Protein AF-0000000078944958 (afdb_homodimer)

Foldseek 3Di:
DADAFPPPGHHFDDAQVQVRGTHHLVVLLVVLLVLLVCLCVVVVVDDAAFEEEQEFQQALLSLLVLVSVLVVCVVGPYAYAYEYEALADPPARPVSVVLSVVSCVVSVHHYDYHYCCQPLVDHLVLLCVLVDDPPDPPPCASVNLVVQVVQVVQLVVCVVVPGQAYEYRQALLNVLLVLVVCVVVVNLLVLLCVDQWRPCQAPSGRIYHYSRNHPDPVSSVVSCVSVVRRGDPDDDPRCPVVVSVVSSVVVVVCCVVPPCVSVVSVVVSVVCNVVSNVPNRPRSVQWAAAPPPGGTHNDNHHPNVVSSVVSVVSCVVVVNPRPSD/DADAFPPPRHHFDDAQVQVRGTHHLVVLLVVQLVLLVCLCVVVVVDDAAFAEEQEFQQALLSLLVLVSVLVVCVVGPYAYAYEYEALADPPARPVSVVLVVVSCVVSVHHYDYHYCCQPLVDHLVLLCVLVDDPPDDPPCASVNLVVQVVQVVQLVVCVVVPGQAYEYRQALLNVLLVLVVCVVVVNLLVLLCVDQWRPCLAPSGRIYHYSRNHPDPVSSVVSCVSVVRRGDPDDDPRCPVVVSVVSSVVVVVCCVVPPCVSVVSVVVSVVCNVVSNVPNSPRSVQWDAAPPPGGTHNDNHHPNVVSSVVSVVSCVVVVNPRPSD

Sequence (650 aa):
MPAKCSKCGRPAVYHARYTGRYYCHKHFNEMVEKKFKETVKKYRLIEKGERIAVGVSGGKDSVVLMHLLAKLREKFPFELVAITIDEGIAGYRPKSVEIAKRNARKLGIEHRIYSFKEYIGFTLDETVGIMGSFERGERVGACSYCGVWRRWLLNYAAKDVGADKLAVGHNLDDEVQMFIMNILRGDIARLGRTGPYYEEIHPELVPRIKPLREIPEKEIVLYAVLNNIEVDLSECPYAVEAFRAEIRDWLNEMEERHPGTKYQILRSYDKLFPLIAKTYTKKTSELNRCKICGQPTTGEICKACQFRLQVERKAREKGLTFRVEMPAKCSKCGRPAVYHARYTGRYYCHKHFNEMVEKKFKETVKKYRLIEKGERIAVGVSGGKDSVVLMHLLAKLREKFPFELVAITIDEGIAGYRPKSVEIAKRNARKLGIEHRIYSFKEYIGFTLDETVGIMGSFERGERVGACSYCGVWRRWLLNYAAKDVGADKLAVGHNLDDEVQMFIMNILRGDIARLGRTGPYYEEIHPELVPRIKPLREIPEKEIVLYAVLNNIEVDLSECPYAVEAFRAEIRDWLNEMEERHPGTKYQILRSYDKLFPLIAKTYTKKTSELNRCKICGQPTTGEICKACQFRLQVERKAREKGLTFRVE

Radius of gyration: 29.39 Å; Cα contacts (8 Å, |Δi|>4): 1064; chains: 2; bounding box: 75×76×58 Å

Secondary structure (DSSP, 8-state):
-PPBPTTT-SBPSEEETTTTEEE-HHHHHHHHHHHHHHHHHHTT---TT-EEEEE--SBHHHHHHHHHHHHHTTTS--EEEEEEEE---TTTHHHHHHHHHHHHHHHT-EEEEEEHHHHTSS-HHHHHHHH----SS----HHHHHHHHHHHHHHHHHHHTT-SEEE----HHHHHHHHHHHHHHT-HHHHTTS-SB---S-TTSPPEE-TTTTS-HHHHHHHHHHTT---B----TT---HHHHHHHHHHHHHHHHSTTHHHHHHHHHHHHHHHHHHHHS--GGGPEEPTTT--EESSSS-HHHHHHHHHHHHHHHTT------/-PPBPTTT-SBPSEEETTTTEEE-HHHHHHHHHHHHHHHHHHTT---TT-EEEEE--SBHHHHHHHHHHHHHTTTS--EEEEEEEE---TTTHHHHHHHHHHHHHHHT-EEEEEEHHHHTSS-HHHHHHHH--S-SS----HHHHHHHHHHHHHHHHHHHTT-SEEE----HHHHHHHHHHHHHHT-HHHHTTS-SB---S-TTSPPEE-TTTTS-HHHHHHHHHHTT---B----TT---HHHHHHHHHHHHHHHHSTTHHHHHHHHHHHHHHHHHHHHS--GGGPEEPTTT--EESSSS-HHHHHHHHHHHHHHHTT------

pLDDT: mean 87.47, std 13.26, range [35.16, 98.38]

Organism: Thermococcus gammatolerans (strain DSM 15229 / JCM 11827 / EJ3) (NCBI:txid593117)

Nearest PDB structures (foldseek):
  5mko-assembly1_A  TM=9.307E-01  e=6.964E-28  Pyrococcus horikoshii OT3
  5mko-assembly1_B  TM=9.263E-01  e=1.098E-27  Pyrococcus horikoshii OT3
  5mkq-assembly1_A  TM=9.355E-01  e=1.731E-27  Pyrococcus horikoshii OT3
  6scy-assembly1_B  TM=9.196E-01  e=6.411E-27  Methanococcus maripaludis S2
  6scy-assembly1_A  TM=8.965E-01  e=4.440E-26  Methanococcus maripaludis S2

Structure (mmCIF, N/CA/C/O backbone):
data_AF-0000000078944958-model_v1
#
loop_
_entity.id
_entity.type
_entity.pdbx_description
1 polymer 'PP-loop ATPase, YdaO-type'
#
loop_
_atom_site.group_PDB
_atom_site.id
_atom_site.type_symbol
_atom_site.label_atom_id
_atom_site.label_alt_id
_atom_site.label_comp_id
_atom_site.label_asym_id
_atom_site.label_entity_id
_atom_site.label_seq_id
_atom_site.pdbx_PDB_ins_code
_atom_site.Cartn_x
_atom_site.Cartn_y
_atom_site.Cartn_z
_atom_site.occupancy
_atom_site.B_iso_or_equiv
_atom_site.auth_seq_id
_atom_site.auth_comp_id
_atom_site.auth_asym_id
_atom_site.auth_atom_id
_atom_site.pdbx_PDB_model_num
ATOM 1 N N . MET A 1 1 ? -26.797 -23.656 16.406 1 56.31 1 MET A N 1
ATOM 2 C CA . MET A 1 1 ? -27.109 -24.391 15.18 1 56.31 1 MET A CA 1
ATOM 3 C C . MET A 1 1 ? -26.062 -24.141 14.109 1 56.31 1 MET A C 1
ATOM 5 O O . MET A 1 1 ? -25.484 -23.047 14.039 1 56.31 1 MET A O 1
ATOM 9 N N . PRO A 1 2 ? -25.609 -25.203 13.414 1 73.06 2 PRO A N 1
ATOM 10 C CA . PRO A 1 2 ? -24.594 -25.031 12.375 1 73.06 2 PRO A CA 1
ATOM 11 C C . PRO A 1 2 ? -25.031 -24.047 11.289 1 73.06 2 PRO A C 1
ATOM 13 O O . PRO A 1 2 ? -26.219 -23.906 11.023 1 73.06 2 PRO A O 1
ATOM 16 N N . ALA A 1 3 ? -24.188 -23.172 10.859 1 87.75 3 ALA A N 1
ATOM 17 C CA . ALA A 1 3 ? -24.531 -22.188 9.836 1 87.75 3 ALA A CA 1
ATOM 18 C C . ALA A 1 3 ? -25.047 -22.859 8.57 1 87.75 3 ALA A C 1
ATOM 20 O O . ALA A 1 3 ? -24.641 -23.984 8.25 1 87.75 3 ALA A O 1
ATOM 21 N N . LYS A 1 4 ? -26.109 -22.359 8 1 93.88 4 LYS A N 1
ATOM 22 C CA . LYS A 1 4 ? -26.734 -22.922 6.812 1 93.88 4 LYS A CA 1
ATOM 23 C C . LYS A 1 4 ? -26.312 -22.172 5.555 1 93.88 4 LYS A C 1
ATOM 25 O O . LYS A 1 4 ? -26.047 -20.969 5.602 1 93.88 4 LYS A O 1
ATOM 30 N N . CYS A 1 5 ? -26.219 -22.938 4.531 1 96.31 5 CYS A N 1
ATOM 31 C CA . CYS A 1 5 ? -25.891 -22.375 3.229 1 96.31 5 CYS A CA 1
ATOM 32 C C . CYS A 1 5 ? -26.875 -21.297 2.826 1 96.31 5 CYS A C 1
ATOM 34 O O . CYS A 1 5 ? -28.094 -21.5 2.922 1 96.31 5 CYS A O 1
ATOM 36 N N . SER A 1 6 ? -26.422 -20.219 2.338 1 94.69 6 SER A N 1
ATOM 37 C CA . SER A 1 6 ? -27.25 -19.078 1.965 1 94.69 6 SER A CA 1
ATOM 38 C C . SER A 1 6 ? -28.047 -19.359 0.69 1 94.69 6 SER A C 1
ATOM 40 O O . SER A 1 6 ? -29.031 -18.688 0.406 1 94.69 6 SER A O 1
ATOM 42 N N . LYS A 1 7 ? -27.672 -20.375 -0.046 1 94.25 7 LYS A N 1
ATOM 43 C CA . LYS A 1 7 ? -28.297 -20.672 -1.333 1 94.25 7 LYS A CA 1
ATOM 44 C C . LYS A 1 7 ? -29.328 -21.781 -1.207 1 94.25 7 LYS A C 1
ATOM 46 O O . LYS A 1 7 ? -30.391 -21.734 -1.826 1 94.25 7 LYS A O 1
ATOM 51 N N . CYS A 1 8 ? -29.078 -22.828 -0.382 1 95.69 8 CYS A N 1
ATOM 52 C CA . CYS A 1 8 ? -29.969 -23.984 -0.413 1 95.69 8 CYS A CA 1
ATOM 53 C C . CYS A 1 8 ? -30.391 -24.391 0.996 1 95.69 8 CYS A C 1
ATOM 55 O O . CYS A 1 8 ? -31.234 -25.266 1.169 1 95.69 8 CYS A O 1
ATOM 57 N N . GLY A 1 9 ? -29.656 -23.938 1.994 1 93.31 9 GLY A N 1
ATOM 58 C CA . GLY A 1 9 ? -30.078 -24.203 3.363 1 93.31 9 GLY A CA 1
ATOM 59 C C . GLY A 1 9 ? -29.375 -25.406 3.969 1 93.31 9 GLY A C 1
ATOM 60 O O . GLY A 1 9 ? -29.531 -25.688 5.16 1 93.31 9 GLY A O 1
ATOM 61 N N . ARG A 1 10 ? -28.625 -26.172 3.219 1 93.75 10 ARG A N 1
ATOM 62 C CA . ARG A 1 10 ? -27.844 -27.297 3.727 1 93.75 10 ARG A CA 1
ATOM 63 C C . ARG A 1 10 ? -26.734 -26.812 4.652 1 93.75 10 ARG A C 1
ATOM 65 O O . ARG A 1 10 ? -26.453 -25.625 4.73 1 93.75 10 ARG A O 1
ATOM 72 N N . PRO A 1 11 ? -26.203 -27.766 5.348 1 93.38 11 PRO A N 1
ATOM 73 C CA . PRO A 1 11 ? -25.125 -27.359 6.25 1 93.38 11 PRO A CA 1
ATOM 74 C C . PRO A 1 11 ? -23.969 -26.672 5.516 1 93.38 11 PRO A C 1
ATOM 76 O O . PRO A 1 11 ? -23.5 -27.172 4.492 1 93.38 11 PRO A O 1
ATOM 79 N N . ALA A 1 12 ? -23.578 -25.578 6.043 1 94.62 12 ALA A N 1
ATOM 80 C CA . ALA A 1 12 ? -22.531 -24.781 5.414 1 94.62 12 ALA A CA 1
ATOM 81 C C . ALA A 1 12 ? -21.141 -25.297 5.809 1 94.62 12 ALA A C 1
ATOM 83 O O . ALA A 1 12 ? -20.953 -25.781 6.93 1 94.62 12 ALA A O 1
ATOM 84 N N . VAL A 1 13 ? -20.203 -25.156 4.906 1 93.88 13 VAL A N 1
ATOM 85 C CA . VAL A 1 13 ? -18.828 -25.562 5.188 1 93.88 13 VAL A CA 1
ATOM 86 C C . VAL A 1 13 ? -17.906 -24.344 5.086 1 93.88 13 VAL A C 1
ATOM 88 O O . VAL A 1 13 ? -16.734 -24.422 5.461 1 93.88 13 VAL A O 1
ATOM 91 N N . TYR A 1 14 ? -18.359 -23.25 4.602 1 93.88 14 TYR A N 1
ATOM 92 C CA . TYR A 1 14 ? -17.531 -22.062 4.383 1 93.88 14 TYR A CA 1
ATOM 93 C C . TYR A 1 14 ? -18.328 -20.781 4.586 1 93.88 14 TYR A C 1
ATOM 95 O O . TYR A 1 14 ? -19.484 -20.703 4.188 1 93.88 14 TYR A O 1
ATOM 103 N N . HIS A 1 15 ? -17.75 -19.891 5.266 1 93.38 15 HIS A N 1
ATOM 104 C CA . HIS A 1 15 ? -18.297 -18.547 5.461 1 93.38 15 HIS A CA 1
ATOM 105 C C . HIS A 1 15 ? -17.469 -17.5 4.758 1 93.38 15 HIS A C 1
ATOM 107 O O . HIS A 1 15 ? -16.344 -17.188 5.191 1 93.38 15 HIS A O 1
ATOM 113 N N . ALA A 1 16 ? -17.984 -16.969 3.625 1 92.88 16 ALA A N 1
ATOM 114 C CA . ALA A 1 16 ? -17.328 -15.844 2.945 1 92.88 16 ALA A CA 1
ATOM 115 C C . ALA A 1 16 ? -17.609 -14.523 3.664 1 92.88 16 ALA A C 1
ATOM 117 O O . ALA A 1 16 ? -18.578 -13.828 3.332 1 92.88 16 ALA A O 1
ATOM 118 N N . ARG A 1 17 ? -16.797 -14.109 4.496 1 88.25 17 ARG A N 1
ATOM 119 C CA . ARG A 1 17 ? -17 -12.953 5.355 1 88.25 17 ARG A CA 1
ATOM 120 C C . ARG A 1 17 ? -17.078 -11.664 4.535 1 88.25 17 ARG A C 1
ATOM 122 O O . ARG A 1 17 ? -17.766 -10.719 4.922 1 88.25 17 ARG A O 1
ATOM 129 N N . TYR A 1 18 ? -16.406 -11.656 3.414 1 88.44 18 TYR A N 1
ATOM 130 C CA . TYR A 1 18 ? -16.375 -10.445 2.602 1 88.44 18 TYR A CA 1
ATOM 131 C C . TYR A 1 18 ? -17.75 -10.188 1.96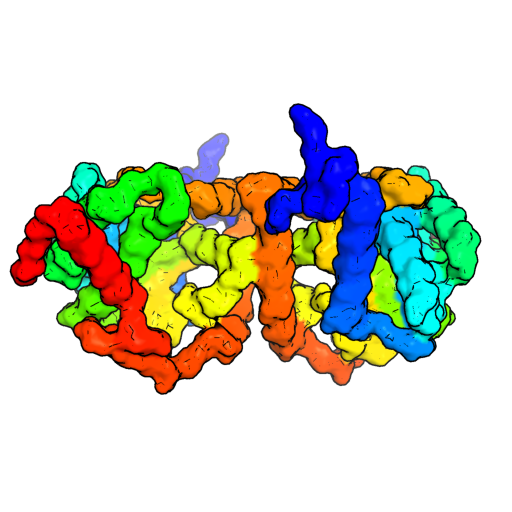8 1 88.44 18 TYR A C 1
ATOM 133 O O . TYR A 1 18 ? -18.062 -9.055 1.604 1 88.44 18 TYR A O 1
ATOM 141 N N . THR A 1 19 ? -18.562 -11.18 1.789 1 88.31 19 THR A N 1
ATOM 142 C CA . THR A 1 19 ? -19.922 -11.008 1.271 1 88.31 19 THR A CA 1
ATOM 143 C C . THR A 1 19 ? -20.953 -11.328 2.346 1 88.31 19 THR A C 1
ATOM 145 O O . THR A 1 19 ? -22.141 -11.016 2.188 1 88.31 19 THR A O 1
ATOM 148 N N . GLY A 1 20 ? -20.547 -12 3.41 1 89.06 20 GLY A N 1
ATOM 149 C CA . GLY A 1 20 ? -21.438 -12.406 4.488 1 89.06 20 GLY A CA 1
ATOM 150 C C . GLY A 1 20 ? -22.219 -13.664 4.172 1 89.06 20 GLY A C 1
ATOM 151 O O . GLY A 1 20 ? -23.125 -14.039 4.914 1 89.06 20 GLY A O 1
ATOM 152 N N . ARG A 1 21 ? -21.828 -14.406 3.162 1 92.88 21 ARG A N 1
ATOM 153 C CA . ARG A 1 21 ? -22.609 -15.562 2.711 1 92.88 21 ARG A CA 1
ATOM 154 C C . ARG A 1 21 ? -21.984 -16.859 3.203 1 92.88 21 ARG A C 1
ATOM 156 O O . ARG A 1 21 ? -20.766 -16.953 3.334 1 92.88 21 ARG A O 1
ATOM 163 N N . TYR A 1 22 ? -22.828 -17.812 3.459 1 94.94 22 TYR A N 1
ATOM 164 C CA . TYR A 1 22 ? -22.438 -19.172 3.82 1 94.94 22 TYR A CA 1
ATOM 165 C C . TYR A 1 22 ? -22.641 -20.125 2.656 1 94.94 22 TYR A C 1
ATOM 167 O O . TYR A 1 22 ? -23.625 -20 1.915 1 94.94 22 TYR A O 1
ATOM 175 N N . TYR A 1 23 ? -21.75 -21.094 2.486 1 96 23 TYR A N 1
ATOM 176 C CA . TYR A 1 23 ? -21.844 -22.031 1.361 1 96 23 TYR A CA 1
ATOM 177 C C . TYR A 1 23 ? -21.703 -23.469 1.83 1 96 23 TYR A C 1
ATOM 179 O O . TYR A 1 23 ? -20.875 -23.766 2.697 1 96 23 TYR A O 1
ATOM 187 N N . CYS A 1 24 ? -22.609 -24.297 1.303 1 96.44 24 CYS A N 1
ATOM 188 C CA . CYS A 1 24 ? -22.406 -25.734 1.462 1 96.44 24 CYS A CA 1
ATOM 189 C C . CYS A 1 24 ? -21.344 -26.25 0.503 1 96.44 24 CYS A C 1
ATOM 191 O O . CYS A 1 24 ? -20.781 -25.484 -0.268 1 96.44 24 CYS A O 1
ATOM 193 N N . HIS A 1 25 ? -21.078 -27.531 0.536 1 95.94 25 HIS A N 1
ATOM 194 C CA . HIS A 1 25 ? -20.062 -28.156 -0.29 1 95.94 25 HIS A CA 1
ATOM 195 C C . HIS A 1 25 ? -20.281 -27.859 -1.769 1 95.94 25 HIS A C 1
ATOM 197 O O . HIS A 1 25 ? -19.391 -27.359 -2.451 1 95.94 25 HIS A O 1
ATOM 203 N N . LYS A 1 26 ? -21.406 -28.078 -2.244 1 96.56 26 LYS A N 1
ATOM 204 C CA . LYS A 1 26 ? -21.75 -27.922 -3.656 1 96.56 26 LYS A CA 1
ATOM 205 C C . LYS A 1 26 ? -21.656 -26.469 -4.082 1 96.56 26 LYS A C 1
ATOM 207 O O . LYS A 1 26 ? -21.031 -26.141 -5.09 1 96.56 26 LYS A O 1
ATOM 212 N N . HIS A 1 27 ? -22.25 -25.656 -3.305 1 97.12 27 HIS A N 1
ATOM 213 C CA . HIS A 1 27 ? -22.344 -24.266 -3.709 1 97.12 27 HIS A CA 1
ATOM 214 C C . HIS A 1 27 ? -21.016 -23.531 -3.523 1 97.12 27 HIS A C 1
ATOM 216 O O . HIS A 1 27 ? -20.766 -22.531 -4.191 1 97.12 27 HIS A O 1
ATOM 222 N N . PHE A 1 28 ? -20.156 -24.031 -2.607 1 97.25 28 PHE A N 1
ATOM 223 C CA . PHE A 1 28 ? -18.797 -23.516 -2.5 1 97.25 28 PHE A CA 1
ATOM 224 C C . PHE A 1 28 ? -18 -23.781 -3.777 1 97.25 28 PHE A C 1
ATOM 226 O O . PHE A 1 28 ? -17.375 -22.875 -4.324 1 97.25 28 PHE A O 1
ATOM 233 N N . ASN A 1 29 ? -18.109 -25.016 -4.246 1 97.5 29 ASN A N 1
ATOM 234 C CA . ASN A 1 29 ? -17.438 -25.375 -5.488 1 97.5 29 ASN A CA 1
ATOM 235 C C . ASN A 1 29 ? -17.906 -24.516 -6.656 1 97.5 29 ASN A C 1
ATOM 237 O O . ASN A 1 29 ? -17.094 -24.016 -7.43 1 97.5 29 ASN A O 1
ATOM 241 N N . GLU A 1 30 ? -19.172 -24.328 -6.676 1 97.31 30 GLU A N 1
ATOM 242 C CA . GLU A 1 30 ? -19.734 -23.516 -7.746 1 97.31 30 GLU A CA 1
ATOM 243 C C . GLU A 1 30 ? -19.25 -22.062 -7.668 1 97.31 30 GLU A C 1
ATOM 245 O O . GLU A 1 30 ? -18.984 -21.438 -8.695 1 97.31 30 GLU A O 1
ATOM 250 N N . MET A 1 31 ? -19.141 -21.594 -6.469 1 96.81 31 MET A N 1
ATOM 251 C CA . MET A 1 31 ? -18.703 -20.219 -6.266 1 96.81 31 MET A CA 1
ATOM 252 C C . MET A 1 31 ? -17.266 -20.031 -6.75 1 96.81 31 MET A C 1
ATOM 254 O O . MET A 1 31 ? -16.984 -19.078 -7.48 1 96.81 31 MET A O 1
ATOM 258 N N . VAL A 1 32 ? -16.344 -20.953 -6.406 1 97.62 32 VAL A N 1
ATOM 259 C CA . VAL A 1 32 ? -14.938 -20.859 -6.785 1 97.62 32 VAL A CA 1
ATOM 260 C C . VAL A 1 32 ? -14.805 -20.969 -8.305 1 97.62 32 VAL A C 1
ATOM 262 O O . VAL A 1 32 ? -14.102 -20.188 -8.93 1 97.62 32 VAL A O 1
ATOM 265 N N . GLU A 1 33 ? -15.523 -21.906 -8.867 1 97.88 33 GLU A N 1
ATOM 266 C CA . GLU A 1 33 ? -15.469 -22.141 -10.305 1 97.88 33 GLU A CA 1
ATOM 267 C C . GLU A 1 33 ? -16.031 -20.938 -11.07 1 97.88 33 GLU A C 1
ATOM 269 O O . GLU A 1 33 ? -15.523 -20.578 -12.133 1 97.88 33 GLU A O 1
ATOM 274 N N . LYS A 1 34 ? -17.047 -20.375 -10.523 1 97 34 LYS A N 1
ATOM 275 C CA . LYS A 1 34 ? -17.641 -19.188 -11.141 1 97 34 LYS A CA 1
ATOM 276 C C . LYS A 1 34 ? -16.656 -18.016 -11.117 1 97 34 LYS A C 1
ATOM 278 O O . LYS A 1 34 ? -16.5 -17.312 -12.117 1 97 34 LYS A O 1
ATOM 283 N N . LYS A 1 35 ? -16.047 -17.812 -9.984 1 96.62 35 LYS A N 1
ATOM 284 C CA . LYS A 1 35 ? -15.055 -16.75 -9.867 1 96.62 35 LYS A CA 1
ATOM 285 C C . LYS A 1 35 ? -13.922 -16.938 -10.875 1 96.62 35 LYS A C 1
ATOM 287 O O . LYS A 1 35 ? -13.492 -15.977 -11.516 1 96.62 35 LYS A O 1
ATOM 292 N N . PHE A 1 36 ? -13.492 -18.188 -10.977 1 97.62 36 PHE A N 1
ATOM 293 C CA . PHE A 1 36 ? -12.438 -18.547 -11.922 1 97.62 36 PHE A CA 1
ATOM 294 C C . PHE A 1 36 ? -12.852 -18.219 -13.352 1 97.62 36 PHE A C 1
ATOM 296 O O . PHE A 1 36 ? -12.117 -17.531 -14.07 1 97.62 36 PHE A O 1
ATOM 303 N N . LYS A 1 37 ? -13.992 -18.594 -13.727 1 96.81 37 LYS A N 1
ATOM 304 C CA . LYS A 1 37 ? -14.492 -18.375 -15.078 1 96.81 37 LYS A CA 1
ATOM 305 C C . LYS A 1 37 ? -14.68 -16.875 -15.359 1 96.81 37 LYS A C 1
ATOM 307 O O . LYS A 1 37 ? -14.359 -16.406 -16.453 1 96.81 37 LYS A O 1
ATOM 312 N N . GLU A 1 38 ? -15.203 -16.203 -14.398 1 95.62 38 GLU A N 1
ATOM 313 C CA . GLU A 1 38 ? -15.414 -14.758 -14.547 1 95.62 38 GLU A CA 1
ATOM 314 C C . GLU A 1 38 ? -14.094 -14.023 -14.727 1 95.62 38 GLU A C 1
ATOM 316 O O . GLU A 1 38 ? -14.016 -13.055 -15.484 1 95.62 38 GLU A O 1
ATOM 321 N N . THR A 1 39 ? -13.117 -14.484 -14.023 1 94.25 39 THR A N 1
ATOM 322 C CA . THR A 1 39 ? -11.797 -13.875 -14.164 1 94.25 39 THR A CA 1
ATOM 323 C C . THR A 1 39 ? -11.242 -14.102 -15.57 1 94.25 39 THR A C 1
ATOM 325 O O . THR A 1 39 ? -10.75 -13.172 -16.203 1 94.25 39 THR A O 1
ATOM 328 N N . VAL A 1 40 ? -11.352 -15.312 -16.062 1 94.12 40 VAL A N 1
ATOM 329 C CA . VAL A 1 40 ? -10.867 -15.664 -17.391 1 94.12 40 VAL A CA 1
ATOM 330 C C . VAL A 1 40 ? -11.578 -14.828 -18.438 1 94.12 40 VAL A C 1
ATOM 332 O O . VAL A 1 40 ? -10.953 -14.312 -19.375 1 94.12 40 VAL A O 1
ATOM 335 N N . LYS A 1 41 ? -12.859 -14.664 -18.219 1 92.94 41 LYS A N 1
ATOM 336 C CA . LYS A 1 41 ? -13.664 -13.906 -19.172 1 92.94 41 LYS A CA 1
ATOM 337 C C . LYS A 1 41 ? -13.367 -12.414 -19.078 1 92.94 41 LYS A C 1
ATOM 339 O O . LYS A 1 41 ? -13.148 -11.758 -20.094 1 92.94 41 LYS A O 1
ATOM 344 N N . LYS A 1 42 ? -13.352 -11.93 -17.891 1 89.38 42 LYS A N 1
ATOM 345 C CA . LYS A 1 42 ? -13.172 -10.508 -17.625 1 89.38 42 LYS A CA 1
ATOM 346 C C . LYS A 1 42 ? -11.883 -9.984 -18.25 1 89.38 42 LYS A C 1
ATOM 348 O O . LYS A 1 42 ? -11.867 -8.906 -18.844 1 89.38 42 LYS A O 1
ATOM 353 N N . TYR A 1 43 ? -10.867 -10.773 -18.219 1 87.06 43 TYR A N 1
ATOM 354 C CA . TYR A 1 43 ? -9.562 -10.312 -18.672 1 87.06 43 TYR A CA 1
ATOM 355 C C . TYR A 1 43 ? -9.188 -10.977 -20 1 87.06 43 TYR A C 1
ATOM 357 O O . TYR A 1 43 ? -8.055 -10.859 -20.453 1 87.06 43 TYR A O 1
ATOM 365 N N . ARG A 1 44 ? -10.078 -11.734 -20.562 1 88.94 44 ARG A N 1
ATOM 366 C CA . ARG A 1 44 ? -9.844 -12.43 -21.828 1 88.94 44 ARG A CA 1
ATOM 367 C C . ARG A 1 44 ? -8.531 -13.195 -21.797 1 88.94 44 ARG A C 1
ATOM 369 O O . ARG A 1 44 ? -7.699 -13.055 -22.688 1 88.94 44 ARG A O 1
ATOM 376 N N . LEU A 1 45 ? -8.445 -13.992 -20.797 1 92.19 45 LEU A N 1
ATOM 377 C CA . LEU A 1 45 ? -7.176 -14.664 -20.516 1 92.19 45 LEU A CA 1
ATOM 378 C C . LEU A 1 45 ? -6.961 -15.82 -21.484 1 92.19 45 LEU A C 1
ATOM 380 O O . LEU A 1 45 ? -5.82 -16.141 -21.844 1 92.19 45 LEU A O 1
ATOM 384 N N . ILE A 1 46 ? -8.07 -16.484 -21.844 1 94.44 46 ILE A N 1
ATOM 385 C CA . ILE A 1 46 ? -7.969 -17.656 -22.703 1 94.44 46 ILE A CA 1
ATOM 386 C C . ILE A 1 46 ? -8.969 -17.547 -23.844 1 94.44 46 ILE A C 1
ATOM 388 O O . ILE A 1 46 ? -10.148 -17.25 -23.625 1 94.44 46 ILE A O 1
ATOM 392 N N . GLU A 1 47 ? -8.453 -17.781 -24.984 1 93.44 47 GLU A N 1
ATOM 393 C CA . GLU A 1 47 ? -9.305 -17.75 -26.172 1 93.44 47 GLU A CA 1
ATOM 394 C C . GLU A 1 47 ? -9.391 -19.125 -26.828 1 93.44 47 GLU A C 1
ATOM 396 O O . GLU A 1 47 ? -8.547 -20 -26.578 1 93.44 47 GLU A O 1
ATOM 401 N N . LYS A 1 48 ? -10.367 -19.219 -27.703 1 94.25 48 LYS A N 1
ATOM 402 C CA . LYS A 1 48 ? -10.594 -20.484 -28.391 1 94.25 48 LYS A CA 1
ATOM 403 C C . LYS A 1 48 ? -9.406 -20.828 -29.297 1 94.25 48 LYS A C 1
ATOM 405 O O . LYS A 1 48 ? -8.891 -19.969 -30 1 94.25 48 LYS A O 1
ATOM 410 N N . GLY A 1 49 ? -9.008 -22.062 -29.156 1 94.81 49 GLY A N 1
ATOM 411 C CA . GLY A 1 49 ? -7.98 -22.562 -30.062 1 94.81 49 GLY A CA 1
ATOM 412 C C . GLY A 1 49 ? -6.57 -22.312 -29.547 1 94.81 49 GLY A C 1
ATOM 413 O O . GLY A 1 49 ? -5.602 -22.797 -30.141 1 94.81 49 GLY A O 1
ATOM 414 N N . GLU A 1 50 ? -6.414 -21.656 -28.484 1 96.31 50 GLU A N 1
ATOM 415 C CA . GLU A 1 50 ? -5.094 -21.344 -27.938 1 96.31 50 GLU A CA 1
ATOM 416 C C . GLU A 1 50 ? -4.477 -22.547 -27.25 1 96.31 50 GLU A C 1
ATOM 418 O O . GLU A 1 50 ? -5.191 -23.469 -26.844 1 96.31 50 GLU A O 1
ATOM 423 N N . ARG A 1 51 ? -3.221 -22.531 -27.266 1 97.56 51 ARG A N 1
ATOM 424 C CA . ARG A 1 51 ? -2.477 -23.5 -26.469 1 97.56 51 ARG A CA 1
ATOM 425 C C . ARG A 1 51 ? -1.963 -22.875 -25.172 1 97.56 51 ARG A C 1
ATOM 427 O O . ARG A 1 51 ? -1.109 -21.984 -25.219 1 97.56 51 ARG A O 1
ATOM 434 N N . ILE A 1 52 ? -2.475 -23.391 -24.062 1 97.5 52 ILE A N 1
ATOM 435 C CA . ILE A 1 52 ? -2.172 -22.781 -22.766 1 97.5 52 ILE A CA 1
ATOM 436 C C . ILE A 1 52 ? -1.233 -23.703 -21.969 1 97.5 52 ILE A C 1
ATOM 438 O O . ILE A 1 52 ? -1.539 -24.875 -21.75 1 97.5 52 ILE A O 1
ATOM 442 N N . ALA A 1 53 ? -0.096 -23.156 -21.609 1 98.06 53 ALA A N 1
ATOM 443 C CA . ALA A 1 53 ? 0.78 -23.844 -20.656 1 98.06 53 ALA A CA 1
ATOM 444 C C . ALA A 1 53 ? 0.442 -23.469 -19.219 1 98.06 53 ALA A C 1
ATOM 446 O O . ALA A 1 53 ? 0.19 -22.297 -18.922 1 98.06 53 ALA A O 1
ATOM 447 N N . VAL A 1 54 ? 0.343 -24.438 -18.375 1 98.06 54 VAL A N 1
ATOM 448 C CA . VAL A 1 54 ? 0.107 -24.172 -16.953 1 98.06 54 VAL A CA 1
ATOM 449 C C . VAL A 1 54 ? 1.343 -24.547 -16.141 1 98.06 54 VAL A C 1
ATOM 451 O O . VAL A 1 54 ? 1.834 -25.672 -16.25 1 98.06 54 VAL A O 1
ATOM 454 N N . GLY A 1 55 ? 1.91 -23.547 -15.453 1 97.25 55 GLY A N 1
ATOM 455 C CA . GLY A 1 55 ? 2.99 -23.859 -14.531 1 97.25 55 GLY A CA 1
ATOM 456 C C . GLY A 1 55 ? 2.52 -24.562 -13.273 1 97.25 55 GLY A C 1
ATOM 457 O O . GLY A 1 55 ? 1.754 -24 -12.484 1 97.25 55 GLY A O 1
ATOM 458 N N . VAL A 1 56 ? 3.025 -25.797 -13.078 1 96.81 56 VAL A N 1
ATOM 459 C CA . VAL A 1 56 ? 2.588 -26.594 -11.93 1 96.81 56 VAL A CA 1
ATOM 460 C C . VAL A 1 56 ? 3.785 -26.922 -11.047 1 96.81 56 VAL A C 1
ATOM 462 O O . VAL A 1 56 ? 4.688 -27.656 -11.461 1 96.81 56 VAL A O 1
ATOM 465 N N . SER A 1 57 ? 3.762 -26.438 -9.883 1 93.75 57 SER A N 1
ATOM 466 C CA . SER A 1 57 ? 4.848 -26.672 -8.93 1 93.75 57 SER A CA 1
ATOM 467 C C . SER A 1 57 ? 4.574 -27.922 -8.086 1 93.75 57 SER A C 1
ATOM 469 O O . SER A 1 57 ? 5.484 -28.453 -7.449 1 93.75 57 SER A O 1
ATOM 471 N N . GLY A 1 58 ? 3.352 -28.375 -8.062 1 92.56 58 GLY A N 1
ATOM 472 C CA . GLY A 1 58 ? 2.922 -29.406 -7.141 1 92.56 58 GLY A CA 1
ATOM 473 C C . GLY A 1 58 ? 2.236 -28.859 -5.902 1 92.56 58 GLY A C 1
ATOM 474 O O . GLY A 1 58 ? 1.61 -29.609 -5.152 1 92.56 58 GLY A O 1
ATOM 475 N N . GLY A 1 59 ? 2.301 -27.641 -5.754 1 92.94 59 GLY A N 1
ATOM 476 C CA . GLY A 1 59 ? 1.636 -26.984 -4.641 1 92.94 59 GLY A CA 1
ATOM 477 C C . GLY A 1 59 ? 0.143 -26.812 -4.852 1 92.94 59 GLY A C 1
ATOM 478 O O . GLY A 1 59 ? -0.371 -27.094 -5.938 1 92.94 59 GLY A O 1
ATOM 479 N N . LYS A 1 60 ? -0.484 -26.344 -3.863 1 93.94 60 LYS A N 1
ATOM 480 C CA . LYS A 1 60 ? -1.943 -26.281 -3.846 1 93.94 60 LYS A CA 1
ATOM 481 C C . LYS A 1 60 ? -2.467 -25.344 -4.934 1 93.94 60 LYS A C 1
ATOM 483 O O . LYS A 1 60 ? -3.414 -25.688 -5.645 1 93.94 60 LYS A O 1
ATOM 488 N N . ASP A 1 61 ? -1.892 -24.203 -5.121 1 95.56 61 ASP A N 1
ATOM 489 C CA . ASP A 1 61 ? -2.414 -23.203 -6.047 1 95.56 61 ASP A CA 1
ATOM 490 C C . ASP A 1 61 ? -2.273 -23.672 -7.496 1 95.56 61 ASP A C 1
ATOM 492 O O . ASP A 1 61 ? -3.236 -23.625 -8.266 1 95.56 61 ASP A O 1
ATOM 496 N N . SER A 1 62 ? -1.109 -24.125 -7.816 1 96.94 62 SER A N 1
ATOM 497 C CA . SER A 1 62 ? -0.834 -24.531 -9.195 1 96.94 62 SER A CA 1
ATOM 498 C C . SER A 1 62 ? -1.637 -25.766 -9.586 1 96.94 62 SER A C 1
ATOM 500 O O . SER A 1 62 ? -2.143 -25.859 -10.703 1 96.94 62 SER A O 1
ATOM 502 N N . VAL A 1 63 ? -1.782 -26.688 -8.664 1 97.06 63 VAL A N 1
ATOM 503 C CA . VAL A 1 63 ? -2.512 -27.906 -8.953 1 97.06 63 VAL A CA 1
ATOM 504 C C . VAL A 1 63 ? -4 -27.609 -9.109 1 97.06 63 VAL A C 1
ATOM 506 O O . VAL A 1 63 ? -4.652 -28.109 -10.023 1 97.06 63 VAL A O 1
ATOM 509 N N . VAL A 1 64 ? -4.5 -26.781 -8.227 1 97.75 64 VAL A N 1
ATOM 510 C CA . VAL A 1 64 ? -5.906 -26.406 -8.328 1 97.75 64 VAL A CA 1
ATOM 511 C C . VAL A 1 64 ? -6.156 -25.656 -9.641 1 97.75 64 VAL A C 1
ATOM 513 O O . VAL A 1 64 ? -7.168 -25.891 -10.305 1 97.75 64 VAL A O 1
ATOM 516 N N . LEU A 1 65 ? -5.23 -24.828 -10 1 98.25 65 LEU A N 1
ATOM 517 C CA . LEU A 1 65 ? -5.332 -24.125 -11.273 1 98.25 65 LEU A CA 1
ATOM 518 C C . LEU A 1 65 ? -5.441 -25.109 -12.43 1 98.25 65 LEU A C 1
ATOM 520 O O . LEU A 1 65 ? -6.301 -24.969 -13.297 1 98.25 65 LEU A O 1
ATOM 524 N N . MET A 1 66 ? -4.602 -26.109 -12.422 1 98.06 66 MET A N 1
ATOM 525 C CA . MET A 1 66 ? -4.617 -27.125 -13.469 1 98.06 66 MET A CA 1
ATOM 526 C C . MET A 1 66 ? -5.98 -27.812 -13.539 1 98.06 66 MET A C 1
ATOM 528 O O . MET A 1 66 ? -6.527 -28.016 -14.625 1 98.06 66 MET A O 1
ATOM 532 N N . HIS A 1 67 ? -6.555 -28.141 -12.422 1 98 67 HIS A N 1
ATOM 533 C CA . HIS A 1 67 ? -7.863 -28.797 -12.367 1 98 67 HIS A CA 1
ATOM 534 C C . HIS A 1 67 ? -8.953 -27.875 -12.914 1 98 67 HIS A C 1
ATOM 536 O O . HIS A 1 67 ? -9.812 -28.312 -13.672 1 98 67 HIS A O 1
ATOM 542 N N . LEU A 1 68 ? -8.898 -26.625 -12.531 1 98.19 68 LEU A N 1
ATOM 543 C CA . LEU A 1 68 ? -9.906 -25.672 -12.977 1 98.19 68 LEU A CA 1
ATOM 544 C C . LEU A 1 68 ? -9.805 -25.422 -14.484 1 98.19 68 LEU A C 1
ATOM 546 O O . LEU A 1 68 ? -10.82 -25.312 -15.164 1 98.19 68 LEU A O 1
ATOM 550 N N . LEU A 1 69 ? -8.594 -25.359 -14.961 1 98.12 69 LEU A N 1
ATOM 551 C CA . LEU A 1 69 ? -8.391 -25.188 -16.391 1 98.12 69 LEU A CA 1
ATOM 552 C C . LEU A 1 69 ? -8.891 -26.406 -17.172 1 98.12 69 LEU A C 1
ATOM 554 O O . LEU A 1 69 ? -9.5 -26.266 -18.234 1 98.12 69 LEU A O 1
ATOM 558 N N . ALA A 1 70 ? -8.578 -27.562 -16.656 1 97.31 70 ALA A N 1
ATOM 559 C CA . ALA A 1 70 ? -9.07 -28.797 -17.281 1 97.31 70 ALA A CA 1
ATOM 560 C C . ALA A 1 70 ? -10.586 -28.797 -17.375 1 97.31 70 ALA A C 1
ATOM 562 O O . ALA A 1 70 ? -11.156 -29.188 -18.406 1 97.31 70 ALA A O 1
ATOM 563 N N . LYS A 1 71 ? -11.219 -28.359 -16.328 1 96.12 71 LYS A N 1
ATOM 564 C CA . LYS A 1 71 ? -12.68 -28.266 -16.328 1 96.12 71 LYS A CA 1
ATOM 565 C C . LYS A 1 71 ? -13.172 -27.234 -17.344 1 96.12 71 LYS A C 1
ATOM 567 O O . LYS A 1 71 ? -14.195 -27.438 -17.984 1 96.12 71 LYS A O 1
ATOM 572 N N . LEU A 1 72 ? -12.461 -26.156 -17.406 1 96.12 72 LEU A N 1
ATOM 573 C CA . LEU A 1 72 ? -12.836 -25.094 -18.328 1 96.12 72 LEU A CA 1
ATOM 574 C C . LEU A 1 72 ? -12.781 -25.578 -19.766 1 96.12 72 LEU A C 1
ATOM 576 O O . LEU A 1 72 ? -13.57 -25.125 -20.609 1 96.12 72 LEU A O 1
ATOM 580 N N . ARG A 1 73 ? -11.891 -26.484 -20.094 1 93.75 73 ARG A N 1
ATOM 581 C CA . ARG A 1 73 ? -11.727 -27.031 -21.438 1 93.75 73 ARG A CA 1
ATOM 582 C C . ARG A 1 73 ? -13 -27.734 -21.906 1 93.75 73 ARG A C 1
ATOM 584 O O . ARG A 1 73 ? -13.227 -27.891 -23.109 1 93.75 73 ARG A O 1
ATOM 591 N N . GLU A 1 74 ? -13.797 -28.109 -20.969 1 92.25 74 GLU A N 1
ATOM 592 C CA . GLU A 1 74 ? -15.062 -28.766 -21.281 1 92.25 74 GLU A CA 1
ATOM 593 C C . GLU A 1 74 ? -16.062 -27.766 -21.859 1 92.25 74 GLU A C 1
ATOM 595 O O . GLU A 1 74 ? -17.016 -28.156 -22.547 1 92.25 74 GLU A O 1
ATOM 600 N N . LYS A 1 75 ? -15.852 -26.516 -21.625 1 91.81 75 LYS A N 1
ATOM 601 C CA . LYS A 1 75 ? -16.797 -25.484 -22.047 1 91.81 75 LYS A CA 1
ATOM 602 C C . LYS A 1 75 ? -16.438 -24.953 -23.438 1 91.81 75 LYS A C 1
ATOM 604 O O . LYS A 1 75 ? -17.328 -24.656 -24.234 1 91.81 75 LYS A O 1
ATOM 609 N N . PHE A 1 76 ? -15.18 -24.797 -23.703 1 90.44 76 PHE A N 1
ATOM 610 C CA . PHE A 1 76 ? -14.711 -24.406 -25.031 1 90.44 76 PHE A CA 1
ATOM 611 C C . PHE A 1 76 ? -13.32 -24.969 -25.297 1 90.44 76 PHE A C 1
ATOM 613 O O . PHE A 1 76 ? -12.547 -25.188 -24.359 1 90.44 76 PHE A O 1
ATOM 620 N N . PRO A 1 77 ? -13.078 -25.172 -26.562 1 93.31 77 PRO A N 1
ATOM 621 C CA . PRO A 1 77 ? -11.859 -25.922 -26.891 1 93.31 77 PRO A CA 1
ATOM 622 C C . PRO A 1 77 ? -10.602 -25.062 -26.812 1 93.31 77 PRO A C 1
ATOM 624 O O . PRO A 1 77 ? -10.531 -24 -27.453 1 93.31 77 PRO A O 1
ATOM 627 N N . PHE A 1 78 ? -9.641 -25.5 -26.109 1 95.69 78 PHE A N 1
ATOM 628 C CA . PHE A 1 78 ? -8.258 -25.031 -26.109 1 95.69 78 PHE A CA 1
ATOM 629 C C . PHE A 1 78 ? -7.32 -26.141 -25.641 1 95.69 78 PHE A C 1
ATOM 631 O O . PHE A 1 78 ? -7.77 -27.156 -25.094 1 95.69 78 PHE A O 1
ATOM 638 N N . GLU A 1 79 ? -6.117 -26.016 -25.953 1 97.19 79 GLU A N 1
ATOM 639 C CA . GLU A 1 79 ? -5.133 -27.031 -25.562 1 97.19 79 GLU A CA 1
ATOM 640 C C . GLU A 1 79 ? -4.473 -26.672 -24.234 1 97.19 79 GLU A C 1
ATOM 642 O O . GLU A 1 79 ? -4.258 -25.484 -23.938 1 97.19 79 GLU A O 1
ATOM 647 N N . LEU A 1 80 ? -4.238 -27.734 -23.453 1 97.56 80 LEU A N 1
ATOM 648 C CA . LEU A 1 80 ? -3.625 -27.531 -22.156 1 97.56 80 LEU A CA 1
ATOM 649 C C . LEU A 1 80 ? -2.393 -28.422 -21.984 1 97.56 80 LEU A C 1
ATOM 651 O O . LEU A 1 80 ? -2.438 -29.609 -22.281 1 97.56 80 LEU A O 1
ATOM 655 N N . VAL A 1 81 ? -1.3 -27.797 -21.625 1 98.25 81 VAL A N 1
ATOM 656 C CA . VAL A 1 81 ? -0.065 -28.531 -21.359 1 98.25 81 VAL A CA 1
ATOM 657 C C . VAL A 1 81 ? 0.518 -28.078 -20.016 1 98.25 81 VAL A C 1
ATOM 659 O O . VAL A 1 81 ? 0.497 -26.891 -19.688 1 98.25 81 VAL A O 1
ATOM 662 N N . ALA A 1 82 ? 0.936 -29.031 -19.188 1 98.38 82 ALA A N 1
ATOM 663 C CA . ALA A 1 82 ? 1.509 -28.719 -17.875 1 98.38 82 ALA A CA 1
ATOM 664 C C . ALA A 1 82 ? 3.031 -28.656 -17.938 1 98.38 82 ALA A C 1
ATOM 666 O O . ALA A 1 82 ? 3.664 -29.469 -18.625 1 98.38 82 ALA A O 1
ATOM 667 N N . ILE A 1 83 ? 3.559 -27.641 -17.297 1 98.31 83 ILE A N 1
ATOM 668 C CA . ILE A 1 83 ? 5.004 -27.469 -17.203 1 98.31 83 ILE A CA 1
ATOM 669 C C . ILE A 1 83 ? 5.422 -27.438 -15.734 1 98.31 83 ILE A C 1
ATOM 671 O O . ILE A 1 83 ? 4.828 -26.719 -14.93 1 98.31 83 ILE A O 1
ATOM 675 N N . THR A 1 84 ? 6.406 -28.234 -15.391 1 98 84 THR A N 1
ATOM 676 C CA . THR A 1 84 ? 6.969 -28.234 -14.047 1 98 84 THR A CA 1
ATOM 677 C C . THR A 1 84 ? 8.469 -27.953 -14.078 1 98 84 THR A C 1
ATOM 679 O O . THR A 1 84 ? 9.188 -28.516 -14.914 1 98 84 THR A O 1
ATOM 682 N N . ILE A 1 85 ? 8.859 -26.984 -13.242 1 97 85 ILE A N 1
ATOM 683 C CA . ILE A 1 85 ? 10.281 -26.688 -13.109 1 97 85 ILE A CA 1
ATOM 684 C C . ILE A 1 85 ? 10.844 -27.375 -11.867 1 97 85 ILE A C 1
ATOM 686 O O . ILE A 1 85 ? 10.32 -27.203 -10.766 1 97 85 ILE A O 1
ATOM 690 N N . ASP A 1 86 ? 11.836 -28.172 -12.062 1 96.38 86 ASP A N 1
ATOM 691 C CA . ASP A 1 86 ? 12.555 -28.797 -10.961 1 96.38 86 ASP A CA 1
ATOM 692 C C . ASP A 1 86 ? 13.82 -28.031 -10.609 1 96.38 86 ASP A C 1
ATOM 694 O O . ASP A 1 86 ? 14.836 -28.156 -11.305 1 96.38 86 ASP A O 1
ATOM 698 N N . GLU A 1 87 ? 13.844 -27.344 -9.508 1 94.38 87 GLU A N 1
ATOM 699 C CA . GLU A 1 87 ? 14.961 -26.484 -9.102 1 94.38 87 GLU A CA 1
ATOM 700 C C . GLU A 1 87 ? 16.109 -27.312 -8.531 1 94.38 87 GLU A C 1
ATOM 702 O O . GLU A 1 87 ? 17.219 -26.812 -8.383 1 94.38 87 GLU A O 1
ATOM 707 N N . GLY A 1 88 ? 15.828 -28.516 -8.141 1 94.19 88 GLY A N 1
ATOM 708 C CA . GLY A 1 88 ? 16.875 -29.391 -7.633 1 94.19 88 GLY A CA 1
ATOM 709 C C . GLY A 1 88 ? 17.141 -29.203 -6.152 1 94.19 88 GLY A C 1
ATOM 710 O O . GLY A 1 88 ? 18.297 -29.141 -5.727 1 94.19 88 GLY A O 1
ATOM 711 N N . ILE A 1 89 ? 16.078 -29.094 -5.375 1 90.75 89 ILE A N 1
ATOM 712 C CA . ILE A 1 89 ? 16.188 -29.031 -3.922 1 90.75 89 ILE A CA 1
ATOM 713 C C . ILE A 1 89 ? 15.906 -30.406 -3.318 1 90.75 89 ILE A C 1
ATOM 715 O O . ILE A 1 89 ? 14.758 -30.859 -3.309 1 90.75 89 ILE A O 1
ATOM 719 N N . ALA A 1 90 ? 16.922 -30.906 -2.781 1 88.44 90 ALA A N 1
ATOM 720 C CA . ALA A 1 90 ? 16.797 -32.25 -2.242 1 88.44 90 ALA A CA 1
ATOM 721 C C . ALA A 1 90 ? 15.789 -32.312 -1.104 1 88.44 90 ALA A C 1
ATOM 723 O O . ALA A 1 90 ? 15.734 -31.391 -0.271 1 88.44 90 ALA A O 1
ATOM 724 N N . GLY A 1 91 ? 14.945 -33.438 -1.088 1 86.31 91 GLY A N 1
ATOM 725 C CA . GLY A 1 91 ? 14 -33.625 0.001 1 86.31 91 GLY A CA 1
ATOM 726 C C . GLY A 1 91 ? 12.734 -32.812 -0.148 1 86.31 91 GLY A C 1
ATOM 727 O O . GLY A 1 91 ? 11.75 -33.031 0.561 1 86.31 91 GLY A O 1
ATOM 728 N N . TYR A 1 92 ? 12.75 -31.922 -1.025 1 86.31 92 TYR A N 1
ATOM 729 C CA . TYR A 1 92 ? 11.625 -31.016 -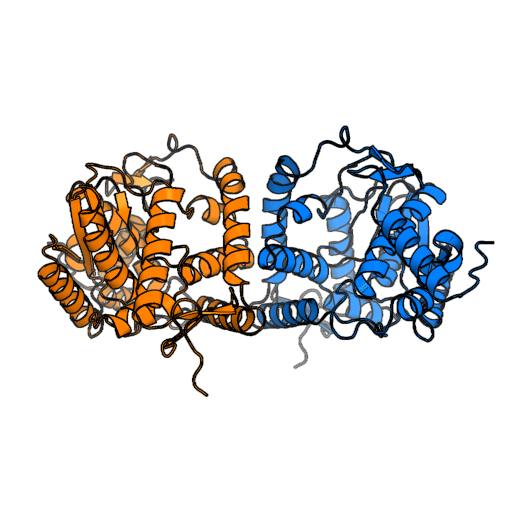1.185 1 86.31 92 TYR A CA 1
ATOM 730 C C . TYR A 1 92 ? 10.969 -31.188 -2.549 1 86.31 92 TYR A C 1
ATOM 732 O O . TYR A 1 92 ? 9.773 -31.5 -2.637 1 86.31 92 TYR A O 1
ATOM 740 N N . ARG A 1 93 ? 11.68 -31.188 -3.547 1 89.88 93 ARG A N 1
ATOM 741 C CA . ARG A 1 93 ? 11.133 -31.062 -4.895 1 89.88 93 ARG A CA 1
ATOM 742 C C . ARG A 1 93 ? 10.648 -32.406 -5.414 1 89.88 93 ARG A C 1
ATOM 744 O O . ARG A 1 93 ? 9.633 -32.5 -6.105 1 89.88 93 ARG A O 1
ATOM 751 N N . PRO A 1 94 ? 11.297 -33.562 -5.152 1 91.06 94 PRO A N 1
ATOM 752 C CA . PRO A 1 94 ? 10.852 -34.844 -5.715 1 91.06 94 PRO A CA 1
ATOM 753 C C . PRO A 1 94 ? 9.391 -35.125 -5.402 1 91.06 94 PRO A C 1
ATOM 755 O O . PRO A 1 94 ? 8.633 -35.531 -6.289 1 91.06 94 PRO A O 1
ATOM 758 N N . LYS A 1 95 ? 8.977 -34.969 -4.242 1 91.62 95 LYS A N 1
ATOM 759 C CA . LYS A 1 95 ? 7.598 -35.25 -3.861 1 91.62 95 LYS A CA 1
ATOM 760 C C . LYS A 1 95 ? 6.629 -34.344 -4.633 1 91.62 95 LYS A C 1
ATOM 762 O O . LYS A 1 95 ? 5.613 -34.812 -5.148 1 91.62 95 LYS A O 1
ATOM 767 N N . SER A 1 96 ? 6.941 -33.125 -4.719 1 93.56 96 SER A N 1
ATOM 768 C CA . SER A 1 96 ? 6.059 -32.156 -5.379 1 93.56 96 SER A CA 1
ATOM 769 C C . SER A 1 96 ? 5.965 -32.438 -6.879 1 93.56 96 SER A C 1
ATOM 771 O O . SER A 1 96 ? 4.898 -32.281 -7.477 1 93.56 96 SER A O 1
ATOM 773 N N . VAL A 1 97 ? 7.051 -32.812 -7.473 1 95.12 97 VAL A N 1
ATOM 774 C CA . VAL A 1 97 ? 7.074 -33.156 -8.891 1 95.12 97 VAL A CA 1
ATOM 775 C C . VAL A 1 97 ? 6.195 -34.375 -9.156 1 95.12 97 VAL A C 1
ATOM 777 O O . VAL A 1 97 ? 5.449 -34.406 -10.141 1 95.12 97 VAL A O 1
ATOM 780 N N . GLU A 1 98 ? 6.293 -35.312 -8.273 1 96 98 GLU A N 1
ATOM 781 C CA . GLU A 1 98 ? 5.484 -36.5 -8.422 1 96 98 GLU A CA 1
ATOM 782 C C . GLU A 1 98 ? 3.996 -36.188 -8.312 1 96 98 GLU A C 1
ATOM 784 O O . GLU A 1 98 ? 3.182 -36.75 -9.047 1 96 98 GLU A O 1
ATOM 789 N N . ILE A 1 99 ? 3.672 -35.375 -7.418 1 95.38 99 ILE A N 1
ATOM 790 C CA . ILE A 1 99 ? 2.281 -34.969 -7.234 1 95.38 99 ILE A CA 1
ATOM 791 C C . ILE A 1 99 ? 1.775 -34.281 -8.492 1 95.38 99 ILE A C 1
ATOM 793 O O . ILE A 1 99 ? 0.661 -34.531 -8.953 1 95.38 99 ILE A O 1
ATOM 797 N N . ALA A 1 100 ? 2.596 -33.438 -9.031 1 96.5 100 ALA A N 1
ATOM 798 C CA . ALA A 1 100 ? 2.242 -32.75 -10.273 1 96.5 100 ALA A CA 1
ATOM 799 C C . ALA A 1 100 ? 1.992 -33.781 -11.391 1 96.5 100 ALA A C 1
ATOM 801 O O . ALA A 1 100 ? 1.002 -33.656 -12.117 1 96.5 100 ALA A O 1
ATOM 802 N N . LYS A 1 101 ? 2.824 -34.75 -11.484 1 96.5 101 LYS A N 1
ATOM 803 C CA . LYS A 1 101 ? 2.711 -35.781 -12.5 1 96.5 101 LYS A CA 1
ATOM 804 C C . LYS A 1 101 ? 1.405 -36.562 -12.344 1 96.5 101 LYS A C 1
ATOM 806 O O . LYS A 1 101 ? 0.703 -36.812 -13.328 1 96.5 101 LYS A O 1
ATOM 811 N N . ARG A 1 102 ? 1.123 -36.938 -11.18 1 96.88 102 ARG A N 1
ATOM 812 C CA . ARG A 1 102 ? -0.07 -37.75 -10.914 1 96.88 102 ARG A CA 1
ATOM 813 C C . ARG A 1 102 ? -1.336 -36.969 -11.258 1 96.88 102 ARG A C 1
ATOM 815 O O . ARG A 1 102 ? -2.275 -37.531 -11.836 1 96.88 102 ARG A O 1
ATOM 822 N N . ASN A 1 103 ? -1.35 -35.75 -10.875 1 97.06 103 ASN A N 1
ATOM 823 C CA . ASN A 1 103 ? -2.514 -34.906 -11.18 1 97.06 103 ASN A CA 1
ATOM 824 C C . ASN A 1 103 ? -2.688 -34.719 -12.688 1 97.06 103 ASN A C 1
ATOM 826 O O . ASN A 1 103 ? -3.805 -34.781 -13.203 1 97.06 103 ASN A O 1
ATOM 830 N N . ALA A 1 104 ? -1.58 -34.438 -13.383 1 97.62 104 ALA A N 1
ATOM 831 C CA . ALA A 1 104 ? -1.636 -34.281 -14.836 1 97.62 104 ALA A CA 1
ATOM 832 C C . ALA A 1 104 ? -2.148 -35.562 -15.508 1 97.62 104 ALA A C 1
ATOM 834 O O . ALA A 1 104 ? -2.992 -35.5 -16.406 1 97.62 104 ALA A O 1
ATOM 835 N N . ARG A 1 105 ? -1.654 -36.656 -15.07 1 97 105 ARG A N 1
ATOM 836 C CA . ARG A 1 105 ? -2.078 -37.969 -15.609 1 97 105 ARG A CA 1
ATOM 837 C C . ARG A 1 105 ? -3.566 -38.188 -15.375 1 97 105 ARG A C 1
ATOM 839 O O . ARG A 1 105 ? -4.281 -38.625 -16.266 1 97 105 ARG A O 1
ATOM 846 N N . LYS A 1 106 ? -3.943 -37.906 -14.203 1 96.5 106 LYS A N 1
ATOM 847 C CA . LYS A 1 106 ? -5.348 -38.094 -13.828 1 96.5 106 LYS A CA 1
ATOM 848 C C . LYS A 1 106 ? -6.258 -37.25 -14.742 1 96.5 106 LYS A C 1
ATOM 850 O O . LYS A 1 106 ? -7.363 -37.688 -15.07 1 96.5 106 LYS A O 1
ATOM 855 N N . LEU A 1 107 ? -5.785 -36.125 -15.203 1 96.75 107 LEU A N 1
ATOM 856 C CA . LEU A 1 107 ? -6.602 -35.188 -15.984 1 96.75 107 LEU A CA 1
ATOM 857 C C . LEU A 1 107 ? -6.379 -35.375 -17.484 1 96.75 107 LEU A C 1
ATOM 859 O O . LEU A 1 107 ? -7.02 -34.719 -18.297 1 96.75 107 LEU A O 1
ATOM 863 N N . GLY A 1 108 ? -5.438 -36.25 -17.828 1 96 108 GLY A N 1
ATOM 864 C CA . GLY A 1 108 ? -5.129 -36.469 -19.234 1 96 108 GLY A CA 1
ATOM 865 C C . GLY A 1 108 ? -4.438 -35.312 -19.891 1 96 108 GLY A C 1
ATOM 866 O O . GLY A 1 108 ? -4.703 -35 -21.062 1 96 108 GLY A O 1
ATOM 867 N N . ILE A 1 109 ? -3.611 -34.625 -19.188 1 96.69 109 ILE A N 1
ATOM 868 C CA . ILE A 1 109 ? -2.918 -33.438 -19.688 1 96.69 109 ILE A CA 1
ATOM 869 C C . ILE A 1 109 ? -1.455 -33.781 -19.953 1 96.69 109 ILE A C 1
ATOM 871 O O . ILE A 1 109 ? -0.81 -34.469 -19.172 1 96.69 109 ILE A O 1
ATOM 875 N N . GLU A 1 110 ? -0.986 -33.344 -21.125 1 97.56 110 GLU A N 1
ATOM 876 C CA . GLU A 1 110 ? 0.44 -33.438 -21.406 1 97.56 110 GLU A CA 1
ATOM 877 C C . GLU A 1 110 ? 1.277 -32.75 -20.359 1 97.56 110 GLU A C 1
ATOM 879 O O . GLU A 1 110 ? 0.922 -31.641 -19.906 1 97.56 110 GLU A O 1
ATOM 884 N N . HIS A 1 111 ? 2.32 -33.406 -19.875 1 97.94 111 HIS A N 1
ATOM 885 C CA . HIS A 1 111 ? 3.148 -32.875 -18.812 1 97.94 111 HIS A CA 1
ATOM 886 C C . HIS A 1 111 ? 4.629 -32.938 -19.172 1 97.94 111 HIS A C 1
ATOM 888 O O . HIS A 1 111 ? 5.133 -34 -19.547 1 97.94 111 HIS A O 1
ATOM 894 N N . ARG A 1 112 ? 5.289 -31.797 -19.125 1 98.06 112 ARG A N 1
ATOM 895 C CA . ARG A 1 112 ? 6.723 -31.703 -19.375 1 98.06 112 ARG A CA 1
ATOM 896 C C . ARG A 1 112 ? 7.461 -31.141 -18.172 1 98.06 112 ARG A C 1
ATOM 898 O O . ARG A 1 112 ? 7.008 -30.188 -17.562 1 98.06 112 ARG A O 1
ATOM 905 N N . ILE A 1 113 ? 8.578 -31.75 -17.828 1 97.62 113 ILE A N 1
ATOM 906 C CA . ILE A 1 113 ? 9.375 -31.328 -16.672 1 97.62 113 ILE A CA 1
ATOM 907 C C . ILE A 1 113 ? 10.711 -30.781 -17.156 1 97.62 113 ILE A C 1
ATOM 909 O O . ILE A 1 113 ? 11.383 -31.391 -17.984 1 97.62 113 ILE A O 1
ATOM 913 N N . TYR A 1 114 ? 11.062 -29.625 -16.734 1 97.38 114 TYR A N 1
ATOM 914 C CA . TYR A 1 114 ? 12.344 -28.984 -16.984 1 97.38 114 TYR A CA 1
ATOM 915 C C . TYR A 1 114 ? 13.133 -28.797 -15.703 1 97.38 114 TYR A C 1
ATOM 917 O O . TYR A 1 114 ? 12.57 -28.438 -14.664 1 97.38 114 TYR A O 1
ATOM 925 N N . SER A 1 115 ? 14.453 -29.062 -15.664 1 96.81 115 SER A N 1
ATOM 926 C CA . SER A 1 115 ? 15.234 -28.984 -14.43 1 96.81 115 SER A CA 1
ATOM 927 C C . SER A 1 115 ? 16.312 -27.906 -14.531 1 96.81 115 SER A C 1
ATOM 929 O O . SER A 1 115 ? 16.828 -27.625 -15.617 1 96.81 115 SER A O 1
ATOM 931 N N . PHE A 1 116 ? 16.641 -27.312 -13.391 1 96.12 116 PHE A N 1
ATOM 932 C CA . PHE A 1 116 ? 17.766 -26.375 -13.312 1 96.12 116 PHE A CA 1
ATOM 933 C C . PHE A 1 116 ? 19.047 -27.031 -13.781 1 96.12 116 PHE A C 1
ATOM 935 O O . PHE A 1 116 ? 19.812 -26.438 -14.547 1 96.12 116 PHE A O 1
ATOM 942 N N . LYS A 1 117 ? 19.219 -28.25 -13.398 1 94.81 117 LYS A N 1
ATOM 943 C CA . LYS A 1 117 ? 20.453 -28.969 -13.711 1 94.81 117 LYS A CA 1
ATOM 944 C C . LYS A 1 117 ? 20.641 -29.078 -15.219 1 94.81 117 LYS A C 1
ATOM 946 O O . LYS A 1 117 ? 21.734 -28.828 -15.734 1 94.81 117 LYS A O 1
ATOM 951 N N . GLU A 1 118 ? 19.625 -29.406 -15.898 1 94.62 118 GLU A N 1
ATOM 952 C CA . GLU A 1 118 ? 19.703 -29.656 -17.328 1 94.62 118 GLU A CA 1
ATOM 953 C C . GLU A 1 118 ? 19.844 -28.344 -18.109 1 94.62 118 GLU A C 1
ATOM 955 O O . GLU A 1 118 ? 20.609 -28.281 -19.078 1 94.62 118 GLU A O 1
ATOM 960 N N . TYR A 1 119 ? 19.203 -27.297 -17.672 1 94.19 119 TYR A N 1
ATOM 961 C CA . TYR A 1 119 ? 19.094 -26.141 -18.531 1 94.19 119 TYR A CA 1
ATOM 962 C C . TYR A 1 119 ? 19.953 -24.984 -18.016 1 94.19 119 TYR A C 1
ATOM 964 O O . TYR A 1 119 ? 20.328 -24.094 -18.781 1 94.19 119 TYR A O 1
ATOM 972 N N . ILE A 1 120 ? 20.219 -24.969 -16.781 1 92.31 120 ILE A N 1
ATOM 973 C CA . ILE A 1 120 ? 21.062 -23.922 -16.188 1 92.31 120 ILE A CA 1
ATOM 974 C C . ILE A 1 120 ? 22.453 -24.469 -15.922 1 92.31 120 ILE A C 1
ATOM 976 O O . ILE A 1 120 ? 23.438 -23.734 -15.977 1 92.31 120 ILE A O 1
ATOM 980 N N . GLY A 1 121 ? 22.531 -25.672 -15.531 1 91.75 121 GLY A N 1
ATOM 981 C CA . GLY A 1 121 ? 23.812 -26.312 -15.258 1 91.75 121 GLY A CA 1
ATOM 982 C C . GLY A 1 121 ? 24.031 -26.609 -13.781 1 91.75 121 GLY A C 1
ATOM 983 O O . GLY A 1 121 ? 24.938 -27.359 -13.43 1 91.75 121 GLY A O 1
ATOM 984 N N . PHE A 1 122 ? 23.203 -26 -12.914 1 92.94 122 PHE A N 1
ATOM 985 C CA . PHE A 1 122 ? 23.312 -26.188 -11.477 1 92.94 122 PHE A CA 1
ATOM 986 C C . PHE A 1 122 ? 21.938 -26.375 -10.844 1 92.94 122 PHE A C 1
ATOM 988 O O . PHE A 1 122 ? 20.969 -25.719 -11.242 1 92.94 122 PHE A O 1
ATOM 995 N N . THR A 1 123 ? 21.953 -27.328 -9.852 1 93.75 123 THR A N 1
ATOM 996 C CA . THR A 1 123 ? 20.766 -27.344 -8.984 1 93.75 123 THR A CA 1
ATOM 997 C C . THR A 1 123 ? 20.812 -26.156 -8.016 1 93.75 123 THR A C 1
ATOM 999 O O . THR A 1 123 ? 21.844 -25.5 -7.863 1 93.75 123 THR A O 1
ATOM 1002 N N . LEU A 1 124 ? 19.625 -25.859 -7.469 1 92.19 124 LEU A N 1
ATOM 1003 C CA . LEU A 1 124 ? 19.625 -24.797 -6.465 1 92.19 124 LEU A CA 1
ATOM 1004 C C . LEU A 1 124 ? 20.5 -25.188 -5.273 1 92.19 124 LEU A C 1
ATOM 1006 O O . LEU A 1 124 ? 21.219 -24.344 -4.734 1 92.19 124 LEU A O 1
ATOM 1010 N N . ASP A 1 125 ? 20.469 -26.453 -4.844 1 91 125 ASP A N 1
ATOM 1011 C CA . ASP A 1 125 ? 21.328 -26.922 -3.762 1 91 125 ASP A CA 1
ATOM 1012 C C . ASP A 1 125 ? 22.797 -26.688 -4.082 1 91 125 ASP A C 1
ATOM 1014 O O . ASP A 1 125 ? 23.547 -26.188 -3.24 1 91 125 ASP A O 1
ATOM 1018 N N . GLU A 1 126 ? 23.172 -27.031 -5.238 1 90.5 126 GLU A N 1
ATOM 1019 C CA . GLU A 1 126 ? 24.562 -26.828 -5.668 1 90.5 126 GLU A CA 1
ATOM 1020 C C . GLU A 1 126 ? 24.922 -25.344 -5.676 1 90.5 126 GLU A C 1
ATOM 1022 O O . GLU A 1 126 ? 26.031 -24.984 -5.277 1 90.5 126 GLU A O 1
ATOM 1027 N N . THR A 1 127 ? 24 -24.562 -6.164 1 90.75 127 THR A N 1
ATOM 1028 C CA . THR A 1 127 ? 24.234 -23.125 -6.219 1 90.75 127 THR A CA 1
ATOM 1029 C C . THR A 1 127 ? 24.484 -22.562 -4.824 1 90.75 127 THR A C 1
ATOM 1031 O O . THR A 1 127 ? 25.422 -21.781 -4.621 1 90.75 127 THR A O 1
ATOM 1034 N N . VAL A 1 128 ? 23.625 -22.953 -3.92 1 86.69 128 VAL A N 1
ATOM 1035 C CA . VAL A 1 128 ? 23.766 -22.484 -2.543 1 86.69 128 VAL A CA 1
ATOM 1036 C C . VAL A 1 128 ? 25.094 -22.969 -1.964 1 86.69 128 VAL A C 1
ATOM 1038 O O . VAL A 1 128 ? 25.781 -22.234 -1.242 1 86.69 128 VAL A O 1
ATOM 1041 N N . GLY A 1 129 ? 25.453 -24.172 -2.182 1 85 129 GLY A N 1
ATOM 1042 C CA . GLY A 1 129 ? 26.719 -24.719 -1.724 1 85 129 GLY A CA 1
ATOM 1043 C C . GLY A 1 129 ? 27.922 -23.969 -2.268 1 85 129 GLY A C 1
ATOM 1044 O O . GLY A 1 129 ? 28.891 -23.734 -1.547 1 85 129 GLY A O 1
ATOM 1045 N N . ILE A 1 130 ? 27.828 -23.625 -3.502 1 86.62 130 ILE A N 1
ATOM 1046 C CA . ILE A 1 130 ? 28.922 -22.953 -4.184 1 86.62 130 ILE A CA 1
ATOM 1047 C C . ILE A 1 130 ? 29.016 -21.516 -3.691 1 86.62 130 ILE A C 1
ATOM 1049 O O . ILE A 1 130 ? 30.109 -21.016 -3.396 1 86.62 130 ILE A O 1
ATOM 1053 N N . MET A 1 131 ? 27.969 -20.891 -3.729 1 85.19 131 MET A N 1
ATOM 1054 C CA . MET A 1 131 ? 27.953 -19.453 -3.422 1 85.19 131 MET A CA 1
ATOM 1055 C C . MET A 1 131 ? 28.047 -19.219 -1.917 1 85.19 131 MET A C 1
ATOM 1057 O O . MET A 1 131 ? 28.469 -18.156 -1.476 1 85.19 131 MET A O 1
ATOM 1061 N N . GLY A 1 132 ? 28.078 -20.391 -0.983 1 69.31 132 GLY A N 1
ATOM 1062 C CA . GLY A 1 132 ? 28.203 -20.328 0.463 1 69.31 132 GLY A CA 1
ATOM 1063 C C . GLY A 1 132 ? 26.969 -19.812 1.161 1 69.31 132 GLY A C 1
ATOM 1064 O O . GLY A 1 132 ? 26.094 -19.219 0.524 1 69.31 132 GLY A O 1
ATOM 1065 N N . SER A 1 133 ? 26.891 -20.578 2.549 1 55.97 133 SER A N 1
ATOM 1066 C CA . SER A 1 133 ? 25.75 -20.297 3.424 1 55.97 133 SER A CA 1
ATOM 1067 C C . SER A 1 133 ? 25.5 -18.812 3.549 1 55.97 133 SER A C 1
ATOM 1069 O O . SER A 1 133 ? 26.438 -18 3.525 1 55.97 133 SER A O 1
ATOM 1071 N N . PHE A 1 134 ? 24.5 -18.438 2.975 1 50.25 134 PHE A N 1
ATOM 1072 C CA . PHE A 1 134 ? 24.031 -17.062 2.924 1 50.25 134 PHE A CA 1
ATOM 1073 C C . PHE A 1 134 ? 24.266 -16.359 4.258 1 50.25 134 PHE A C 1
ATOM 1075 O O . PHE A 1 134 ? 23.359 -16.297 5.102 1 50.25 134 PHE A O 1
ATOM 1082 N N . GLU A 1 135 ? 25.219 -16.875 5.059 1 39.25 135 GLU A N 1
ATOM 1083 C CA . GLU A 1 135 ? 25.469 -16.141 6.293 1 39.25 135 GLU A CA 1
ATOM 1084 C C . GLU A 1 135 ? 25.422 -14.633 6.062 1 39.25 135 GLU A C 1
ATOM 1086 O O . GLU A 1 135 ? 25.031 -14.18 4.98 1 39.25 135 GLU A O 1
ATOM 1091 N N . ARG A 1 136 ? 26.781 -13.898 6.715 1 41.38 136 ARG A N 1
ATOM 1092 C CA . ARG A 1 136 ? 26.688 -12.461 6.945 1 41.38 136 ARG A CA 1
ATOM 1093 C C . ARG A 1 136 ? 26.328 -11.719 5.664 1 41.38 136 ARG A C 1
ATOM 1095 O O . ARG A 1 136 ? 25.422 -10.875 5.656 1 41.38 136 ARG A O 1
ATOM 1102 N N . GLY A 1 137 ? 27.344 -11.289 4.691 1 39.53 137 GLY A N 1
ATOM 1103 C CA . GLY A 1 137 ? 27.469 -10.156 3.787 1 39.53 137 GLY A CA 1
ATOM 1104 C C . GLY A 1 137 ? 26.75 -10.367 2.469 1 39.53 137 GLY A C 1
ATOM 1105 O O . GLY A 1 137 ? 26.531 -9.406 1.723 1 39.53 137 GLY A O 1
ATOM 1106 N N . GLU A 1 138 ? 27.234 -11.469 1.579 1 43.41 138 GLU A N 1
ATOM 1107 C CA . GLU A 1 138 ? 26.812 -11.383 0.181 1 43.41 138 GLU A CA 1
ATOM 1108 C C . GLU A 1 138 ? 25.344 -11.766 0.014 1 43.41 138 GLU A C 1
ATOM 1110 O O . GLU A 1 138 ? 24.938 -12.867 0.396 1 43.41 138 GLU A O 1
ATOM 1115 N N . ARG A 1 139 ? 24.438 -10.805 -0.063 1 47.47 139 ARG A N 1
ATOM 1116 C CA . ARG A 1 139 ? 23.016 -10.531 0.097 1 47.47 139 ARG A CA 1
ATOM 1117 C C . ARG A 1 139 ? 22.172 -11.328 -0.905 1 47.47 139 ARG A C 1
ATOM 1119 O O . ARG A 1 139 ? 20.953 -11.18 -0.96 1 47.47 139 ARG A O 1
ATOM 1126 N N . VAL A 1 140 ? 22.891 -11.945 -2.076 1 56.62 140 VAL A N 1
ATOM 1127 C CA . VAL A 1 140 ? 21.828 -12.477 -2.92 1 56.62 140 VAL A CA 1
ATOM 1128 C C . VAL A 1 140 ? 21.406 -13.852 -2.416 1 56.62 140 VAL A C 1
ATOM 1130 O O . VAL A 1 140 ? 22.203 -14.789 -2.422 1 56.62 140 VAL A O 1
ATOM 1133 N N . GLY A 1 141 ? 20.453 -14.094 -1.714 1 69.62 141 GLY A N 1
ATOM 1134 C CA . GLY A 1 141 ? 19.938 -15.305 -1.088 1 69.62 141 GLY A CA 1
ATOM 1135 C C . GLY A 1 141 ? 19.406 -16.312 -2.086 1 69.62 141 GLY A C 1
ATOM 1136 O O . GLY A 1 141 ? 19.328 -16.031 -3.285 1 69.62 141 GLY A O 1
ATOM 1137 N N . ALA A 1 142 ? 19.438 -17.656 -1.798 1 80.25 142 ALA A N 1
ATOM 1138 C CA . ALA A 1 142 ? 18.891 -18.766 -2.572 1 80.25 142 ALA A CA 1
ATOM 1139 C C . ALA A 1 142 ? 17.641 -18.359 -3.334 1 80.25 142 ALA A C 1
ATOM 1141 O O . ALA A 1 142 ? 17.469 -18.703 -4.508 1 80.25 142 ALA A O 1
ATOM 1142 N N . CYS A 1 143 ? 16.938 -17.484 -2.777 1 82 143 CYS A N 1
ATOM 1143 C CA . CYS A 1 143 ? 15.656 -17.094 -3.35 1 82 143 CYS A CA 1
ATOM 1144 C C . CYS A 1 143 ? 15.852 -16.172 -4.551 1 82 143 CYS A C 1
ATOM 1146 O O . CYS A 1 143 ? 15.039 -16.172 -5.48 1 82 143 CYS A O 1
ATOM 1148 N N . SER A 1 144 ? 16.906 -15.43 -4.562 1 83.38 144 SER A N 1
ATOM 1149 C CA . SER A 1 144 ? 17.172 -14.555 -5.695 1 83.38 144 SER A CA 1
ATOM 1150 C C . SER A 1 144 ? 17.547 -15.352 -6.938 1 83.38 144 SER A C 1
ATOM 1152 O O . SER A 1 144 ? 17 -15.125 -8.016 1 83.38 144 SER A O 1
ATOM 1154 N N . TYR A 1 145 ? 18.406 -16.25 -6.758 1 87.69 145 TYR A N 1
ATOM 1155 C CA . TYR A 1 145 ? 18.797 -17.109 -7.871 1 87.69 145 TYR A CA 1
ATOM 1156 C C . TYR A 1 145 ? 17.625 -17.922 -8.375 1 87.69 145 TYR A C 1
ATOM 1158 O O . TYR A 1 145 ? 17.375 -18 -9.578 1 87.69 145 TYR A O 1
ATOM 1166 N N . CYS A 1 146 ? 16.938 -18.484 -7.422 1 90 146 CYS A N 1
ATOM 1167 C CA . CYS A 1 146 ? 15.812 -19.344 -7.738 1 90 146 CYS A CA 1
ATOM 1168 C C . CYS A 1 146 ? 14.758 -18.594 -8.539 1 90 146 CYS A C 1
ATOM 1170 O O . CYS A 1 146 ? 14.281 -19.094 -9.562 1 90 146 CYS A O 1
ATOM 1172 N N . GLY A 1 147 ? 14.461 -17.422 -8.133 1 88.56 147 GLY A N 1
ATOM 1173 C CA . GLY A 1 147 ? 13.438 -16.641 -8.805 1 88.56 147 GLY A CA 1
ATOM 1174 C C . GLY A 1 147 ? 13.805 -16.281 -10.234 1 88.56 147 GLY A C 1
ATOM 1175 O O . GLY A 1 147 ? 12.984 -16.406 -11.141 1 88.56 147 GLY A O 1
ATOM 1176 N N . VAL A 1 148 ? 14.961 -15.852 -10.414 1 89.5 148 VAL A N 1
ATOM 1177 C CA . VAL A 1 148 ? 15.43 -15.422 -11.727 1 89.5 148 VAL A CA 1
ATOM 1178 C C . VAL A 1 148 ? 15.445 -16.609 -12.68 1 89.5 148 VAL A C 1
ATOM 1180 O O . VAL A 1 148 ? 14.906 -16.531 -13.789 1 89.5 148 VAL A O 1
ATOM 1183 N N . TRP A 1 149 ? 16 -17.656 -12.25 1 93.88 149 TRP A N 1
ATOM 1184 C CA . TRP A 1 149 ? 16.141 -18.828 -13.109 1 93.88 149 TRP A CA 1
ATOM 1185 C C . TRP A 1 149 ? 14.781 -19.484 -13.359 1 93.88 149 TRP A C 1
ATOM 1187 O O . TRP A 1 149 ? 14.523 -20.016 -14.438 1 93.88 149 TRP A O 1
ATOM 1197 N N . ARG A 1 150 ? 13.938 -19.5 -12.391 1 93.5 150 ARG A N 1
ATOM 1198 C CA . ARG A 1 150 ? 12.586 -20.031 -12.578 1 93.5 150 ARG A CA 1
ATOM 1199 C C . ARG A 1 150 ? 11.844 -19.25 -13.656 1 93.5 150 ARG A C 1
ATOM 1201 O O . ARG A 1 150 ? 11.195 -19.859 -14.523 1 93.5 150 ARG A O 1
ATOM 1208 N N . ARG A 1 151 ? 11.898 -18 -13.594 1 90.25 151 ARG A N 1
ATOM 1209 C CA . ARG A 1 151 ? 11.227 -17.172 -14.594 1 90.25 151 ARG A CA 1
ATOM 1210 C C . ARG A 1 151 ? 11.797 -17.406 -15.984 1 90.25 151 ARG A C 1
ATOM 1212 O O . ARG A 1 151 ? 11.055 -17.516 -16.953 1 90.25 151 ARG A O 1
ATOM 1219 N N . TRP A 1 152 ? 13.055 -17.422 -16.016 1 92.19 152 TRP A N 1
ATOM 1220 C CA . TRP A 1 152 ? 13.742 -17.688 -17.281 1 92.19 152 TRP A CA 1
ATOM 1221 C C . TRP A 1 152 ? 13.336 -19.031 -17.859 1 92.19 152 TRP A C 1
ATOM 1223 O O . TRP A 1 152 ? 12.961 -19.125 -19.031 1 92.19 152 TRP A O 1
ATOM 1233 N N . LEU A 1 153 ? 13.398 -20.031 -17.031 1 95 153 LEU A N 1
ATOM 1234 C CA . LEU A 1 153 ? 13.148 -21.391 -17.484 1 95 153 LEU A CA 1
ATOM 1235 C C . LEU A 1 153 ? 11.672 -21.594 -17.812 1 95 153 LEU A C 1
ATOM 1237 O O . LEU A 1 153 ? 11.328 -22.359 -18.719 1 95 153 LEU A O 1
ATOM 1241 N N . LEU A 1 154 ? 10.812 -20.953 -17.109 1 94.94 154 LEU A N 1
ATOM 1242 C CA . LEU A 1 154 ? 9.391 -21.016 -17.422 1 94.94 154 LEU A CA 1
ATOM 1243 C C . LEU A 1 154 ? 9.109 -20.438 -18.797 1 94.94 154 LEU A C 1
ATOM 1245 O O . LEU A 1 154 ? 8.312 -20.984 -19.562 1 94.94 154 LEU A O 1
ATOM 1249 N N . ASN A 1 155 ? 9.734 -19.359 -19.109 1 92.44 155 ASN A N 1
ATOM 1250 C CA . ASN A 1 155 ? 9.57 -18.766 -20.438 1 92.44 155 ASN A CA 1
ATOM 1251 C C . ASN A 1 155 ? 10.102 -19.703 -21.531 1 92.44 155 ASN A C 1
ATOM 1253 O O . ASN A 1 155 ? 9.453 -19.906 -22.547 1 92.44 155 ASN A O 1
ATOM 1257 N N . TYR A 1 156 ? 11.227 -20.188 -21.25 1 94.19 156 TYR A N 1
ATOM 1258 C CA . TYR A 1 156 ? 11.812 -21.141 -22.188 1 94.19 156 TYR A CA 1
ATOM 1259 C C . TYR A 1 156 ? 10.875 -22.312 -22.422 1 94.19 156 TYR A C 1
ATOM 1261 O O . TYR A 1 156 ? 10.633 -22.719 -23.562 1 94.19 156 TYR A O 1
ATOM 1269 N N . ALA A 1 157 ? 10.422 -22.906 -21.359 1 96.81 157 ALA A N 1
ATOM 1270 C CA . ALA A 1 157 ? 9.547 -24.078 -21.406 1 96.81 157 ALA A CA 1
ATOM 1271 C C . ALA A 1 157 ? 8.266 -23.766 -22.172 1 96.81 157 ALA A C 1
ATOM 1273 O O . ALA A 1 157 ? 7.805 -24.562 -22.984 1 96.81 157 ALA A O 1
ATOM 1274 N N . ALA A 1 158 ? 7.691 -22.625 -21.891 1 95.81 158 ALA A N 1
ATOM 1275 C CA . ALA A 1 158 ? 6.465 -22.219 -22.562 1 95.81 158 ALA A CA 1
ATOM 1276 C C . ALA A 1 158 ? 6.676 -22.125 -24.078 1 95.81 158 ALA A C 1
ATOM 1278 O O . ALA A 1 158 ? 5.832 -22.578 -24.859 1 95.81 158 ALA A O 1
ATOM 1279 N N . LYS A 1 159 ? 7.75 -21.609 -24.453 1 94.31 159 LYS A N 1
ATOM 1280 C CA . LYS A 1 159 ? 8.078 -21.531 -25.875 1 94.31 159 LYS A CA 1
ATOM 1281 C C . LYS A 1 159 ? 8.32 -22.906 -26.469 1 94.31 159 LYS A C 1
ATOM 1283 O O . LYS A 1 159 ? 7.875 -23.203 -27.578 1 94.31 159 LYS A O 1
ATOM 1288 N N . ASP A 1 160 ? 9.016 -23.625 -25.734 1 96 160 ASP A N 1
ATOM 1289 C CA . ASP A 1 160 ? 9.383 -24.953 -26.188 1 96 160 ASP A CA 1
ATOM 1290 C C . ASP A 1 160 ? 8.148 -25.797 -26.484 1 96 160 ASP A C 1
ATOM 1292 O O . ASP A 1 160 ? 8.133 -26.578 -27.453 1 96 160 ASP A O 1
ATOM 1296 N N . VAL A 1 161 ? 7.102 -25.641 -25.734 1 97 161 VAL A N 1
ATOM 1297 C CA . VAL A 1 161 ? 5.898 -26.438 -25.922 1 97 161 VAL A CA 1
ATOM 1298 C C . VAL A 1 161 ? 4.945 -25.734 -26.875 1 97 161 VAL A C 1
ATOM 1300 O O . VAL A 1 161 ? 3.836 -26.219 -27.125 1 97 161 VAL A O 1
ATOM 1303 N N . GLY A 1 162 ? 5.285 -24.578 -27.312 1 96 162 GLY A N 1
ATOM 1304 C CA . GLY A 1 162 ? 4.488 -23.844 -28.281 1 96 162 GLY A CA 1
ATOM 1305 C C . GLY A 1 162 ? 3.248 -23.219 -27.688 1 96 162 GLY A C 1
ATOM 1306 O O . GLY A 1 162 ? 2.195 -23.172 -28.328 1 96 162 GLY A O 1
ATOM 1307 N N . ALA A 1 163 ? 3.342 -22.812 -26.5 1 96.75 163 ALA A N 1
ATOM 1308 C CA . ALA A 1 163 ? 2.184 -22.234 -25.812 1 96.75 163 ALA A CA 1
ATOM 1309 C C . ALA A 1 163 ? 1.964 -20.781 -26.25 1 96.75 163 ALA A C 1
ATOM 1311 O O . ALA A 1 163 ? 2.924 -20.031 -26.438 1 96.75 163 ALA A O 1
ATOM 1312 N N . ASP A 1 164 ? 0.716 -20.422 -26.328 1 94.88 164 ASP A N 1
ATOM 1313 C CA . ASP A 1 164 ? 0.351 -19.031 -26.594 1 94.88 164 ASP A CA 1
ATOM 1314 C C . ASP A 1 164 ? 0.44 -18.188 -25.328 1 94.88 164 ASP A C 1
ATOM 1316 O O . ASP A 1 164 ? 0.805 -17.016 -25.391 1 94.88 164 ASP A O 1
ATOM 1320 N N . LYS A 1 165 ? 0.086 -18.828 -24.25 1 94.5 165 LYS A N 1
ATOM 1321 C CA . LYS A 1 165 ? 0.102 -18.156 -22.953 1 94.5 165 LYS A CA 1
ATOM 1322 C C . LYS A 1 165 ? 0.532 -19.125 -21.844 1 94.5 165 LYS A C 1
ATOM 1324 O O . LYS A 1 165 ? 0.395 -20.344 -21.984 1 94.5 165 LYS A O 1
ATOM 1329 N N . LEU A 1 166 ? 1.088 -18.531 -20.781 1 95.62 166 LEU A N 1
ATOM 1330 C CA . LEU A 1 166 ? 1.508 -19.281 -19.609 1 95.62 166 LEU A CA 1
ATOM 1331 C C . LEU A 1 166 ? 0.661 -18.922 -18.406 1 95.62 166 LEU A C 1
ATOM 1333 O O . LEU A 1 166 ? 0.702 -17.797 -17.922 1 95.62 166 LEU A O 1
ATOM 1337 N N . ALA A 1 167 ? -0.102 -19.875 -17.922 1 96.38 167 ALA A N 1
ATOM 1338 C CA . ALA A 1 167 ? -0.932 -19.672 -16.75 1 96.38 167 ALA A CA 1
ATOM 1339 C C . ALA A 1 167 ? -0.165 -20.016 -15.469 1 96.38 167 ALA A C 1
ATOM 1341 O O . ALA A 1 167 ? 0.432 -21.078 -15.367 1 96.38 167 ALA A O 1
ATOM 1342 N N . VAL A 1 168 ? -0.178 -19.109 -14.547 1 95.38 168 VAL A N 1
ATOM 1343 C CA . VAL A 1 168 ? 0.489 -19.344 -13.273 1 95.38 168 VAL A CA 1
ATOM 1344 C C . VAL A 1 168 ? -0.531 -19.297 -12.141 1 95.38 168 VAL A C 1
ATOM 1346 O O . VAL A 1 168 ? -1.605 -18.703 -12.289 1 95.38 168 VAL A O 1
ATOM 1349 N N . GLY A 1 169 ? -0.15 -19.891 -11.008 1 95.5 169 GLY A N 1
ATOM 1350 C CA . GLY A 1 169 ? -1.1 -20.109 -9.922 1 95.5 169 GLY A CA 1
ATOM 1351 C C . GLY A 1 169 ? -1.102 -18.984 -8.906 1 95.5 169 GLY A C 1
ATOM 1352 O O . GLY A 1 169 ? -1.271 -19.219 -7.711 1 95.5 169 GLY A O 1
ATOM 1353 N N . HIS A 1 170 ? -0.892 -17.797 -9.344 1 94.56 170 HIS A N 1
ATOM 1354 C CA . HIS A 1 170 ? -0.956 -16.672 -8.422 1 94.56 170 HIS A CA 1
ATOM 1355 C C . HIS A 1 170 ? -2.396 -16.344 -8.039 1 94.56 170 HIS A C 1
ATOM 1357 O O . HIS A 1 170 ? -3.242 -16.141 -8.914 1 94.56 170 HIS A O 1
ATOM 1363 N N . ASN A 1 171 ? -2.615 -16.312 -6.777 1 96.31 171 ASN A N 1
ATOM 1364 C CA . ASN A 1 171 ? -3.961 -16.078 -6.27 1 96.31 171 ASN A CA 1
ATOM 1365 C C . ASN A 1 171 ? -4.117 -14.641 -5.762 1 96.31 171 ASN A C 1
ATOM 1367 O O . ASN A 1 171 ? -3.254 -13.797 -5.996 1 96.31 171 ASN A O 1
ATOM 1371 N N . LEU A 1 172 ? -5.242 -14.352 -5.191 1 96.44 172 LEU A N 1
ATOM 1372 C CA . LEU A 1 172 ? -5.547 -13.016 -4.699 1 96.44 172 LEU A CA 1
ATOM 1373 C C . LEU A 1 172 ? -4.508 -12.555 -3.684 1 96.44 172 LEU A C 1
ATOM 1375 O O . LEU A 1 172 ? -4.008 -11.43 -3.762 1 96.44 172 LEU A O 1
ATOM 1379 N N . ASP A 1 173 ? -4.191 -13.43 -2.746 1 95.88 173 ASP A N 1
ATOM 1380 C CA . ASP A 1 173 ? -3.24 -13.102 -1.69 1 95.88 173 ASP A CA 1
ATOM 1381 C C . ASP A 1 173 ? -1.864 -12.781 -2.273 1 95.88 173 ASP A C 1
ATOM 1383 O O . ASP A 1 173 ? -1.2 -11.844 -1.837 1 95.88 173 ASP A O 1
ATOM 1387 N N . ASP A 1 174 ? -1.499 -13.555 -3.238 1 93.06 174 ASP A N 1
ATOM 1388 C CA . ASP A 1 174 ? -0.208 -13.336 -3.883 1 93.06 174 ASP A CA 1
ATOM 1389 C C . ASP A 1 174 ? -0.143 -11.961 -4.535 1 93.06 174 ASP A C 1
ATOM 1391 O O . ASP A 1 174 ? 0.859 -11.25 -4.41 1 93.06 174 ASP A O 1
ATOM 1395 N N . GLU A 1 175 ? -1.161 -11.625 -5.234 1 93.38 175 GLU A N 1
ATOM 1396 C CA . GLU A 1 175 ? -1.213 -10.352 -5.938 1 93.38 175 GLU A CA 1
ATOM 1397 C C . GLU A 1 175 ? -1.14 -9.18 -4.965 1 93.38 175 GLU A C 1
ATOM 1399 O O . GLU A 1 175 ? -0.384 -8.227 -5.184 1 93.38 175 GLU A O 1
ATOM 1404 N N . VAL A 1 176 ? -1.917 -9.289 -3.93 1 94.69 176 VAL A N 1
ATOM 1405 C CA . VAL A 1 176 ? -2.004 -8.219 -2.947 1 94.69 176 VAL A CA 1
ATOM 1406 C C . VAL A 1 176 ? -0.671 -8.078 -2.215 1 94.69 176 VAL A C 1
ATOM 1408 O O . VAL A 1 176 ? -0.204 -6.961 -1.975 1 94.69 176 VAL A O 1
ATOM 1411 N N . GLN A 1 177 ? -0.09 -9.195 -1.861 1 93 177 GLN A N 1
ATOM 1412 C CA . GLN A 1 177 ? 1.207 -9.172 -1.192 1 93 177 GLN A CA 1
ATOM 1413 C C . GLN A 1 177 ? 2.27 -8.523 -2.074 1 93 177 GLN A C 1
ATOM 1415 O O . GLN A 1 177 ? 3.035 -7.676 -1.61 1 93 177 GLN A O 1
ATOM 1420 N N . MET A 1 178 ? 2.273 -8.984 -3.291 1 90.62 178 MET A N 1
ATOM 1421 C CA . MET A 1 178 ? 3.229 -8.422 -4.246 1 90.62 178 MET A CA 1
ATOM 1422 C C . MET A 1 178 ? 3.057 -6.914 -4.363 1 90.62 178 MET A C 1
ATOM 1424 O O . MET A 1 178 ? 4.039 -6.168 -4.32 1 90.62 178 MET A O 1
ATOM 1428 N N . PHE A 1 179 ? 1.859 -6.461 -4.465 1 92.19 179 PHE A N 1
ATOM 1429 C CA . PHE A 1 179 ? 1.561 -5.043 -4.625 1 92.19 179 PHE A CA 1
ATOM 1430 C C . PHE A 1 179 ? 2.025 -4.254 -3.408 1 92.19 179 PHE A C 1
ATOM 1432 O O . PHE A 1 179 ? 2.775 -3.283 -3.541 1 92.19 179 PHE A O 1
ATOM 1439 N N . ILE A 1 180 ? 1.656 -4.648 -2.203 1 93.5 180 ILE A N 1
ATOM 1440 C CA . ILE A 1 180 ? 1.974 -3.941 -0.967 1 93.5 180 ILE A CA 1
ATOM 1441 C C . ILE A 1 180 ? 3.482 -3.965 -0.731 1 93.5 180 ILE A C 1
ATOM 1443 O O . ILE A 1 180 ? 4.07 -2.957 -0.332 1 93.5 180 ILE A O 1
ATOM 1447 N N . MET A 1 181 ? 4.105 -5.09 -1 1 90.5 181 MET A N 1
ATOM 1448 C CA . MET A 1 181 ? 5.551 -5.199 -0.817 1 90.5 181 MET A CA 1
ATOM 1449 C C . MET A 1 181 ? 6.289 -4.184 -1.686 1 90.5 181 MET A C 1
ATOM 1451 O O . MET A 1 181 ? 7.238 -3.549 -1.232 1 90.5 181 MET A O 1
ATOM 1455 N N . ASN A 1 182 ? 5.84 -4.078 -2.912 1 89.69 182 ASN A N 1
ATOM 1456 C CA . ASN A 1 182 ? 6.492 -3.135 -3.812 1 89.69 182 ASN A CA 1
ATOM 1457 C C . ASN A 1 182 ? 6.266 -1.692 -3.373 1 89.69 182 ASN A C 1
ATOM 1459 O O . ASN A 1 182 ? 7.148 -0.846 -3.525 1 89.69 182 ASN A O 1
ATOM 1463 N N . ILE A 1 183 ? 5.109 -1.414 -2.84 1 91.19 183 ILE A N 1
ATOM 1464 C CA . ILE A 1 183 ? 4.816 -0.093 -2.295 1 91.19 183 ILE A CA 1
ATOM 1465 C C . ILE A 1 183 ? 5.75 0.202 -1.123 1 91.19 183 ILE A C 1
ATOM 1467 O O . ILE A 1 183 ? 6.336 1.284 -1.045 1 91.19 183 ILE A O 1
ATOM 1471 N N . LEU A 1 184 ? 5.965 -0.777 -0.26 1 90.75 184 LEU A N 1
ATOM 1472 C CA . LEU A 1 184 ? 6.754 -0.597 0.952 1 90.75 184 LEU A CA 1
ATOM 1473 C C . LEU A 1 184 ? 8.234 -0.456 0.618 1 90.75 184 LEU A C 1
ATOM 1475 O O . LEU A 1 184 ? 8.992 0.15 1.379 1 90.75 184 LEU A O 1
ATOM 1479 N N . ARG A 1 185 ? 8.586 -1.005 -0.566 1 88.25 185 ARG A N 1
ATOM 1480 C CA . ARG A 1 185 ? 9.992 -0.954 -0.972 1 88.25 185 ARG A CA 1
ATOM 1481 C C . ARG A 1 185 ? 10.25 0.23 -1.897 1 88.25 185 ARG A C 1
ATOM 1483 O O . ARG A 1 185 ? 11.398 0.536 -2.215 1 88.25 185 ARG A O 1
ATOM 1490 N N . GLY A 1 186 ? 9.203 0.888 -2.299 1 87.75 186 GLY A N 1
ATOM 1491 C CA . GLY A 1 186 ? 9.344 1.994 -3.232 1 87.75 186 GLY A CA 1
ATOM 1492 C C . GLY A 1 186 ? 9.625 1.544 -4.652 1 87.75 186 GLY A C 1
ATOM 1493 O O . GLY A 1 186 ? 10.164 2.311 -5.457 1 87.75 186 GLY A O 1
ATOM 1494 N N . ASP A 1 187 ? 9.344 0.311 -4.941 1 86.06 187 ASP A N 1
ATOM 1495 C CA . ASP A 1 187 ? 9.641 -0.282 -6.242 1 86.06 187 ASP A CA 1
ATOM 1496 C C . ASP A 1 187 ? 8.43 -0.211 -7.168 1 86.06 187 ASP A C 1
ATOM 1498 O O . ASP A 1 187 ? 7.957 -1.237 -7.66 1 86.06 187 ASP A O 1
ATOM 1502 N N . ILE A 1 188 ? 8.023 0.965 -7.535 1 85.44 188 ILE A N 1
ATOM 1503 C CA . ILE A 1 188 ? 6.812 1.185 -8.32 1 85.44 188 ILE A CA 1
ATOM 1504 C C . ILE A 1 188 ? 7.059 0.78 -9.773 1 85.44 188 ILE A C 1
ATOM 1506 O O . ILE A 1 188 ? 6.168 0.239 -10.43 1 85.44 188 ILE A O 1
ATOM 1510 N N . ALA A 1 189 ? 8.25 1.002 -10.219 1 77.94 189 ALA A N 1
ATOM 1511 C CA . ALA A 1 189 ? 8.57 0.664 -11.602 1 77.94 189 ALA A CA 1
ATOM 1512 C C . ALA A 1 189 ? 8.414 -0.833 -11.852 1 77.94 189 ALA A C 1
ATOM 1514 O O . ALA A 1 189 ? 7.973 -1.245 -12.93 1 77.94 189 ALA A O 1
ATOM 1515 N N . ARG A 1 190 ? 8.641 -1.641 -10.922 1 76.12 190 ARG A N 1
ATOM 1516 C CA . ARG A 1 190 ? 8.508 -3.092 -11.016 1 76.12 190 ARG A CA 1
ATOM 1517 C C . ARG A 1 190 ? 7.051 -3.506 -11.148 1 76.12 190 ARG A C 1
ATOM 1519 O O . ARG A 1 190 ? 6.738 -4.5 -11.812 1 76.12 190 ARG A O 1
ATOM 1526 N N . LEU A 1 191 ? 6.199 -2.67 -10.609 1 79.25 191 LEU A N 1
ATOM 1527 C CA . LEU A 1 191 ? 4.77 -2.961 -10.633 1 79.25 191 LEU A CA 1
ATOM 1528 C C . LEU A 1 191 ? 4.219 -2.863 -12.047 1 79.25 191 LEU A C 1
ATOM 1530 O O . LEU A 1 191 ? 3.213 -3.5 -12.375 1 79.25 191 LEU A O 1
ATOM 1534 N N . GLY A 1 192 ? 4.898 -2.146 -12.828 1 71.5 192 GLY A N 1
ATOM 1535 C CA . GLY A 1 192 ? 4.457 -1.989 -14.203 1 71.5 192 GLY A CA 1
ATOM 1536 C C . GLY A 1 192 ? 4.656 -3.238 -15.039 1 71.5 192 GLY A C 1
ATOM 1537 O O . GLY A 1 192 ? 4.047 -3.381 -16.109 1 71.5 192 GLY A O 1
ATOM 1538 N N . ARG A 1 193 ? 5.477 -4.176 -14.484 1 66.75 193 ARG A N 1
ATOM 1539 C CA . ARG A 1 193 ? 5.793 -5.387 -15.242 1 66.75 193 ARG A CA 1
ATOM 1540 C C . ARG A 1 193 ? 5.035 -6.59 -14.688 1 66.75 193 ARG A C 1
ATOM 1542 O O . ARG A 1 193 ? 5.18 -7.703 -15.195 1 66.75 193 ARG A O 1
ATOM 1549 N N . THR A 1 194 ? 4.234 -6.438 -13.633 1 61.59 194 THR A N 1
ATOM 1550 C CA . THR A 1 194 ? 3.646 -7.562 -12.914 1 61.59 194 THR A CA 1
ATOM 1551 C C . THR A 1 194 ? 2.129 -7.574 -13.078 1 61.59 194 THR A C 1
ATOM 1553 O O . THR A 1 194 ? 1.422 -8.227 -12.305 1 61.59 194 THR A O 1
ATOM 1556 N N . GLY A 1 195 ? 1.51 -6.879 -14.047 1 59.44 195 GLY A N 1
ATOM 1557 C CA . GLY A 1 195 ? 0.064 -6.785 -14.164 1 59.44 195 GLY A CA 1
ATOM 1558 C C . GLY A 1 195 ? -0.597 -8.109 -14.492 1 59.44 195 GLY A C 1
ATOM 1559 O O . GLY A 1 195 ? 0.078 -9.133 -14.602 1 59.44 195 GLY A O 1
ATOM 1560 N N . PRO A 1 196 ? -2.016 -8.125 -14.289 1 55.81 196 PRO A N 1
ATOM 1561 C CA . PRO A 1 196 ? -2.82 -9.312 -14.562 1 55.81 196 PRO A CA 1
ATOM 1562 C C . PRO A 1 196 ? -2.549 -9.906 -15.945 1 55.81 196 PRO A C 1
ATOM 1564 O O . PRO A 1 196 ? -2.725 -11.109 -16.156 1 55.81 196 PRO A O 1
ATOM 1567 N N . TYR A 1 197 ? -2.447 -8.961 -16.984 1 53.84 197 TYR A N 1
ATOM 1568 C CA . TYR A 1 197 ? -2.168 -9.336 -18.359 1 53.84 197 TYR A CA 1
ATOM 1569 C C . TYR A 1 197 ? -0.812 -8.797 -18.812 1 53.84 197 TYR A C 1
ATOM 1571 O O . TYR A 1 197 ? -0.484 -7.637 -18.562 1 53.84 197 TYR A O 1
ATOM 1579 N N . TYR A 1 198 ? 0.146 -9.656 -18.719 1 52.81 198 TYR A N 1
ATOM 1580 C CA . TYR A 1 198 ? 1.356 -9.109 -19.328 1 52.81 198 TYR A CA 1
ATOM 1581 C C . TYR A 1 198 ? 1.153 -8.836 -20.812 1 52.81 198 TYR A C 1
ATOM 1583 O O . TYR A 1 198 ? 0.817 -9.742 -21.578 1 52.81 198 TYR A O 1
ATOM 1591 N N . GLU A 1 199 ? 0.632 -7.66 -21.109 1 49.34 199 GLU A N 1
ATOM 1592 C CA . GLU A 1 199 ? 0.717 -7.383 -22.547 1 49.34 199 GLU A CA 1
ATOM 1593 C C . GLU A 1 199 ? 2.057 -7.84 -23.109 1 49.34 199 GLU A C 1
ATOM 1595 O O . GLU A 1 199 ? 3.061 -7.879 -22.406 1 49.34 199 GLU A O 1
ATOM 1600 N N . GLU A 1 200 ? 1.819 -8.492 -24.094 1 53.94 200 GLU A N 1
ATOM 1601 C CA . GLU A 1 200 ? 2.994 -8.938 -24.844 1 53.94 200 GLU A CA 1
ATOM 1602 C C . GLU A 1 200 ? 4.094 -7.875 -24.812 1 53.94 200 GLU A C 1
ATOM 1604 O O . GLU A 1 200 ? 3.916 -6.777 -25.344 1 53.94 200 GLU A O 1
ATOM 1609 N N . ILE A 1 201 ? 4.949 -7.93 -23.828 1 57.44 201 ILE A N 1
ATOM 1610 C CA . ILE A 1 201 ? 6.031 -6.953 -23.75 1 57.44 201 ILE A CA 1
ATOM 1611 C C . ILE A 1 201 ? 7.004 -7.176 -24.906 1 57.44 201 ILE A C 1
ATOM 1613 O O . ILE A 1 201 ? 7.496 -6.219 -25.516 1 57.44 201 ILE A O 1
ATOM 1617 N N . HIS A 1 202 ? 7.172 -8.484 -25.25 1 64.88 202 HIS A N 1
ATOM 1618 C CA . HIS A 1 202 ? 8.117 -8.875 -26.297 1 64.88 202 HIS A CA 1
ATOM 1619 C C . HIS A 1 202 ? 7.719 -10.203 -26.922 1 64.88 202 HIS A C 1
ATOM 1621 O O . HIS A 1 202 ? 7.219 -11.102 -26.234 1 64.88 202 HIS A O 1
ATOM 1627 N N . PRO A 1 203 ? 7.844 -10.25 -28.219 1 65.69 203 PRO A N 1
ATOM 1628 C CA . PRO A 1 203 ? 7.469 -11.492 -28.891 1 65.69 203 PRO A CA 1
ATOM 1629 C C . PRO A 1 203 ? 8.148 -12.719 -28.281 1 65.69 203 PRO A C 1
ATOM 1631 O O . PRO A 1 203 ? 7.625 -13.828 -28.406 1 65.69 203 PRO A O 1
ATOM 1634 N N . GLU A 1 204 ? 9.227 -12.516 -27.75 1 74 204 GLU A N 1
ATOM 1635 C CA . GLU A 1 204 ? 9.969 -13.648 -27.203 1 74 204 GLU A CA 1
ATOM 1636 C C . GLU A 1 204 ? 9.539 -13.945 -25.781 1 74 204 GLU A C 1
ATOM 1638 O O . GLU A 1 204 ? 10.016 -14.906 -25.172 1 74 204 GLU A O 1
ATOM 1643 N N . LEU A 1 205 ? 8.602 -13.297 -25.375 1 81.94 205 LEU A N 1
ATOM 1644 C CA . LEU A 1 205 ? 8.07 -13.531 -24.047 1 81.94 205 LEU A CA 1
ATOM 1645 C C . LEU A 1 205 ? 6.633 -14.031 -24.109 1 81.94 205 LEU A C 1
ATOM 1647 O O . LEU A 1 205 ? 5.766 -13.367 -24.672 1 81.94 205 LEU A O 1
ATOM 1651 N N . VAL A 1 206 ? 6.496 -15.219 -23.656 1 88.38 206 VAL A N 1
ATOM 1652 C CA . VAL A 1 206 ? 5.145 -15.758 -23.609 1 88.38 206 VAL A CA 1
ATOM 1653 C C . VAL A 1 206 ? 4.344 -15.047 -22.516 1 88.38 206 VAL A C 1
ATOM 1655 O O . VAL A 1 206 ? 4.773 -14.977 -21.359 1 88.38 206 VAL A O 1
ATOM 1658 N N . PRO A 1 207 ? 3.236 -14.508 -22.891 1 89.12 207 PRO A N 1
ATOM 1659 C CA . PRO A 1 207 ? 2.438 -13.781 -21.906 1 89.12 207 PRO A CA 1
ATOM 1660 C C . PRO A 1 207 ? 1.984 -14.672 -20.75 1 89.12 207 PRO A C 1
ATOM 1662 O O . PRO A 1 207 ? 1.574 -15.82 -20.969 1 89.12 207 PRO A O 1
ATOM 1665 N N . ARG A 1 208 ? 2.061 -14.102 -19.609 1 91.38 208 ARG A N 1
ATOM 1666 C CA . ARG A 1 208 ? 1.615 -14.812 -18.406 1 91.38 208 ARG A CA 1
ATOM 1667 C C . ARG A 1 208 ? 0.205 -14.391 -18.016 1 91.38 208 ARG A C 1
ATOM 1669 O O . ARG A 1 208 ? -0.142 -13.211 -18.094 1 91.38 208 ARG A O 1
ATOM 1676 N N . ILE A 1 209 ? -0.585 -15.336 -17.656 1 93.19 209 ILE A N 1
ATOM 1677 C CA . ILE A 1 209 ? -1.941 -15.047 -17.203 1 93.19 209 ILE A CA 1
ATOM 1678 C C . ILE A 1 209 ? -2.143 -15.586 -15.781 1 93.19 209 ILE A C 1
ATOM 1680 O O . ILE A 1 209 ? -1.555 -16.609 -15.414 1 93.19 209 ILE A O 1
ATOM 1684 N N . LYS A 1 210 ? -2.957 -14.938 -15.023 1 94.5 210 LYS A N 1
ATOM 1685 C CA . LYS A 1 210 ? -3.209 -15.297 -13.625 1 94.5 210 LYS A CA 1
ATOM 1686 C C . LYS A 1 210 ? -4.699 -15.516 -13.375 1 94.5 210 LYS A C 1
ATOM 1688 O O . LYS A 1 210 ? -5.348 -14.703 -12.711 1 94.5 210 LYS A O 1
ATOM 1693 N N . PRO A 1 211 ? -5.156 -16.656 -13.695 1 96.19 211 PRO A N 1
ATOM 1694 C CA . PRO A 1 211 ? -6.598 -16.891 -13.625 1 96.19 211 PRO A CA 1
ATOM 1695 C C . PRO A 1 211 ? -7.121 -16.938 -12.188 1 96.19 211 PRO A C 1
ATOM 1697 O O . PRO A 1 211 ? -8.32 -16.75 -11.961 1 96.19 211 PRO A O 1
ATOM 1700 N N . LEU A 1 212 ? -6.25 -17.203 -11.219 1 97.38 212 LEU A N 1
ATOM 1701 C CA . LEU A 1 212 ? -6.688 -17.344 -9.836 1 97.38 212 LEU A CA 1
ATOM 1702 C C . LEU A 1 212 ? -6.57 -16.016 -9.094 1 97.38 212 LEU A C 1
ATOM 1704 O O . LEU A 1 212 ? -6.812 -15.961 -7.883 1 97.38 212 LEU A O 1
ATOM 1708 N N . ARG A 1 213 ? -6.289 -14.938 -9.719 1 95.12 213 ARG A N 1
ATOM 1709 C CA . ARG A 1 213 ? -5.895 -13.68 -9.102 1 95.12 213 ARG A CA 1
ATOM 1710 C C . ARG A 1 213 ? -7.031 -13.102 -8.258 1 95.12 213 ARG A C 1
ATOM 1712 O O . ARG A 1 213 ? -6.805 -12.25 -7.402 1 95.12 213 ARG A O 1
ATOM 1719 N N . GLU A 1 214 ? -8.312 -13.555 -8.484 1 95.88 214 GLU A N 1
ATOM 1720 C CA . GLU A 1 214 ? -9.453 -13.023 -7.746 1 95.88 214 GLU A CA 1
ATOM 1721 C C . GLU A 1 214 ? -9.945 -14.016 -6.703 1 95.88 214 GLU A C 1
ATOM 1723 O O . GLU A 1 214 ? -11.016 -13.828 -6.117 1 95.88 214 GLU A O 1
ATOM 1728 N N . ILE A 1 215 ? -9.266 -15.047 -6.48 1 97.25 215 ILE A N 1
ATOM 1729 C CA . ILE A 1 215 ? -9.688 -16.078 -5.543 1 97.25 215 ILE A CA 1
ATOM 1730 C C . ILE A 1 215 ? -8.75 -16.109 -4.34 1 97.25 215 ILE A C 1
ATOM 1732 O O . ILE A 1 215 ? -7.535 -16.266 -4.492 1 97.25 215 ILE A O 1
ATOM 1736 N N . PRO A 1 216 ? -9.297 -15.984 -3.137 1 96.75 216 PRO A N 1
ATOM 1737 C CA . PRO A 1 216 ? -8.461 -16.016 -1.934 1 96.75 216 PRO A CA 1
ATOM 1738 C C . PRO A 1 216 ? -7.762 -17.359 -1.736 1 96.75 216 PRO A C 1
ATOM 1740 O O . PRO A 1 216 ? -8.328 -18.406 -2.074 1 96.75 216 PRO A O 1
ATOM 1743 N N . GLU A 1 217 ? -6.617 -17.344 -1.15 1 95.25 217 GLU A N 1
ATOM 1744 C CA . GLU A 1 217 ? -5.84 -18.547 -0.876 1 95.25 217 GLU A CA 1
ATOM 1745 C C . GLU A 1 217 ? -6.641 -19.547 -0.05 1 95.25 217 GLU A C 1
ATOM 1747 O O . GLU A 1 217 ? -6.602 -20.75 -0.315 1 95.25 217 GLU A O 1
ATOM 1752 N N . LYS A 1 218 ? -7.391 -19.109 0.936 1 94.19 218 LYS A N 1
ATOM 1753 C CA . LYS A 1 218 ? -8.203 -19.969 1.799 1 94.19 218 LYS A CA 1
ATOM 1754 C C . LYS A 1 218 ? -9.227 -20.75 0.987 1 94.19 218 LYS A C 1
ATOM 1756 O O . LYS A 1 218 ? -9.516 -21.906 1.3 1 94.19 218 LYS A O 1
ATOM 1761 N N . GLU A 1 219 ? -9.734 -20.125 0.045 1 96.62 219 GLU A N 1
ATOM 1762 C CA . GLU A 1 219 ? -10.734 -20.766 -0.795 1 96.62 219 GLU A CA 1
ATOM 1763 C C . GLU A 1 219 ? -10.094 -21.812 -1.712 1 96.62 219 GLU A C 1
ATOM 1765 O O . GLU A 1 219 ? -10.688 -22.844 -2.002 1 96.62 219 GLU A O 1
ATOM 1770 N N . ILE A 1 220 ? -8.891 -21.547 -2.166 1 96.81 220 ILE A N 1
ATOM 1771 C CA . ILE A 1 220 ? -8.164 -22.5 -2.994 1 96.81 220 ILE A CA 1
ATOM 1772 C C . ILE A 1 220 ? -7.848 -23.75 -2.184 1 96.81 220 ILE A C 1
ATOM 1774 O O . ILE A 1 220 ? -8.055 -24.875 -2.658 1 96.81 220 ILE A O 1
ATOM 1778 N N . VAL A 1 221 ? -7.434 -23.578 -0.968 1 94.44 221 VAL A N 1
ATOM 1779 C CA . VAL A 1 221 ? -7.105 -24.688 -0.082 1 94.44 221 VAL A CA 1
ATOM 1780 C C . VAL A 1 221 ? -8.352 -25.531 0.174 1 94.44 221 VAL A C 1
ATOM 1782 O O . VAL A 1 221 ? -8.312 -26.766 0.07 1 94.44 221 VAL A O 1
ATOM 1785 N N . LEU A 1 222 ? -9.398 -24.844 0.483 1 95 222 LEU A N 1
ATOM 1786 C CA . LEU A 1 222 ? -10.641 -25.562 0.772 1 95 222 LEU A CA 1
ATOM 1787 C C . LEU A 1 222 ? -11.148 -26.297 -0.464 1 95 222 LEU A C 1
ATOM 1789 O O . LEU A 1 222 ? -11.688 -27.406 -0.356 1 95 222 LEU A O 1
ATOM 1793 N N . TYR A 1 223 ? -11.008 -25.672 -1.606 1 97.25 223 TYR A N 1
ATOM 1794 C CA . TYR A 1 223 ? -11.406 -26.312 -2.85 1 97.25 223 TYR A CA 1
ATOM 1795 C C . TYR A 1 223 ? -10.641 -27.625 -3.049 1 97.25 223 TYR A C 1
ATOM 1797 O O . TYR A 1 223 ? -11.227 -28.641 -3.428 1 97.25 223 TYR A O 1
ATOM 1805 N N . ALA A 1 224 ? -9.336 -27.594 -2.818 1 96.06 224 ALA A N 1
ATOM 1806 C CA . ALA A 1 224 ? -8.508 -28.781 -2.939 1 96.06 224 ALA A CA 1
ATOM 1807 C C . ALA A 1 224 ? -8.969 -29.875 -1.974 1 96.06 224 ALA A C 1
ATOM 1809 O O . ALA A 1 224 ? -9.102 -31.031 -2.357 1 96.06 224 ALA A O 1
ATOM 1810 N N . VAL A 1 225 ? -9.289 -29.5 -0.77 1 93.81 225 VAL A N 1
ATOM 1811 C CA . VAL A 1 225 ? -9.688 -30.422 0.279 1 93.81 225 VAL A CA 1
ATOM 1812 C C . VAL A 1 225 ? -11.047 -31.031 -0.062 1 93.81 225 VAL A C 1
ATOM 1814 O O . VAL A 1 225 ? -11.211 -32.25 -0.027 1 93.81 225 VAL A O 1
ATOM 1817 N N . LEU A 1 226 ? -11.953 -30.203 -0.42 1 94.75 226 LEU A N 1
ATOM 1818 C CA . LEU A 1 226 ? -13.32 -30.641 -0.672 1 94.75 226 LEU A CA 1
ATOM 1819 C C . LEU A 1 226 ? -13.391 -31.531 -1.903 1 94.75 226 LEU A C 1
ATOM 1821 O O . LEU A 1 226 ? -14.289 -32.375 -2.023 1 94.75 226 LEU A O 1
ATOM 1825 N N . ASN A 1 227 ? -12.477 -31.422 -2.809 1 96.25 227 ASN A N 1
ATOM 1826 C CA . ASN A 1 227 ? -12.492 -32.188 -4.043 1 96.25 227 ASN A CA 1
ATOM 1827 C C . ASN A 1 227 ? -11.422 -33.281 -4.039 1 96.25 227 ASN A C 1
ATOM 1829 O O . ASN A 1 227 ? -11.133 -33.875 -5.074 1 96.25 227 ASN A O 1
ATOM 1833 N N . ASN A 1 228 ? -10.711 -33.5 -2.967 1 94.56 228 ASN A N 1
ATOM 1834 C CA . ASN A 1 228 ? -9.711 -34.531 -2.758 1 94.56 228 ASN A CA 1
ATOM 1835 C C . ASN A 1 228 ? -8.57 -34.438 -3.77 1 94.56 228 ASN A C 1
ATOM 1837 O O . ASN A 1 228 ? -8.195 -35.406 -4.387 1 94.56 228 ASN A O 1
ATOM 1841 N N .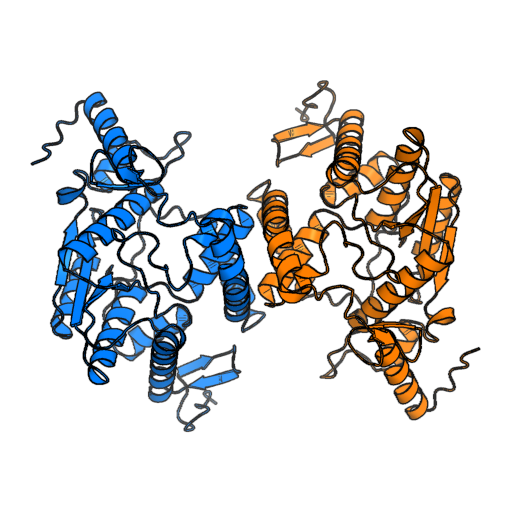 ILE A 1 229 ? -8.18 -33.25 -4 1 95.38 229 ILE A N 1
ATOM 1842 C CA . ILE A 1 229 ? -7.039 -33.031 -4.879 1 95.38 229 ILE A CA 1
ATOM 1843 C C . ILE A 1 229 ? -5.738 -33.156 -4.094 1 95.38 229 ILE A C 1
ATOM 1845 O O . ILE A 1 229 ? -5.559 -32.531 -3.055 1 95.38 229 ILE A O 1
ATOM 1849 N N . GLU A 1 230 ? -4.898 -34.031 -4.57 1 94 230 GLU A N 1
ATOM 1850 C CA . GLU A 1 230 ? -3.609 -34.219 -3.912 1 94 230 GLU A CA 1
ATOM 1851 C C . GLU A 1 230 ? -2.693 -33 -4.141 1 94 230 GLU A C 1
ATOM 1853 O O . GLU A 1 230 ? -2.439 -32.625 -5.281 1 94 230 GLU A O 1
ATOM 1858 N N . VAL A 1 231 ? -2.242 -32.406 -3.074 1 92.69 231 VAL A N 1
ATOM 1859 C CA . VAL A 1 231 ? -1.367 -31.25 -3.178 1 92.69 231 VAL A CA 1
ATOM 1860 C C . VAL A 1 231 ? -0.189 -31.391 -2.219 1 92.69 231 VAL A C 1
ATOM 1862 O O . VAL A 1 231 ? -0.262 -32.156 -1.251 1 92.69 231 VAL A O 1
ATOM 1865 N N . ASP A 1 232 ? 0.843 -30.766 -2.559 1 90.88 232 ASP A N 1
ATOM 1866 C CA . ASP A 1 232 ? 2 -30.688 -1.672 1 90.88 232 ASP A CA 1
ATOM 1867 C C . ASP A 1 232 ? 1.934 -29.453 -0.78 1 90.88 232 ASP A C 1
ATOM 1869 O O . ASP A 1 232 ? 1.876 -28.328 -1.276 1 90.88 232 ASP A O 1
ATOM 1873 N N . LEU A 1 233 ? 2.01 -29.641 0.51 1 83.62 233 LEU A N 1
ATOM 1874 C CA . LEU A 1 233 ? 1.908 -28.516 1.441 1 83.62 233 LEU A CA 1
ATOM 1875 C C . LEU A 1 233 ? 3.258 -28.219 2.088 1 83.62 233 LEU A C 1
ATOM 1877 O O . LEU A 1 233 ? 3.342 -27.422 3.023 1 83.62 233 LEU A O 1
ATOM 1881 N N . SER A 1 234 ? 4.27 -28.797 1.52 1 80.94 234 SER A N 1
ATOM 1882 C CA . SER A 1 234 ? 5.594 -28.609 2.102 1 80.94 234 SER A CA 1
ATOM 1883 C C . SER A 1 234 ? 6.105 -27.188 1.861 1 80.94 234 SER A C 1
ATOM 1885 O O . SER A 1 234 ? 5.668 -26.516 0.927 1 80.94 234 SER A O 1
ATOM 1887 N N . GLU A 1 235 ? 7.008 -26.797 2.742 1 78 235 GLU A N 1
ATOM 1888 C CA . GLU A 1 235 ? 7.629 -25.484 2.631 1 78 235 GLU A CA 1
ATOM 1889 C C . GLU A 1 235 ? 9.078 -25.594 2.176 1 78 235 GLU A C 1
ATOM 1891 O O . GLU A 1 235 ? 9.789 -26.531 2.572 1 78 235 GLU A O 1
ATOM 1896 N N . CYS A 1 236 ? 9.414 -24.656 1.36 1 80.69 236 CYS A N 1
ATOM 1897 C CA . CYS A 1 236 ? 10.797 -24.656 0.879 1 80.69 236 CYS A CA 1
ATOM 1898 C C . CYS A 1 236 ? 11.766 -24.406 2.023 1 80.69 236 CYS A C 1
ATOM 1900 O O . CYS A 1 236 ? 11.586 -23.469 2.812 1 80.69 236 CYS A O 1
ATOM 1902 N N . PRO A 1 237 ? 12.758 -25.188 2.133 1 78.69 237 PRO A N 1
ATOM 1903 C CA . PRO A 1 237 ? 13.734 -25 3.207 1 78.69 237 PRO A CA 1
ATOM 1904 C C . PRO A 1 237 ? 14.508 -23.688 3.076 1 78.69 237 PRO A C 1
ATOM 1906 O O . PRO A 1 237 ? 15.094 -23.219 4.055 1 78.69 237 PRO A O 1
ATOM 1909 N N . TYR A 1 238 ? 14.633 -23.125 1.942 1 75.56 238 TYR A N 1
ATOM 1910 C CA . TYR A 1 238 ? 15.391 -21.906 1.71 1 75.56 238 TYR A CA 1
ATOM 1911 C C . TYR A 1 238 ? 14.508 -20.672 1.891 1 75.56 238 TYR A C 1
ATOM 1913 O O . TYR A 1 238 ? 14.977 -19.547 1.732 1 75.56 238 TYR A O 1
ATOM 1921 N N . ALA A 1 239 ? 13.273 -20.969 2.178 1 68.19 239 ALA A N 1
ATOM 1922 C CA . ALA A 1 239 ? 12.336 -19.844 2.248 1 68.19 239 ALA A CA 1
ATOM 1923 C C . ALA A 1 239 ? 12.734 -18.859 3.354 1 68.19 239 ALA A C 1
ATOM 1925 O O . ALA A 1 239 ? 12.875 -19.25 4.512 1 68.19 239 ALA A O 1
ATOM 1926 N N . VAL A 1 240 ? 13.539 -17.797 3.107 1 58.75 240 VAL A N 1
ATOM 1927 C CA . VAL A 1 240 ? 13.867 -16.75 4.07 1 58.75 240 VAL A CA 1
ATOM 1928 C C . VAL A 1 240 ? 12.883 -15.594 3.932 1 58.75 240 VAL A C 1
ATOM 1930 O O . VAL A 1 240 ? 13.148 -14.625 3.211 1 58.75 240 VAL A O 1
ATOM 1933 N N . GLU A 1 241 ? 11.672 -15.922 3.703 1 60.5 241 GLU A N 1
ATOM 1934 C CA . GLU A 1 241 ? 10.812 -14.844 3.238 1 60.5 241 GLU A CA 1
ATOM 1935 C C . GLU A 1 241 ? 10.234 -14.055 4.41 1 60.5 241 GLU A C 1
ATOM 1937 O O . GLU A 1 241 ? 9.016 -13.898 4.527 1 60.5 241 GLU A O 1
ATOM 1942 N N . ALA A 1 242 ? 11.336 -13.602 5.23 1 64.38 242 ALA A N 1
ATOM 1943 C CA . ALA A 1 242 ? 10.898 -12.984 6.48 1 64.38 242 ALA A CA 1
ATOM 1944 C C . ALA A 1 242 ? 10.016 -11.766 6.211 1 64.38 242 ALA A C 1
ATOM 1946 O O . ALA A 1 242 ? 8.945 -11.633 6.801 1 64.38 242 ALA A O 1
ATOM 1947 N N . PHE A 1 243 ? 10.422 -11.023 5.203 1 78.31 243 PHE A N 1
ATOM 1948 C CA . PHE A 1 243 ? 9.664 -9.805 4.973 1 78.31 243 PHE A CA 1
ATOM 1949 C C . PHE A 1 243 ? 8.297 -10.125 4.379 1 78.31 243 PHE A C 1
ATOM 1951 O O . PHE A 1 243 ? 7.277 -9.586 4.82 1 78.31 243 PHE A O 1
ATOM 1958 N N . ARG A 1 244 ? 8.211 -11.07 3.465 1 80.5 244 ARG A N 1
ATOM 1959 C CA . ARG A 1 244 ? 6.945 -11.461 2.846 1 80.5 244 ARG A CA 1
ATOM 1960 C C . ARG A 1 244 ? 6.008 -12.094 3.867 1 80.5 244 ARG A C 1
ATOM 1962 O O . ARG A 1 244 ? 4.797 -11.867 3.836 1 80.5 244 ARG A O 1
ATOM 1969 N N . ALA A 1 245 ? 6.578 -12.859 4.641 1 83.62 245 ALA A N 1
ATOM 1970 C CA . ALA A 1 245 ? 5.785 -13.508 5.684 1 83.62 245 ALA A CA 1
ATOM 1971 C C . ALA A 1 245 ? 5.141 -12.477 6.605 1 83.62 245 ALA A C 1
ATOM 1973 O O . ALA A 1 245 ? 3.986 -12.625 7.008 1 83.62 245 ALA A O 1
ATOM 1974 N N . GLU A 1 246 ? 5.91 -11.43 6.887 1 87 246 GLU A N 1
ATOM 1975 C CA . GLU A 1 246 ? 5.391 -10.359 7.73 1 87 246 GLU A CA 1
ATOM 1976 C C . GLU A 1 246 ? 4.203 -9.664 7.07 1 87 246 GLU A C 1
ATOM 1978 O O . GLU A 1 246 ? 3.188 -9.406 7.723 1 87 246 GLU A O 1
ATOM 1983 N N . ILE A 1 247 ? 4.352 -9.414 5.832 1 89.62 247 ILE A N 1
ATOM 1984 C CA . ILE A 1 247 ? 3.289 -8.742 5.086 1 89.62 247 ILE A CA 1
ATOM 1985 C C . ILE A 1 247 ? 2.07 -9.656 4.992 1 89.62 247 ILE A C 1
ATOM 1987 O O . ILE A 1 247 ? 0.936 -9.219 5.184 1 89.62 247 ILE A O 1
ATOM 1991 N N . ARG A 1 248 ? 2.342 -10.883 4.727 1 90.06 248 ARG A N 1
ATOM 1992 C CA . ARG A 1 248 ? 1.271 -11.875 4.648 1 90.06 248 ARG A CA 1
ATOM 1993 C C . ARG A 1 248 ? 0.469 -11.914 5.945 1 90.06 248 ARG A C 1
ATOM 1995 O O . ARG A 1 248 ? -0.763 -11.859 5.922 1 90.06 248 ARG A O 1
ATOM 2002 N N . ASP A 1 249 ? 1.142 -12.023 7.004 1 89.88 249 ASP A N 1
ATOM 2003 C CA . ASP A 1 249 ? 0.493 -12.125 8.305 1 89.88 249 ASP A CA 1
ATOM 2004 C C . ASP A 1 249 ? -0.34 -10.875 8.602 1 89.88 249 ASP A C 1
ATOM 2006 O O . ASP A 1 249 ? -1.461 -10.977 9.102 1 89.88 249 ASP A O 1
ATOM 2010 N N . TRP A 1 250 ? 0.214 -9.82 8.258 1 90.25 250 TRP A N 1
ATOM 2011 C CA . TRP A 1 250 ? -0.501 -8.57 8.492 1 90.25 250 TRP A CA 1
ATOM 2012 C C . TRP A 1 250 ? -1.743 -8.477 7.609 1 90.25 250 TRP A C 1
ATOM 2014 O O . TRP A 1 250 ? -2.814 -8.078 8.07 1 90.25 250 TRP A O 1
ATOM 2024 N N . LEU A 1 251 ? -1.64 -8.797 6.406 1 92.69 251 LEU A N 1
ATOM 2025 C CA . LEU A 1 251 ? -2.771 -8.773 5.484 1 92.69 251 LEU A CA 1
ATOM 2026 C C . LEU A 1 251 ? -3.877 -9.711 5.953 1 92.69 251 LEU A C 1
ATOM 2028 O O . LEU A 1 251 ? -5.062 -9.391 5.844 1 92.69 251 LEU A O 1
ATOM 2032 N N . ASN A 1 252 ? -3.439 -10.852 6.41 1 92.69 252 ASN A N 1
ATOM 2033 C CA . ASN A 1 252 ? -4.418 -11.797 6.938 1 92.69 252 ASN A CA 1
ATOM 2034 C C . ASN A 1 252 ? -5.152 -11.219 8.148 1 92.69 252 ASN A C 1
ATOM 2036 O O . ASN A 1 252 ? -6.367 -11.383 8.281 1 92.69 252 ASN A O 1
ATOM 2040 N N . GLU A 1 253 ? -4.422 -10.586 9.016 1 90.75 253 GLU A N 1
ATOM 2041 C CA . GLU A 1 253 ? -5.027 -9.938 10.172 1 90.75 253 GLU A CA 1
ATOM 2042 C C . GLU A 1 253 ? -6.012 -8.852 9.742 1 90.75 253 GLU A C 1
ATOM 2044 O O . GLU A 1 253 ? -7.113 -8.758 10.289 1 90.75 253 GLU A O 1
ATOM 2049 N N . MET A 1 254 ? -5.602 -8.055 8.797 1 90.44 254 MET A N 1
ATOM 2050 C CA . MET A 1 254 ? -6.465 -6.996 8.297 1 90.44 254 MET A CA 1
ATOM 2051 C C . MET A 1 254 ? -7.734 -7.578 7.68 1 90.44 254 MET A C 1
ATOM 2053 O O . MET A 1 254 ? -8.828 -7.031 7.863 1 90.44 254 MET A O 1
ATOM 2057 N N . GLU A 1 255 ? -7.551 -8.641 6.957 1 91.88 255 GLU A N 1
ATOM 2058 C CA . GLU A 1 255 ? -8.695 -9.297 6.344 1 91.88 255 GLU A CA 1
ATOM 2059 C C . GLU A 1 255 ? -9.648 -9.852 7.402 1 91.88 255 GLU A C 1
ATOM 2061 O O . GLU A 1 255 ? -10.867 -9.828 7.223 1 91.88 255 GLU A O 1
ATOM 2066 N N . GLU A 1 256 ? -9.125 -10.398 8.414 1 90.12 256 GLU A N 1
ATOM 2067 C CA . GLU A 1 256 ? -9.938 -10.938 9.5 1 90.12 256 GLU A CA 1
ATOM 2068 C C . GLU A 1 256 ? -10.719 -9.836 10.211 1 90.12 256 GLU A C 1
ATOM 2070 O O . GLU A 1 256 ? -11.906 -9.992 10.5 1 90.12 256 GLU A O 1
ATOM 2075 N N . ARG A 1 257 ? -10.109 -8.719 10.516 1 87.88 257 ARG A N 1
ATOM 2076 C CA . ARG A 1 257 ? -10.719 -7.613 11.242 1 87.88 257 ARG A CA 1
ATOM 2077 C C . ARG A 1 257 ? -11.633 -6.797 10.328 1 87.88 257 ARG A C 1
ATOM 2079 O O . ARG A 1 257 ? -12.648 -6.266 10.773 1 87.88 257 ARG A O 1
ATOM 2086 N N . HIS A 1 258 ? -11.188 -6.68 9.109 1 89.75 258 HIS A N 1
ATOM 2087 C CA . HIS A 1 258 ? -11.914 -5.902 8.109 1 89.75 258 HIS A CA 1
ATOM 2088 C C . HIS A 1 258 ? -12.109 -6.703 6.828 1 89.75 258 HIS A C 1
ATOM 2090 O O . HIS A 1 258 ? -11.43 -6.465 5.828 1 89.75 258 HIS A O 1
ATOM 2096 N N . PRO A 1 259 ? -13.117 -7.551 6.797 1 91.38 259 PRO A N 1
ATOM 2097 C CA . PRO A 1 259 ? -13.336 -8.43 5.648 1 91.38 259 PRO A CA 1
ATOM 2098 C C . PRO A 1 259 ? -13.508 -7.66 4.34 1 91.38 259 PRO A C 1
ATOM 2100 O O . PRO A 1 259 ? -14.227 -6.652 4.305 1 91.38 259 PRO A O 1
ATOM 2103 N N . GLY A 1 260 ? -12.852 -8.109 3.305 1 92.69 260 GLY A N 1
ATOM 2104 C CA . GLY A 1 260 ? -12.938 -7.449 2.01 1 92.69 260 GLY A CA 1
ATOM 2105 C C . GLY A 1 260 ? -11.719 -6.594 1.7 1 92.69 260 GLY A C 1
ATOM 2106 O O . GLY A 1 260 ? -11.586 -6.078 0.587 1 92.69 260 GLY A O 1
ATOM 2107 N N . THR A 1 261 ? -10.781 -6.484 2.627 1 92.94 261 THR A N 1
ATOM 2108 C CA . THR A 1 261 ? -9.609 -5.637 2.486 1 92.94 261 THR A CA 1
ATOM 2109 C C . THR A 1 261 ? -8.75 -6.09 1.309 1 92.94 261 THR A C 1
ATOM 2111 O O . THR A 1 261 ? -8.289 -5.262 0.517 1 92.94 261 THR A O 1
ATOM 2114 N N . LYS A 1 262 ? -8.539 -7.402 1.175 1 95.88 262 LYS A N 1
ATOM 2115 C CA . LYS A 1 262 ? -7.695 -7.914 0.1 1 95.88 262 LYS A CA 1
ATOM 2116 C C . LYS A 1 262 ? -8.273 -7.57 -1.268 1 95.88 262 LYS A C 1
ATOM 2118 O O . LYS A 1 262 ? -7.543 -7.184 -2.182 1 95.88 262 LYS A O 1
ATOM 2123 N N . TYR A 1 263 ? -9.586 -7.652 -1.394 1 95.12 263 TYR A N 1
ATOM 2124 C CA . TYR A 1 263 ? -10.227 -7.289 -2.648 1 95.12 263 TYR A CA 1
ATOM 2125 C C . TYR A 1 263 ? -10.078 -5.801 -2.93 1 95.12 263 TYR A C 1
ATOM 2127 O O . TYR A 1 263 ? -9.883 -5.398 -4.078 1 95.12 263 TYR A O 1
ATOM 2135 N N . GLN A 1 264 ? -10.188 -5.004 -1.904 1 93.69 264 GLN A N 1
ATOM 2136 C CA . GLN A 1 264 ? -10.023 -3.562 -2.074 1 93.69 264 GLN A CA 1
ATOM 2137 C C . GLN A 1 264 ? -8.609 -3.217 -2.531 1 93.69 264 GLN A C 1
ATOM 2139 O O . GLN A 1 264 ? -8.422 -2.348 -3.383 1 93.69 264 GLN A O 1
ATOM 2144 N N . ILE A 1 265 ? -7.648 -3.875 -1.965 1 94.62 265 ILE A N 1
ATOM 2145 C CA . ILE A 1 265 ? -6.258 -3.666 -2.357 1 94.62 265 ILE A CA 1
ATOM 2146 C C . ILE A 1 265 ? -6.074 -4.059 -3.822 1 94.62 265 ILE A C 1
ATOM 2148 O O . ILE A 1 265 ? -5.434 -3.332 -4.586 1 94.62 265 ILE A O 1
ATOM 2152 N N . LEU A 1 266 ? -6.645 -5.184 -4.16 1 94.19 266 LEU A N 1
ATOM 2153 C CA . LEU A 1 266 ? -6.555 -5.617 -5.547 1 94.19 266 LEU A CA 1
ATOM 2154 C C . LEU A 1 266 ? -7.168 -4.582 -6.484 1 94.19 266 LEU A C 1
ATOM 2156 O O . LEU A 1 266 ? -6.609 -4.285 -7.539 1 94.19 266 LEU A O 1
ATOM 2160 N N . ARG A 1 267 ? -8.289 -4.043 -6.113 1 92.44 267 ARG A N 1
ATOM 2161 C CA . ARG A 1 267 ? -8.93 -3.002 -6.91 1 92.44 267 ARG A CA 1
ATOM 2162 C C . ARG A 1 267 ? -8.023 -1.784 -7.051 1 92.44 267 ARG A C 1
ATOM 2164 O O . ARG A 1 267 ? -7.941 -1.188 -8.125 1 92.44 267 ARG A O 1
ATOM 2171 N N . SER A 1 268 ? -7.469 -1.415 -5.98 1 92.81 268 SER A N 1
ATOM 2172 C CA . SER A 1 268 ? -6.508 -0.317 -6.023 1 92.81 268 SER A CA 1
ATOM 2173 C C . SER A 1 268 ? -5.383 -0.607 -7.012 1 92.81 268 SER A C 1
ATOM 2175 O O . SER A 1 268 ? -5.016 0.254 -7.816 1 92.81 268 SER A O 1
ATOM 2177 N N . TYR A 1 269 ? -4.871 -1.786 -6.949 1 92.06 269 TYR A N 1
ATOM 2178 C CA . TYR A 1 269 ? -3.805 -2.186 -7.863 1 92.06 269 TYR A CA 1
ATOM 2179 C C . TYR A 1 269 ? -4.277 -2.137 -9.312 1 92.06 269 TYR A C 1
ATOM 2181 O O . TYR A 1 269 ? -3.572 -1.628 -10.188 1 92.06 269 TYR A O 1
ATOM 2189 N N . ASP A 1 270 ? -5.461 -2.594 -9.523 1 89.94 270 ASP A N 1
ATOM 2190 C CA . ASP A 1 270 ? -6.004 -2.65 -10.883 1 89.94 270 ASP A CA 1
ATOM 2191 C C . ASP A 1 270 ? -6.188 -1.249 -11.453 1 89.94 270 ASP A C 1
ATOM 2193 O O . ASP A 1 270 ? -6.031 -1.042 -12.664 1 89.94 270 ASP A O 1
ATOM 2197 N N . LYS A 1 271 ? -6.488 -0.339 -10.625 1 88.38 271 LYS A N 1
ATOM 2198 C CA . LYS A 1 271 ? -6.656 1.044 -11.062 1 88.38 271 LYS A CA 1
ATOM 2199 C C . LYS A 1 271 ? -5.305 1.698 -11.344 1 88.38 271 LYS A C 1
ATOM 2201 O O . LYS A 1 271 ? -5.188 2.531 -12.242 1 88.38 271 LYS A O 1
ATOM 2206 N N . LEU A 1 272 ? -4.359 1.322 -10.656 1 89.19 272 LEU A N 1
ATOM 2207 C CA . LEU A 1 272 ? -3.057 1.969 -10.75 1 89.19 272 LEU A CA 1
ATOM 2208 C C . LEU A 1 272 ? -2.205 1.33 -11.836 1 89.19 272 LEU A C 1
ATOM 2210 O O . LEU A 1 272 ? -1.365 1.997 -12.445 1 89.19 272 LEU A O 1
ATOM 2214 N N . PHE A 1 273 ? -2.465 0.095 -12.07 1 87 273 PHE A N 1
ATOM 2215 C CA . PHE A 1 273 ? -1.591 -0.681 -12.945 1 87 273 PHE A CA 1
ATOM 2216 C C . PHE A 1 273 ? -1.521 -0.059 -14.336 1 87 273 PHE A C 1
ATOM 2218 O O . PHE A 1 273 ? -0.432 0.158 -14.867 1 87 273 PHE A O 1
ATOM 2225 N N . PRO A 1 274 ? -2.646 0.247 -14.953 1 84.25 274 PRO A N 1
ATOM 2226 C CA . PRO A 1 274 ? -2.566 0.83 -16.297 1 84.25 274 PRO A CA 1
ATOM 2227 C C . PRO A 1 274 ? -1.761 2.127 -16.328 1 84.25 274 PRO A C 1
ATOM 2229 O O . PRO A 1 274 ? -1.079 2.41 -17.312 1 84.25 274 PRO A O 1
ATOM 2232 N N . LEU A 1 275 ? -1.821 2.879 -15.258 1 85.19 275 LEU A N 1
ATOM 2233 C CA . LEU A 1 275 ? -1.076 4.133 -15.172 1 85.19 275 LEU A CA 1
ATOM 2234 C C . LEU A 1 275 ? 0.42 3.865 -15.047 1 85.19 275 LEU A C 1
ATOM 2236 O O . LEU A 1 275 ? 1.229 4.52 -15.703 1 85.19 275 LEU A O 1
ATOM 2240 N N . ILE A 1 276 ? 0.756 2.932 -14.273 1 85.88 276 ILE A N 1
ATOM 2241 C CA . ILE A 1 276 ? 2.15 2.574 -14.031 1 85.88 276 ILE A CA 1
ATOM 2242 C C . ILE A 1 276 ? 2.752 1.959 -15.289 1 85.88 276 ILE A C 1
ATOM 2244 O O . ILE A 1 276 ? 3.865 2.311 -15.688 1 85.88 276 ILE A O 1
ATOM 2248 N N . ALA A 1 277 ? 2.021 1.032 -15.859 1 82.06 277 ALA A N 1
ATOM 2249 C CA . ALA A 1 277 ? 2.486 0.34 -17.062 1 82.06 277 ALA A CA 1
ATOM 2250 C C . ALA A 1 277 ? 2.754 1.326 -18.188 1 82.06 277 ALA A C 1
ATOM 2252 O O . ALA A 1 277 ? 3.756 1.209 -18.906 1 82.06 277 ALA A O 1
ATOM 2253 N N . LYS A 1 278 ? 1.897 2.279 -18.344 1 80.31 278 LYS A N 1
ATOM 2254 C CA . LYS A 1 278 ? 2.049 3.287 -19.391 1 80.31 278 LYS A CA 1
ATOM 2255 C C . LYS A 1 278 ? 3.301 4.129 -19.172 1 80.31 278 LYS A C 1
ATOM 2257 O O . LYS A 1 278 ? 3.973 4.52 -20.141 1 80.31 278 LYS A O 1
ATOM 2262 N N . THR A 1 279 ? 3.629 4.34 -18 1 79.19 279 THR A N 1
ATOM 2263 C CA . THR A 1 279 ? 4.727 5.242 -17.672 1 79.19 279 THR A CA 1
ATOM 2264 C C . THR A 1 279 ? 6.051 4.484 -17.625 1 79.19 279 THR A C 1
ATOM 2266 O O . THR A 1 279 ? 7.074 4.988 -18.094 1 79.19 279 THR A O 1
ATOM 2269 N N . TYR A 1 280 ? 6.125 3.393 -17.047 1 74.44 280 TYR A N 1
ATOM 2270 C CA . TYR A 1 280 ? 7.391 2.75 -16.719 1 74.44 280 TYR A CA 1
ATOM 2271 C C . TYR A 1 280 ? 7.672 1.584 -17.656 1 74.44 280 TYR A C 1
ATOM 2273 O O . TYR A 1 280 ? 8.797 1.086 -17.734 1 74.44 280 TYR A O 1
ATOM 2281 N N . THR A 1 281 ? 6.781 1.032 -18.156 1 65.12 281 THR A N 1
ATOM 2282 C CA . THR A 1 281 ? 7.051 -0.116 -19.016 1 65.12 281 THR A CA 1
ATOM 2283 C C . THR A 1 281 ? 7.496 0.337 -20.406 1 65.12 281 THR A C 1
ATOM 2285 O O . THR A 1 281 ? 6.832 1.165 -21.031 1 65.12 281 THR A O 1
ATOM 2288 N N . LYS A 1 282 ? 8.891 0.169 -20.562 1 60.31 282 LYS A N 1
ATOM 2289 C CA . LYS A 1 282 ? 9.469 0.446 -21.875 1 60.31 282 LYS A CA 1
ATOM 2290 C C . LYS A 1 282 ? 8.734 -0.324 -22.969 1 60.31 282 LYS A C 1
ATOM 2292 O O . LYS A 1 282 ? 8.406 -1.501 -22.797 1 60.31 282 LYS A O 1
ATOM 2297 N N . LYS A 1 283 ? 8.477 0.546 -23.984 1 55.78 283 LYS A N 1
ATOM 2298 C CA . LYS A 1 283 ? 7.902 -0.104 -25.156 1 55.78 283 LYS A CA 1
ATOM 2299 C C . LYS A 1 283 ? 8.766 -1.275 -25.609 1 55.78 283 LYS A C 1
ATOM 2301 O O . LYS A 1 283 ? 9.992 -1.248 -25.469 1 55.78 283 LYS A O 1
ATOM 2306 N N . THR A 1 284 ? 8.109 -2.568 -25.844 1 53.47 284 THR A N 1
ATOM 2307 C CA . THR A 1 284 ? 8.656 -3.793 -26.406 1 53.47 284 THR A CA 1
ATOM 2308 C C . THR A 1 284 ? 9.852 -3.48 -27.312 1 53.47 284 THR A C 1
ATOM 2310 O O . THR A 1 284 ? 10.836 -4.219 -27.312 1 53.47 284 THR A O 1
ATOM 2313 N N . SER A 1 285 ? 9.633 -2.459 -28.047 1 54.16 285 SER A N 1
ATOM 2314 C CA . SER A 1 285 ? 10.586 -2.145 -29.109 1 54.16 285 SER A CA 1
ATOM 2315 C C . SER A 1 285 ? 11.938 -1.743 -28.531 1 54.16 285 SER A C 1
ATOM 2317 O O . SER A 1 285 ? 12.938 -1.713 -29.25 1 54.16 285 SER A O 1
ATOM 2319 N N . GLU A 1 286 ? 11.953 -1.838 -27.219 1 64 286 GLU A N 1
ATOM 2320 C CA . GLU A 1 286 ? 13.211 -1.278 -26.719 1 64 286 GLU A CA 1
ATOM 2321 C C . GLU A 1 286 ? 14.023 -2.326 -25.969 1 64 286 GLU A C 1
ATOM 2323 O O . GLU A 1 286 ? 15.07 -2.018 -25.406 1 64 286 GLU A O 1
ATOM 2328 N N . LEU A 1 287 ? 13.516 -3.656 -26.109 1 75.38 287 LEU A N 1
ATOM 2329 C CA . LEU A 1 287 ? 14.305 -4.645 -25.375 1 75.38 287 LEU A CA 1
ATOM 2330 C C . LEU A 1 287 ? 15.344 -5.289 -26.297 1 75.38 287 LEU A C 1
ATOM 2332 O O . LEU A 1 287 ? 15.062 -5.543 -27.469 1 75.38 287 LEU A O 1
ATOM 2336 N N . ASN A 1 288 ? 16.5 -5.586 -25.781 1 81.62 288 ASN A N 1
ATOM 2337 C CA . ASN A 1 288 ? 17.562 -6.301 -26.469 1 81.62 288 ASN A CA 1
ATOM 2338 C C . ASN A 1 288 ? 17.422 -7.812 -26.297 1 81.62 288 ASN A C 1
ATOM 2340 O O . ASN A 1 288 ? 16.516 -8.281 -25.609 1 81.62 288 ASN A O 1
ATOM 2344 N N . ARG A 1 289 ? 18.188 -8.492 -27.109 1 86.88 289 ARG A N 1
ATOM 2345 C CA . ARG A 1 289 ? 18.328 -9.93 -26.938 1 86.88 289 ARG A CA 1
ATOM 2346 C C . ARG A 1 289 ? 19.625 -10.266 -26.203 1 86.88 289 ARG A C 1
ATOM 2348 O O . ARG A 1 289 ? 20.688 -9.742 -26.547 1 86.88 289 ARG A O 1
ATOM 2355 N N . CYS A 1 290 ? 19.5 -11.062 -25.266 1 91.5 290 CYS A N 1
ATOM 2356 C CA . CYS A 1 290 ? 20.672 -11.477 -24.5 1 91.5 290 CYS A CA 1
ATOM 2357 C C . CYS A 1 290 ? 21.719 -12.109 -25.422 1 91.5 290 CYS A C 1
ATOM 2359 O O . CYS A 1 290 ? 21.391 -12.984 -26.219 1 91.5 290 CYS A O 1
ATOM 2361 N N . LYS A 1 291 ? 22.906 -11.781 -25.297 1 92.75 291 LYS A N 1
ATOM 2362 C CA . LYS A 1 291 ? 23.984 -12.258 -26.156 1 92.75 291 LYS A CA 1
ATOM 2363 C C . LYS A 1 291 ? 24.297 -13.727 -25.891 1 92.75 291 LYS A C 1
ATOM 2365 O O . LYS A 1 291 ? 24.906 -14.398 -26.719 1 92.75 291 LYS A O 1
ATOM 2370 N N . ILE A 1 292 ? 23.844 -14.234 -24.797 1 92.19 292 ILE A N 1
ATOM 2371 C CA . ILE A 1 292 ? 24.172 -15.602 -24.406 1 92.19 292 ILE A CA 1
ATOM 2372 C C . ILE A 1 292 ? 23 -16.531 -24.703 1 92.19 292 ILE A C 1
ATOM 2374 O O . ILE A 1 292 ? 23.125 -17.469 -25.484 1 92.19 292 ILE A O 1
ATOM 2378 N N . CYS A 1 293 ? 21.812 -16.234 -24.234 1 90.81 293 CYS A N 1
ATOM 2379 C CA . CYS A 1 293 ? 20.719 -17.188 -24.328 1 90.81 293 CYS A CA 1
ATOM 2380 C C . CYS A 1 293 ? 19.688 -16.719 -25.344 1 90.81 293 CYS A C 1
ATOM 2382 O O . CYS A 1 293 ? 18.781 -17.469 -25.719 1 90.81 293 CYS A O 1
ATOM 2384 N N . GLY A 1 294 ? 19.688 -15.438 -25.688 1 87.44 294 GLY A N 1
ATOM 2385 C CA . GLY A 1 294 ? 18.797 -14.93 -26.703 1 87.44 294 GLY A CA 1
ATOM 2386 C C . GLY A 1 294 ? 17.484 -14.422 -26.141 1 87.44 294 GLY A C 1
ATOM 2387 O O . GLY A 1 294 ? 16.641 -13.891 -26.891 1 87.44 294 GLY A O 1
ATOM 2388 N N . GLN A 1 295 ? 17.234 -14.539 -24.938 1 86.19 295 GLN A N 1
ATOM 2389 C CA . GLN A 1 295 ? 15.992 -14.055 -24.344 1 86.19 295 GLN A CA 1
ATOM 2390 C C . GLN A 1 295 ? 16.016 -12.539 -24.188 1 86.19 295 GLN A C 1
ATOM 2392 O O . GLN A 1 295 ? 17.078 -11.93 -24.141 1 86.19 295 GLN A O 1
ATOM 2397 N N . PRO A 1 296 ? 14.914 -11.93 -24.156 1 82 296 PRO A N 1
ATOM 2398 C CA . PRO A 1 296 ? 14.836 -10.469 -24.062 1 82 296 PRO A CA 1
ATOM 2399 C C . PRO A 1 296 ? 15.461 -9.938 -22.781 1 82 296 PRO A C 1
ATOM 2401 O O . PRO A 1 296 ? 15.305 -10.547 -21.719 1 82 296 PRO A O 1
ATOM 2404 N N . THR A 1 297 ? 16.188 -8.828 -22.938 1 83.19 297 THR A N 1
ATOM 2405 C CA . THR A 1 297 ? 16.859 -8.203 -21.797 1 83.19 297 THR A CA 1
ATOM 2406 C C . THR A 1 297 ? 17.031 -6.707 -22.031 1 83.19 297 THR A C 1
ATOM 2408 O O . THR A 1 297 ? 17 -6.238 -23.172 1 83.19 297 THR A O 1
ATOM 2411 N N . THR A 1 298 ? 17.125 -6 -20.969 1 76.38 298 THR A N 1
ATOM 2412 C CA . THR A 1 298 ? 17.344 -4.559 -21.062 1 76.38 298 THR A CA 1
ATOM 2413 C C . THR A 1 298 ? 18.812 -4.25 -21.344 1 76.38 298 THR A C 1
ATOM 2415 O O . THR A 1 298 ? 19.125 -3.244 -21.984 1 76.38 298 THR A O 1
ATOM 2418 N N . GLY A 1 299 ? 19.641 -5.109 -20.969 1 81.25 299 GLY A N 1
ATOM 2419 C CA . GLY A 1 299 ? 21.078 -4.934 -21.188 1 81.25 299 GLY A CA 1
ATOM 2420 C C . GLY A 1 299 ? 21.625 -5.836 -22.266 1 81.25 299 GLY A C 1
ATOM 2421 O O . GLY A 1 299 ? 20.938 -6.145 -23.234 1 81.25 299 GLY A O 1
ATOM 2422 N N . GLU A 1 300 ? 22.906 -6.109 -22.109 1 89.31 300 GLU A N 1
ATOM 2423 C CA . GLU A 1 300 ? 23.562 -6.996 -23.062 1 89.31 300 GLU A CA 1
ATOM 2424 C C . GLU A 1 300 ? 23.391 -8.461 -22.672 1 89.31 300 GLU A C 1
ATOM 2426 O O . GLU A 1 300 ? 23.188 -9.32 -23.531 1 89.31 300 GLU A O 1
ATOM 2431 N N . ILE A 1 301 ? 23.5 -8.695 -21.422 1 92.31 301 ILE A N 1
ATOM 2432 C CA . ILE A 1 301 ? 23.328 -10.031 -20.859 1 92.31 301 ILE A CA 1
ATOM 2433 C C . ILE A 1 301 ? 22.219 -10.023 -19.828 1 92.31 301 ILE A C 1
ATOM 2435 O O . ILE A 1 301 ? 22.141 -9.133 -18.984 1 92.31 301 ILE A O 1
ATOM 2439 N N . CYS A 1 302 ? 21.359 -11 -19.984 1 90.88 302 CYS A N 1
ATOM 2440 C CA . CYS A 1 302 ? 20.219 -11.008 -19.078 1 90.88 302 CYS A CA 1
ATOM 2441 C C . CYS A 1 302 ? 20.641 -11.43 -17.672 1 90.88 302 CYS A C 1
ATOM 2443 O O . CYS A 1 302 ? 21.719 -11.992 -17.484 1 90.88 302 CYS A O 1
ATOM 2445 N N . LYS A 1 303 ? 19.812 -11.242 -16.766 1 89.12 303 LYS A N 1
ATOM 2446 C CA . LYS A 1 303 ? 20.125 -11.516 -15.359 1 89.12 303 LYS A CA 1
ATOM 2447 C C . LYS A 1 303 ? 20.328 -13.008 -15.125 1 89.12 303 LYS A C 1
ATOM 2449 O O . LYS A 1 303 ? 21.188 -13.398 -14.32 1 89.12 303 LYS A O 1
ATOM 2454 N N . ALA A 1 304 ? 19.578 -13.828 -15.758 1 92.69 304 ALA A N 1
ATOM 2455 C CA . ALA A 1 304 ? 19.734 -15.273 -15.602 1 92.69 304 ALA A CA 1
ATOM 2456 C C . ALA A 1 304 ? 21.125 -15.734 -16.031 1 92.69 304 ALA A C 1
ATOM 2458 O O . ALA A 1 304 ? 21.766 -16.516 -15.32 1 92.69 304 ALA A O 1
ATOM 2459 N N . CYS A 1 305 ? 21.531 -15.203 -17.109 1 94.12 305 CYS A N 1
ATOM 2460 C CA . CYS A 1 305 ? 22.859 -15.555 -17.625 1 94.12 305 CYS A CA 1
ATOM 2461 C C . CYS A 1 305 ? 23.953 -14.961 -16.734 1 94.12 305 CYS A C 1
ATOM 2463 O O . CYS A 1 305 ? 25 -15.586 -16.547 1 94.12 305 CYS A O 1
ATOM 2465 N N . GLN A 1 306 ? 23.734 -13.812 -16.266 1 92.81 306 GLN A N 1
ATOM 2466 C CA . GLN A 1 306 ? 24.703 -13.203 -15.344 1 92.81 306 GLN A CA 1
ATOM 2467 C C . GLN A 1 306 ? 24.891 -14.062 -14.094 1 92.81 306 GLN A C 1
ATOM 2469 O O . GLN A 1 306 ? 26.016 -14.289 -13.656 1 92.81 306 GLN A O 1
ATOM 2474 N N . PHE A 1 307 ? 23.766 -14.461 -13.57 1 92.19 307 PHE A N 1
ATOM 2475 C CA . PHE A 1 307 ? 23.797 -15.305 -12.383 1 92.19 307 PHE A CA 1
ATOM 2476 C C . PHE A 1 307 ? 24.531 -16.609 -12.672 1 92.19 307 PHE A C 1
ATOM 2478 O O . PHE A 1 307 ? 25.312 -17.078 -11.852 1 92.19 307 PHE A O 1
ATOM 2485 N N . ARG A 1 308 ? 24.25 -17.188 -13.789 1 92.69 308 ARG A N 1
ATOM 2486 C CA . ARG A 1 308 ? 24.906 -18.422 -14.188 1 92.69 308 ARG A CA 1
ATOM 2487 C C . ARG A 1 308 ? 26.422 -18.25 -14.25 1 92.69 308 ARG A C 1
ATOM 2489 O O . ARG A 1 308 ? 27.172 -19.062 -13.719 1 92.69 308 ARG A O 1
ATOM 2496 N N . LEU A 1 309 ? 26.844 -17.172 -14.891 1 92.25 309 LEU A N 1
ATOM 2497 C CA . LEU A 1 309 ? 28.281 -16.875 -15.031 1 92.25 309 LEU A CA 1
ATOM 2498 C C . LEU A 1 309 ? 28.922 -16.672 -13.664 1 92.25 309 LEU A C 1
ATOM 2500 O O . LEU A 1 309 ? 30.062 -17.109 -13.438 1 92.25 309 LEU A O 1
ATOM 2504 N N . GLN A 1 310 ? 28.219 -16.031 -12.852 1 90.88 310 GLN A N 1
ATOM 2505 C CA . GLN A 1 310 ? 28.719 -15.781 -11.5 1 90.88 310 GLN A CA 1
ATOM 2506 C C . GLN A 1 310 ? 28.938 -17.094 -10.75 1 90.88 310 GLN A C 1
ATOM 2508 O O . GLN A 1 310 ? 29.969 -17.266 -10.094 1 90.88 310 GLN A O 1
ATOM 2513 N N . VAL A 1 311 ? 27.984 -17.953 -10.82 1 90.5 311 VAL A N 1
ATOM 2514 C CA . VAL A 1 311 ? 28.078 -19.234 -10.125 1 90.5 311 VAL A CA 1
ATOM 2515 C C . VAL A 1 311 ? 29.188 -20.078 -10.734 1 90.5 311 VAL A C 1
ATOM 2517 O O . VAL A 1 311 ? 29.953 -20.719 -10.016 1 90.5 311 VAL A O 1
ATOM 2520 N N . GLU A 1 312 ? 29.312 -20.078 -12.055 1 90.5 312 GLU A N 1
ATOM 2521 C CA . GLU A 1 312 ? 30.359 -20.812 -12.75 1 90.5 312 GLU A CA 1
ATOM 2522 C C . GLU A 1 312 ? 31.734 -20.328 -12.328 1 90.5 312 GLU A C 1
ATOM 2524 O O . GLU A 1 312 ? 32.656 -21.141 -12.109 1 90.5 312 GLU A O 1
ATOM 2529 N N . ARG A 1 313 ? 31.875 -19.047 -12.258 1 90.56 313 ARG A N 1
ATOM 2530 C CA . ARG A 1 313 ? 33.156 -18.453 -11.859 1 90.56 313 ARG A CA 1
ATOM 2531 C C . ARG A 1 313 ? 33.531 -18.891 -10.445 1 90.56 313 ARG A C 1
ATOM 2533 O O . ARG A 1 313 ? 34.656 -19.297 -10.203 1 90.56 313 ARG A O 1
ATOM 2540 N N . LYS A 1 314 ? 32.594 -18.797 -9.586 1 88 314 LYS A N 1
ATOM 2541 C CA . LYS A 1 314 ? 32.844 -19.172 -8.203 1 88 314 LYS A CA 1
ATOM 2542 C C . LYS A 1 314 ? 33.125 -20.672 -8.094 1 88 314 LYS A C 1
ATOM 2544 O O . LYS A 1 314 ? 33.969 -21.094 -7.277 1 88 314 LYS A O 1
ATOM 2549 N N . ALA A 1 315 ? 32.406 -21.453 -8.828 1 87.88 315 ALA A N 1
ATOM 2550 C CA . ALA A 1 315 ? 32.625 -22.891 -8.844 1 87.88 315 ALA A CA 1
ATOM 2551 C C . ALA A 1 315 ? 34.062 -23.234 -9.297 1 87.88 315 ALA A C 1
ATOM 2553 O O . ALA A 1 315 ? 34.719 -24.094 -8.711 1 87.88 315 ALA A O 1
ATOM 2554 N N . ARG A 1 316 ? 34.531 -22.547 -10.258 1 87.19 316 ARG A N 1
ATOM 2555 C CA . ARG A 1 316 ? 35.875 -22.734 -10.758 1 87.19 316 ARG A CA 1
ATOM 2556 C C . ARG A 1 316 ? 36.906 -22.359 -9.703 1 87.19 316 ARG A C 1
ATOM 2558 O O . ARG A 1 316 ? 37.938 -23.047 -9.539 1 87.19 316 ARG A O 1
ATOM 2565 N N . GLU A 1 317 ? 36.656 -21.344 -9.062 1 87.06 317 GLU A N 1
ATOM 2566 C CA . GLU A 1 317 ? 37.531 -20.891 -8 1 87.06 317 GLU A CA 1
ATOM 2567 C C . GLU A 1 317 ? 37.656 -21.938 -6.887 1 87.06 317 GLU A C 1
ATOM 2569 O O . GLU A 1 317 ? 38.688 -22.062 -6.246 1 87.06 317 GLU A O 1
ATOM 2574 N N . LYS A 1 318 ? 36.562 -22.562 -6.625 1 82 318 LYS A N 1
ATOM 2575 C CA . LYS A 1 318 ? 36.562 -23.562 -5.559 1 82 318 LYS A CA 1
ATOM 2576 C C . LYS A 1 318 ? 37 -24.922 -6.062 1 82 318 LYS A C 1
ATOM 2578 O O . LYS A 1 318 ? 37.062 -25.891 -5.301 1 82 318 LYS A O 1
ATOM 2583 N N . GLY A 1 319 ? 37.344 -25.062 -7.289 1 75.94 319 GLY A N 1
ATOM 2584 C CA . GLY A 1 319 ? 37.844 -26.297 -7.875 1 75.94 319 GLY A CA 1
ATOM 2585 C C . GLY A 1 319 ? 36.75 -27.312 -8.156 1 75.94 319 GLY A C 1
ATOM 2586 O O . GLY A 1 319 ? 37 -28.516 -8.18 1 75.94 319 GLY A O 1
ATOM 2587 N N . LEU A 1 320 ? 35.562 -26.875 -8.125 1 65.88 320 LEU A N 1
ATOM 2588 C CA . LEU A 1 320 ? 34.469 -27.797 -8.367 1 65.88 320 LEU A CA 1
ATOM 2589 C C . LEU A 1 320 ? 34.281 -28.047 -9.859 1 65.88 320 LEU A C 1
ATOM 2591 O O . LEU A 1 320 ? 34.406 -27.125 -10.664 1 65.88 320 LEU A O 1
ATOM 2595 N N . THR A 1 321 ? 34.625 -29.234 -10.477 1 53.84 321 THR A N 1
ATOM 2596 C CA . THR A 1 321 ? 34.5 -29.625 -11.875 1 53.84 321 THR A CA 1
ATOM 2597 C C . THR A 1 321 ? 33.031 -29.797 -12.258 1 53.84 321 THR A C 1
ATOM 2599 O O . THR A 1 321 ? 32.281 -30.469 -11.555 1 53.84 321 THR A O 1
ATOM 2602 N N . PHE A 1 322 ? 32.312 -28.797 -12.742 1 53.81 322 PHE A N 1
ATOM 2603 C CA . PHE A 1 322 ? 30.891 -28.953 -13.07 1 53.81 322 PHE A CA 1
ATOM 2604 C C . PHE A 1 322 ? 30.719 -29.359 -14.531 1 53.81 322 PHE A C 1
ATOM 2606 O O . PHE A 1 322 ? 31.422 -28.859 -15.406 1 53.81 322 PHE A O 1
ATOM 2613 N N . ARG A 1 323 ? 30.484 -30.625 -14.883 1 41.38 323 ARG A N 1
ATOM 2614 C CA . ARG A 1 323 ? 30.234 -31.109 -16.234 1 41.38 323 ARG A CA 1
ATOM 2615 C C . ARG A 1 323 ? 28.984 -30.453 -16.828 1 41.38 323 ARG A C 1
ATOM 2617 O O . ARG A 1 323 ? 27.906 -30.531 -16.25 1 41.38 323 ARG A O 1
ATOM 2624 N N . VAL A 1 324 ? 29 -29.328 -17.453 1 42.47 324 VAL A N 1
ATOM 2625 C CA . VAL A 1 324 ? 27.953 -28.953 -18.391 1 42.47 324 VAL A CA 1
ATOM 2626 C C . VAL A 1 324 ? 27.812 -30.016 -19.484 1 42.47 324 VAL A C 1
ATOM 2628 O O . VAL A 1 324 ? 28.734 -30.219 -20.281 1 42.47 324 VAL A O 1
ATOM 2631 N N . GLU A 1 325 ? 27.141 -31.172 -19.234 1 35.16 325 GLU A N 1
ATOM 2632 C CA . GLU A 1 325 ? 26.922 -32 -20.406 1 35.16 325 GLU A CA 1
ATOM 2633 C C . GLU A 1 325 ? 25.969 -31.344 -21.391 1 35.16 325 GLU A C 1
ATOM 2635 O O . GLU A 1 325 ? 25.047 -30.625 -20.984 1 35.16 325 GLU A O 1
ATOM 2640 N N . MET B 1 1 ? 28.875 2.678 26.75 1 55.84 1 MET B N 1
ATOM 2641 C CA . MET B 1 1 ? 29.125 4.105 26.562 1 55.84 1 MET B CA 1
ATOM 2642 C C . MET B 1 1 ? 27.984 4.75 25.781 1 55.84 1 MET B C 1
ATOM 2644 O O . MET B 1 1 ? 27.391 4.113 24.906 1 55.84 1 MET B O 1
ATOM 2648 N N . PRO B 1 2 ? 27.531 5.93 26.219 1 72.88 2 PRO B N 1
ATOM 2649 C CA . PRO B 1 2 ? 26.438 6.602 25.516 1 72.88 2 PRO B CA 1
ATOM 2650 C C . PRO B 1 2 ? 26.766 6.879 24.047 1 72.88 2 PRO B C 1
ATOM 2652 O O . PRO B 1 2 ? 27.922 7.055 23.703 1 72.88 2 PRO B O 1
ATOM 2655 N N . ALA B 1 3 ? 25.891 6.637 23.156 1 87.62 3 ALA B N 1
ATOM 2656 C CA . ALA B 1 3 ? 26.109 6.848 21.734 1 87.62 3 ALA B CA 1
ATOM 2657 C C . ALA B 1 3 ? 26.547 8.281 21.453 1 87.62 3 ALA B C 1
ATOM 2659 O O . ALA B 1 3 ? 26.156 9.211 22.156 1 87.62 3 ALA B O 1
ATOM 2660 N N . LYS B 1 4 ? 27.562 8.453 20.625 1 93.69 4 LYS B N 1
ATOM 2661 C CA . LYS B 1 4 ? 28.109 9.766 20.312 1 93.69 4 LYS B CA 1
ATOM 2662 C C . LYS B 1 4 ? 27.562 10.281 18.984 1 93.69 4 LYS B C 1
ATOM 2664 O O . LYS B 1 4 ? 27.266 9.492 18.078 1 93.69 4 LYS B O 1
ATOM 2669 N N . CYS B 1 5 ? 27.406 11.57 18.969 1 96.31 5 CYS B N 1
ATOM 2670 C CA . CYS B 1 5 ? 26.953 12.242 17.75 1 96.31 5 CYS B CA 1
ATOM 2671 C C . CYS B 1 5 ? 27.875 11.93 16.578 1 96.31 5 CYS B C 1
ATOM 2673 O O . CYS B 1 5 ? 29.109 12.016 16.703 1 96.31 5 CYS B O 1
ATOM 2675 N N . SER B 1 6 ? 27.359 11.633 15.469 1 94.62 6 SER B N 1
ATOM 2676 C CA . SER B 1 6 ? 28.109 11.25 14.281 1 94.62 6 SER B CA 1
ATOM 2677 C C . SER B 1 6 ? 28.812 12.461 13.664 1 94.62 6 SER B C 1
ATOM 2679 O O . SER B 1 6 ? 29.75 12.305 12.883 1 94.62 6 SER B O 1
ATOM 2681 N N . LYS B 1 7 ? 28.422 13.656 14.031 1 94.19 7 LYS B N 1
ATOM 2682 C CA . LYS B 1 7 ? 28.969 14.867 13.422 1 94.19 7 LYS B CA 1
ATOM 2683 C C . LYS B 1 7 ? 30.031 15.5 14.305 1 94.19 7 LYS B C 1
ATOM 2685 O O . LYS B 1 7 ? 31.047 15.992 13.805 1 94.19 7 LYS B O 1
ATOM 2690 N N . CYS B 1 8 ? 29.891 15.484 15.656 1 95.69 8 CYS B N 1
ATOM 2691 C CA . CYS B 1 8 ? 30.812 16.25 16.484 1 95.69 8 CY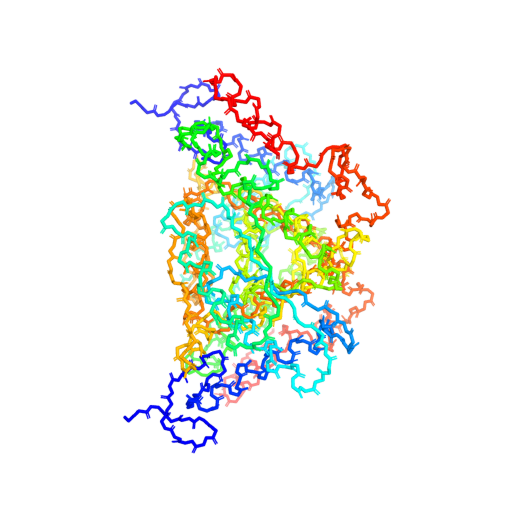S B CA 1
ATOM 2692 C C . CYS B 1 8 ? 31.344 15.414 17.625 1 95.69 8 CYS B C 1
ATOM 2694 O O . CYS B 1 8 ? 32.25 15.852 18.359 1 95.69 8 CYS B O 1
ATOM 2696 N N . GLY B 1 9 ? 30.688 14.32 17.922 1 93.12 9 GLY B N 1
ATOM 2697 C CA . GLY B 1 9 ? 31.203 13.422 18.953 1 93.12 9 GLY B CA 1
ATOM 2698 C C . GLY B 1 9 ? 30.594 13.664 20.312 1 93.12 9 GLY B C 1
ATOM 2699 O O . GLY B 1 9 ? 30.844 12.906 21.266 1 93.12 9 GLY B O 1
ATOM 2700 N N . ARG B 1 10 ? 29.828 14.695 20.516 1 93.69 10 ARG B N 1
ATOM 2701 C CA . ARG B 1 10 ? 29.125 14.961 21.766 1 93.69 10 ARG B CA 1
ATOM 2702 C C . ARG B 1 10 ? 28.062 13.891 22.031 1 93.69 10 ARG B C 1
ATOM 2704 O O . ARG B 1 10 ? 27.766 13.078 21.172 1 93.69 10 ARG B O 1
ATOM 2711 N N . PRO B 1 11 ? 27.625 13.914 23.234 1 93.25 11 PRO B N 1
ATOM 2712 C CA . PRO B 1 11 ? 26.594 12.914 23.562 1 93.25 11 PRO B CA 1
ATOM 2713 C C . PRO B 1 11 ? 25.375 13.023 22.656 1 93.25 11 PRO B C 1
ATOM 2715 O O . PRO B 1 11 ? 24.844 14.125 22.453 1 93.25 11 PRO B O 1
ATOM 2718 N N . ALA B 1 12 ? 24.984 11.914 22.141 1 94.56 12 ALA B N 1
ATOM 2719 C CA . ALA B 1 12 ? 23.859 11.883 21.219 1 94.56 12 ALA B CA 1
ATOM 2720 C C . ALA B 1 12 ? 22.531 11.836 21.953 1 94.56 12 ALA B C 1
ATOM 2722 O O . ALA B 1 12 ? 22.438 11.242 23.031 1 94.56 12 ALA B O 1
ATOM 2723 N N . VAL B 1 13 ? 21.516 12.422 21.375 1 93.75 13 VAL B N 1
ATOM 2724 C CA . VAL B 1 13 ? 20.188 12.398 21.969 1 93.75 13 VAL B CA 1
ATOM 2725 C C . VAL B 1 13 ? 19.203 11.703 21.016 1 93.75 13 VAL B C 1
ATOM 2727 O O . VAL B 1 13 ? 18.078 11.406 21.406 1 93.75 13 VAL B O 1
ATOM 2730 N N . TYR B 1 14 ? 19.578 11.414 19.812 1 93.81 14 TYR B N 1
ATOM 2731 C CA . TYR B 1 14 ? 18.688 10.836 18.812 1 93.81 14 TYR B CA 1
ATOM 2732 C C . TYR B 1 14 ? 19.453 9.906 17.875 1 93.81 14 TYR B C 1
ATOM 2734 O O . TYR B 1 14 ? 20.578 10.211 17.469 1 93.81 14 TYR B O 1
ATOM 2742 N N . HIS B 1 15 ? 18.906 8.812 17.625 1 93.25 15 HIS B N 1
ATOM 2743 C CA . HIS B 1 15 ? 19.422 7.855 16.656 1 93.25 15 HIS B CA 1
ATOM 2744 C C . HIS B 1 15 ? 18.5 7.727 15.453 1 93.25 15 HIS B C 1
ATOM 2746 O O . HIS B 1 15 ? 17.406 7.16 15.562 1 93.25 15 HIS B O 1
ATOM 2752 N N . ALA B 1 16 ? 18.906 8.305 14.305 1 92.75 16 ALA B N 1
ATOM 2753 C CA . ALA B 1 16 ? 18.172 8.133 13.055 1 92.75 16 ALA B CA 1
ATOM 2754 C C . ALA B 1 16 ? 18.469 6.77 12.43 1 92.75 16 ALA B C 1
ATOM 2756 O O . ALA B 1 16 ? 19.375 6.637 11.602 1 92.75 16 ALA B O 1
ATOM 2757 N N . ARG B 1 17 ? 17.688 5.824 12.672 1 88.19 17 ARG B N 1
ATOM 2758 C CA . ARG B 1 17 ? 17.922 4.441 12.273 1 88.19 17 ARG B CA 1
ATOM 2759 C C . ARG B 1 17 ? 17.891 4.297 10.75 1 88.19 17 ARG B C 1
ATOM 2761 O O . ARG B 1 17 ? 18.562 3.428 10.195 1 88.19 17 ARG B O 1
ATOM 2768 N N . TYR B 1 18 ? 17.141 5.145 10.109 1 88.56 18 TYR B N 1
ATOM 2769 C CA . TYR B 1 18 ? 17.016 5.039 8.664 1 88.56 18 TYR B CA 1
ATOM 2770 C C . TYR B 1 18 ? 18.328 5.426 7.973 1 88.56 18 TYR B C 1
ATOM 2772 O O . TYR B 1 18 ? 18.578 5.023 6.836 1 88.56 18 TYR B O 1
ATOM 2780 N N . THR B 1 19 ? 19.172 6.207 8.586 1 88.38 19 THR B N 1
ATOM 2781 C CA . THR B 1 19 ? 20.469 6.562 8.039 1 88.38 19 THR B CA 1
ATOM 2782 C C . THR B 1 19 ? 21.594 5.949 8.875 1 88.38 19 THR B C 1
ATOM 2784 O O . THR B 1 19 ? 22.75 5.926 8.445 1 88.38 19 THR B O 1
ATOM 2787 N N . GLY B 1 20 ? 21.281 5.512 10.086 1 89 20 GLY B N 1
ATOM 2788 C CA . GLY B 1 20 ? 22.266 4.945 10.992 1 89 20 GLY B CA 1
ATOM 2789 C C . GLY B 1 20 ? 23.062 5.996 11.742 1 89 20 GLY B C 1
ATOM 2790 O O . GLY B 1 20 ? 24.031 5.672 12.43 1 89 20 GLY B O 1
ATOM 2791 N N . ARG B 1 21 ? 22.641 7.234 11.719 1 92.75 21 ARG B N 1
ATOM 2792 C CA . ARG B 1 21 ? 23.406 8.328 12.297 1 92.75 21 ARG B CA 1
ATOM 2793 C C . ARG B 1 21 ? 22.875 8.711 13.672 1 92.75 21 ARG B C 1
ATOM 2795 O O . ARG B 1 21 ? 21.672 8.625 13.914 1 92.75 21 ARG B O 1
ATOM 2802 N N . TYR B 1 22 ? 23.781 9.125 14.508 1 94.94 22 TYR B N 1
ATOM 2803 C CA . TYR B 1 22 ? 23.453 9.664 15.828 1 94.94 22 TYR B CA 1
ATOM 2804 C C . TYR B 1 22 ? 23.609 11.172 15.852 1 94.94 22 TYR B C 1
ATOM 2806 O O . TYR B 1 22 ? 24.531 11.719 15.242 1 94.94 22 TYR B O 1
ATOM 2814 N N . TYR B 1 23 ? 22.719 11.883 16.578 1 95.94 23 TYR B N 1
ATOM 2815 C CA . TYR B 1 23 ? 22.766 13.344 16.625 1 95.94 23 TYR B CA 1
ATOM 2816 C C . TYR B 1 23 ? 22.719 13.859 18.047 1 95.94 23 TYR B C 1
ATOM 2818 O O . TYR B 1 23 ? 21.969 13.328 18.875 1 95.94 23 TYR B O 1
ATOM 2826 N N . CYS B 1 24 ? 23.609 14.812 18.312 1 96.44 24 CYS B N 1
ATOM 2827 C CA . CYS B 1 24 ? 23.484 15.562 19.562 1 96.44 24 CYS B CA 1
ATOM 2828 C C . CYS B 1 24 ? 22.375 16.594 19.453 1 96.44 24 CYS B C 1
ATOM 2830 O O . CYS B 1 24 ? 21.719 16.719 18.422 1 96.44 24 CYS B O 1
ATOM 2832 N N . HIS B 1 25 ? 22.156 17.344 20.5 1 95.88 25 HIS B N 1
ATOM 2833 C CA . HIS B 1 25 ? 21.094 18.344 20.562 1 95.88 25 HIS B CA 1
ATOM 2834 C C . HIS B 1 25 ? 21.203 19.328 19.406 1 95.88 25 HIS B C 1
ATOM 2836 O O . HIS B 1 25 ? 20.234 19.547 18.672 1 95.88 25 HIS B O 1
ATOM 2842 N N . LYS B 1 26 ? 22.297 19.891 19.203 1 96.5 26 LYS B N 1
ATOM 2843 C CA . LYS B 1 26 ? 22.516 20.922 18.203 1 96.5 26 LYS B CA 1
ATOM 2844 C C . LYS B 1 26 ? 22.359 20.359 16.797 1 96.5 26 LYS B C 1
ATOM 2846 O O . LYS B 1 26 ? 21.625 20.922 15.969 1 96.5 26 LYS B O 1
ATOM 2851 N N . HIS B 1 27 ? 22.969 19.266 16.594 1 97.06 27 HIS B N 1
ATOM 2852 C CA . HIS B 1 27 ? 22.984 18.734 15.234 1 97.06 27 HIS B CA 1
ATOM 2853 C C . HIS B 1 27 ? 21.656 18.094 14.875 1 97.06 27 HIS B C 1
ATOM 2855 O O . HIS B 1 27 ? 21.312 18 13.695 1 97.06 27 HIS B O 1
ATOM 2861 N N . PHE B 1 28 ? 20.875 17.641 15.898 1 97.25 28 PHE B N 1
ATOM 2862 C CA . PHE B 1 28 ? 19.516 17.188 15.648 1 97.25 28 PHE B CA 1
ATOM 2863 C C . PHE B 1 28 ? 18.641 18.328 15.141 1 97.25 28 PHE B C 1
ATOM 2865 O O . PHE B 1 28 ? 17.938 18.188 14.133 1 97.25 28 PHE B O 1
ATOM 2872 N N . ASN B 1 29 ? 18.734 19.469 15.812 1 97.44 29 ASN B N 1
ATOM 2873 C CA . ASN B 1 29 ? 17.984 20.641 15.391 1 97.44 29 ASN B CA 1
ATOM 2874 C C . ASN B 1 29 ? 18.344 21.062 13.961 1 97.44 29 ASN B C 1
ATOM 2876 O O . ASN B 1 29 ? 17.453 21.328 13.148 1 97.44 29 ASN B O 1
ATOM 2880 N N . GLU B 1 30 ? 19.594 20.984 13.703 1 97.25 30 GLU B N 1
ATOM 2881 C CA . GLU B 1 30 ? 20.062 21.359 12.367 1 97.25 30 GLU B CA 1
ATOM 2882 C C . GLU B 1 30 ? 19.516 20.391 11.312 1 97.25 30 GLU B C 1
ATOM 2884 O O . GLU B 1 30 ? 19.156 20.797 10.211 1 97.25 30 GLU B O 1
ATOM 2889 N N . MET B 1 31 ? 19.5 19.141 11.688 1 96.75 31 MET B N 1
ATOM 2890 C CA . MET B 1 31 ? 19.016 18.125 10.758 1 96.75 31 MET B CA 1
ATOM 2891 C C . MET B 1 31 ? 17.547 18.344 10.414 1 96.75 31 MET B C 1
ATOM 2893 O O . MET B 1 31 ? 17.172 18.328 9.242 1 96.75 31 MET B O 1
ATOM 2897 N N . VAL B 1 32 ? 16.688 18.594 11.414 1 97.56 32 VAL B N 1
ATOM 2898 C CA . VAL B 1 32 ? 15.25 18.797 11.219 1 97.56 32 VAL B CA 1
ATOM 2899 C C . VAL B 1 32 ? 15.008 20.047 10.398 1 97.56 32 VAL B C 1
ATOM 2901 O O . VAL B 1 32 ? 14.227 20.031 9.438 1 97.56 32 VAL B O 1
ATOM 2904 N N . GLU B 1 33 ? 15.719 21.109 10.734 1 97.81 33 GLU B N 1
ATOM 2905 C CA . GLU B 1 33 ? 15.562 22.375 10.031 1 97.81 33 GLU B CA 1
ATOM 2906 C C . GLU B 1 33 ? 16.031 22.266 8.586 1 97.81 33 GLU B C 1
ATOM 2908 O O . GLU B 1 33 ? 15.422 22.859 7.688 1 97.81 33 GLU B O 1
ATOM 2913 N N . LYS B 1 34 ? 17.062 21.516 8.406 1 97 34 LYS B N 1
ATOM 2914 C CA . LYS B 1 34 ? 17.562 21.297 7.047 1 97 34 LYS B CA 1
ATOM 2915 C C . LYS B 1 34 ? 16.547 20.516 6.211 1 97 34 LYS B C 1
ATOM 2917 O O . LYS B 1 34 ? 16.281 20.875 5.062 1 97 34 LYS B O 1
ATOM 2922 N N . LYS B 1 35 ? 16 19.484 6.789 1 96.62 35 LYS B N 1
ATOM 2923 C CA . LYS B 1 35 ? 14.992 18.703 6.094 1 96.62 35 LYS B CA 1
ATOM 2924 C C . LYS B 1 35 ? 13.797 19.562 5.707 1 96.62 35 LYS B C 1
ATOM 2926 O O . LYS B 1 35 ? 13.281 19.469 4.594 1 96.62 35 LYS B O 1
ATOM 2931 N N . PHE B 1 36 ? 13.391 20.406 6.656 1 97.56 36 PHE B N 1
ATOM 2932 C CA . PHE B 1 36 ? 12.281 21.328 6.445 1 97.56 36 PHE B CA 1
ATOM 2933 C C . PHE B 1 36 ? 12.578 22.266 5.281 1 97.56 36 PHE B C 1
ATOM 2935 O O . PHE B 1 36 ? 11.773 22.391 4.355 1 97.56 36 PHE B O 1
ATOM 2942 N N . LYS B 1 37 ? 13.703 22.844 5.266 1 96.75 37 LYS B N 1
ATOM 2943 C CA . LYS B 1 37 ? 14.102 23.781 4.227 1 96.75 37 LYS B CA 1
ATOM 2944 C C . LYS B 1 37 ? 14.211 23.094 2.869 1 96.75 37 LYS B C 1
ATOM 2946 O O . LYS B 1 37 ? 13.797 23.656 1.851 1 96.75 37 LYS B O 1
ATOM 2951 N N . GLU B 1 38 ? 14.789 21.938 2.877 1 95.62 38 GLU B N 1
ATOM 2952 C CA . GLU B 1 38 ? 14.938 21.188 1.638 1 95.62 38 GLU B CA 1
ATOM 2953 C C . GLU B 1 38 ? 13.586 20.812 1.041 1 95.62 38 GLU B C 1
ATOM 2955 O O . GLU B 1 38 ? 13.414 20.828 -0.18 1 95.62 38 GLU B O 1
ATOM 2960 N N . THR B 1 39 ? 12.672 20.516 1.903 1 94.19 39 THR B N 1
ATOM 2961 C CA . THR B 1 39 ? 11.328 20.203 1.437 1 94.19 39 THR B CA 1
ATOM 2962 C C . THR B 1 39 ? 10.68 21.422 0.796 1 94.19 39 THR B C 1
ATOM 2964 O O . THR B 1 39 ? 10.109 21.344 -0.289 1 94.19 39 THR B O 1
ATOM 2967 N N . VAL B 1 40 ? 10.789 22.562 1.443 1 94.12 40 VAL B N 1
ATOM 2968 C CA . VAL B 1 40 ? 10.219 23.812 0.946 1 94.12 40 VAL B CA 1
ATOM 2969 C C . VAL B 1 40 ? 10.828 24.156 -0.414 1 94.12 40 VAL B C 1
ATOM 2971 O O . VAL B 1 40 ? 10.109 24.547 -1.34 1 94.12 40 VAL B O 1
ATOM 2974 N N . LYS B 1 41 ? 12.109 23.922 -0.499 1 92.81 41 LYS B N 1
ATOM 2975 C CA . LYS B 1 41 ? 12.82 24.234 -1.735 1 92.81 41 LYS B CA 1
ATOM 2976 C C . LYS B 1 41 ? 12.477 23.234 -2.834 1 92.81 41 LYS B C 1
ATOM 2978 O O . LYS B 1 41 ? 12.156 23.625 -3.959 1 92.81 41 LYS B O 1
ATOM 2983 N N . LYS B 1 42 ? 12.531 22 -2.49 1 89.38 42 LYS B N 1
ATOM 2984 C CA . LYS B 1 42 ? 12.32 20.906 -3.434 1 89.38 42 LYS B CA 1
ATOM 2985 C C . LYS B 1 42 ? 10.977 21.031 -4.137 1 89.38 42 LYS B C 1
ATOM 2987 O O . LYS B 1 42 ? 10.875 20.844 -5.352 1 89.38 42 LYS B O 1
ATOM 2992 N N . TYR B 1 43 ? 9.992 21.453 -3.416 1 87.19 43 TYR B N 1
ATOM 2993 C CA . TYR B 1 43 ? 8.648 21.484 -3.969 1 87.19 43 TYR B CA 1
ATOM 2994 C C . TYR B 1 43 ? 8.195 22.922 -4.223 1 87.19 43 TYR B C 1
ATOM 2996 O O . TYR B 1 43 ? 7.02 23.172 -4.508 1 87.19 43 TYR B O 1
ATOM 3004 N N . ARG B 1 44 ? 9.055 23.859 -4.031 1 89 44 ARG B N 1
ATOM 3005 C CA . ARG B 1 44 ? 8.75 25.281 -4.238 1 89 44 ARG B CA 1
ATOM 3006 C C . ARG B 1 44 ? 7.469 25.672 -3.514 1 89 44 ARG B C 1
ATOM 3008 O O . ARG B 1 44 ? 6.562 26.266 -4.113 1 89 44 ARG B O 1
ATOM 3015 N N . LEU B 1 45 ? 7.484 25.359 -2.27 1 92.12 45 LEU B N 1
ATOM 3016 C CA . LEU B 1 45 ? 6.266 25.516 -1.481 1 92.12 45 LEU B CA 1
ATOM 3017 C C . LEU B 1 45 ? 6.016 26.969 -1.142 1 92.12 45 LEU B C 1
ATOM 3019 O O . LEU B 1 45 ? 4.867 27.406 -1.013 1 92.12 45 LEU B O 1
ATOM 3023 N N . ILE B 1 46 ? 7.117 27.703 -0.928 1 94.38 46 ILE B N 1
ATOM 3024 C CA . ILE B 1 46 ? 6.996 29.094 -0.517 1 94.38 46 ILE B CA 1
ATOM 3025 C C . ILE B 1 46 ? 7.902 29.969 -1.381 1 94.38 46 ILE B C 1
ATOM 3027 O O . ILE B 1 46 ? 9.078 29.672 -1.563 1 94.38 46 ILE B O 1
ATOM 3031 N N . GLU B 1 47 ? 7.312 31 -1.842 1 93.44 47 GLU B N 1
ATOM 3032 C CA . GLU B 1 47 ? 8.07 31.953 -2.65 1 93.44 47 GLU B CA 1
ATOM 3033 C C . GLU B 1 47 ? 8.156 33.312 -1.965 1 93.44 47 GLU B C 1
ATOM 3035 O O . GLU B 1 47 ? 7.359 33.625 -1.076 1 93.44 47 GLU B O 1
ATOM 3040 N N . LYS B 1 48 ? 9.07 34.094 -2.498 1 94.25 48 LYS B N 1
ATOM 3041 C CA . LYS B 1 48 ? 9.289 35.406 -1.938 1 94.25 48 LYS B CA 1
ATOM 3042 C C . LYS B 1 48 ? 8.055 36.312 -2.127 1 94.25 48 LYS B C 1
ATOM 3044 O O . LYS B 1 48 ? 7.457 36.312 -3.203 1 94.25 48 LYS B O 1
ATOM 3049 N N . GLY B 1 49 ? 7.699 36.938 -1.043 1 94.81 49 GLY B N 1
ATOM 3050 C CA . GLY B 1 49 ? 6.629 37.906 -1.125 1 94.81 49 GLY B CA 1
ATOM 3051 C C . GLY B 1 49 ? 5.25 37.312 -0.919 1 94.81 49 GLY B C 1
ATOM 3052 O O . GLY B 1 49 ? 4.258 38.031 -0.822 1 94.81 49 GLY B O 1
ATOM 3053 N N . GLU B 1 50 ? 5.156 36.062 -0.774 1 96.31 50 GLU B N 1
ATOM 3054 C CA . GLU B 1 50 ? 3.867 35.375 -0.602 1 96.31 50 GLU B CA 1
ATOM 3055 C C . GLU B 1 50 ? 3.348 35.562 0.824 1 96.31 50 GLU B C 1
ATOM 3057 O O . GLU B 1 50 ? 4.121 35.812 1.745 1 96.31 50 GLU B O 1
ATOM 3062 N N . ARG B 1 51 ? 2.096 35.531 0.894 1 97.56 51 ARG B N 1
ATOM 3063 C CA . ARG B 1 51 ? 1.447 35.469 2.199 1 97.56 51 ARG B CA 1
ATOM 3064 C C . ARG B 1 51 ? 1.011 34.031 2.523 1 97.56 51 ARG B C 1
ATOM 3066 O O . ARG B 1 51 ? 0.126 33.469 1.863 1 97.56 51 ARG B O 1
ATOM 3073 N N . ILE B 1 52 ? 1.621 33.5 3.574 1 97.5 52 ILE B N 1
ATOM 3074 C CA . ILE B 1 52 ? 1.396 32.094 3.914 1 97.5 52 ILE B CA 1
ATOM 3075 C C . ILE B 1 52 ? 0.552 31.984 5.184 1 97.5 52 ILE B C 1
ATOM 3077 O O . ILE B 1 52 ? 0.918 32.531 6.223 1 97.5 52 ILE B O 1
ATOM 3081 N N . ALA B 1 53 ? -0.573 31.328 5.078 1 98 53 ALA B N 1
ATOM 3082 C CA . ALA B 1 53 ? -1.352 30.969 6.262 1 98 53 ALA B CA 1
ATOM 3083 C C . ALA B 1 53 ? -0.918 29.625 6.816 1 98 53 ALA B C 1
ATOM 3085 O O . ALA B 1 53 ? -0.685 28.672 6.059 1 98 53 ALA B O 1
ATOM 3086 N N . VAL B 1 54 ? -0.726 29.547 8.078 1 98 54 VAL B N 1
ATOM 3087 C CA . VAL B 1 54 ? -0.391 28.281 8.719 1 98 54 VAL B CA 1
ATOM 3088 C C . VAL B 1 54 ? -1.548 27.828 9.602 1 98 54 VAL B C 1
ATOM 3090 O O . VAL B 1 54 ? -2.01 28.578 10.469 1 98 54 VAL B O 1
ATOM 3093 N N . GLY B 1 55 ? -2.094 26.641 9.281 1 97.12 55 GLY B N 1
ATOM 3094 C CA . GLY B 1 55 ? -3.09 26.062 10.164 1 97.12 55 GLY B CA 1
ATOM 3095 C C . GLY B 1 55 ? -2.502 25.516 11.461 1 97.12 55 GLY B C 1
ATOM 3096 O O . GLY B 1 55 ? -1.701 24.578 11.438 1 97.12 55 GLY B O 1
ATOM 3097 N N . VAL B 1 56 ? -2.943 26.109 12.594 1 96.69 56 VAL B N 1
ATOM 3098 C CA . VAL B 1 56 ? -2.393 25.703 13.883 1 96.69 56 VAL B CA 1
ATOM 3099 C C . VAL B 1 56 ? -3.508 25.172 14.781 1 96.69 56 VAL B C 1
ATOM 3101 O O . VAL B 1 56 ? -4.414 25.922 15.164 1 96.69 56 VAL B O 1
ATOM 3104 N N . SER B 1 57 ? -3.418 23.953 15.102 1 93.69 57 SER B N 1
ATOM 3105 C CA . SER B 1 57 ? -4.422 23.312 15.953 1 93.69 57 SER B CA 1
ATOM 3106 C C . SER B 1 57 ? -4.043 23.422 17.422 1 93.69 57 SER B C 1
ATOM 3108 O O . SER B 1 57 ? -4.887 23.219 18.297 1 93.69 57 SER B O 1
ATOM 3110 N N . GLY B 1 58 ? -2.803 23.734 17.703 1 92.38 58 GLY B N 1
ATOM 3111 C CA . GLY B 1 58 ? -2.273 23.656 19.062 1 92.38 58 GLY B CA 1
ATOM 3112 C C . GLY B 1 58 ? -1.515 22.375 19.328 1 92.38 58 GLY B C 1
ATOM 3113 O O . GLY B 1 58 ? -0.808 22.266 20.328 1 92.38 58 GLY B O 1
ATOM 3114 N N . GLY B 1 59 ? -1.605 21.5 18.453 1 92.81 59 GLY B N 1
ATOM 3115 C CA . GLY B 1 59 ? -0.88 20.25 18.562 1 92.81 59 GLY B CA 1
ATOM 3116 C C . GLY B 1 59 ? 0.584 20.375 18.188 1 92.81 59 GLY B C 1
ATOM 3117 O O . GLY B 1 59 ? 1.024 21.422 17.719 1 92.81 59 GLY B O 1
ATOM 3118 N N . LYS B 1 60 ? 1.264 19.328 18.375 1 93.75 60 LYS B N 1
ATOM 3119 C CA . LYS B 1 60 ? 2.717 19.328 18.234 1 93.75 60 LYS B CA 1
ATOM 3120 C C . LYS B 1 60 ? 3.125 19.625 16.797 1 93.75 60 LYS B C 1
ATOM 3122 O O . LYS B 1 60 ? 4.027 20.438 16.547 1 93.75 60 LYS B O 1
ATOM 3127 N N . ASP B 1 61 ? 2.492 19.062 15.812 1 95.44 61 ASP B N 1
ATOM 3128 C CA . ASP B 1 61 ? 2.906 19.188 14.414 1 95.44 61 ASP B CA 1
ATOM 3129 C C . ASP B 1 61 ? 2.674 20.609 13.906 1 95.44 61 ASP B C 1
ATOM 3131 O O . ASP B 1 61 ? 3.572 21.219 13.328 1 95.44 61 ASP B O 1
ATOM 3135 N N . SER B 1 62 ? 1.505 21.109 14.172 1 96.88 62 SER B N 1
ATOM 3136 C CA . SER B 1 62 ? 1.141 22.438 13.664 1 96.88 62 SER B CA 1
ATOM 3137 C C . SER B 1 62 ? 1.955 23.531 14.344 1 96.88 62 SER B C 1
ATOM 3139 O O . SER B 1 62 ? 2.379 24.484 13.695 1 96.88 62 SER B O 1
ATOM 3141 N N . VAL B 1 63 ? 2.205 23.375 15.609 1 97 63 VAL B N 1
ATOM 3142 C CA . VAL B 1 63 ? 2.953 24.375 16.359 1 97 63 VAL B CA 1
ATOM 3143 C C . VAL B 1 63 ? 4.414 24.359 15.914 1 97 63 VAL B C 1
ATOM 3145 O O . VAL B 1 63 ? 5.016 25.422 15.695 1 97 63 VAL B O 1
ATOM 3148 N N . VAL B 1 64 ? 4.949 23.188 15.758 1 97.69 64 VAL B N 1
ATOM 3149 C CA . VAL B 1 64 ? 6.332 23.078 15.297 1 97.69 64 VAL B CA 1
ATOM 3150 C C . VAL B 1 64 ? 6.457 23.672 13.891 1 97.69 64 VAL B C 1
ATOM 3152 O O . VAL B 1 64 ? 7.422 24.359 13.594 1 97.69 64 VAL B O 1
ATOM 3155 N N . LEU B 1 65 ? 5.473 23.406 13.094 1 98.25 65 LEU B N 1
ATOM 3156 C CA . LEU B 1 65 ? 5.457 23.984 11.758 1 98.25 65 LEU B CA 1
ATOM 3157 C C . LEU B 1 65 ? 5.512 25.5 11.82 1 98.25 65 LEU B C 1
ATOM 3159 O O . LEU B 1 65 ? 6.297 26.141 11.102 1 98.25 65 LEU B O 1
ATOM 3163 N N . MET B 1 66 ? 4.715 26.078 12.672 1 98 66 MET B N 1
ATOM 3164 C CA . MET B 1 66 ? 4.691 27.531 12.828 1 98 66 MET B CA 1
ATOM 3165 C C . MET B 1 66 ? 6.066 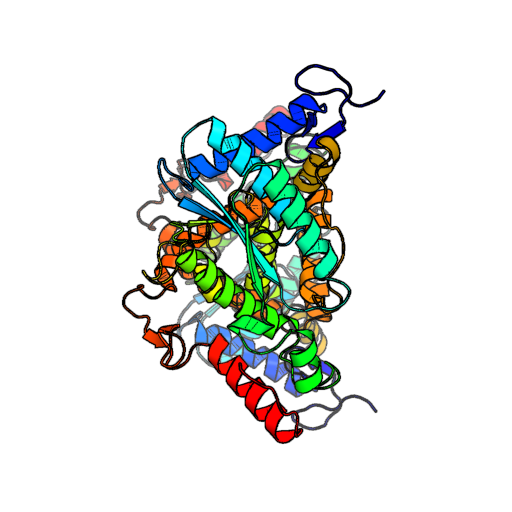28.062 13.234 1 98 66 MET B C 1
ATOM 3167 O O . MET B 1 66 ? 6.535 29.047 12.68 1 98 66 MET B O 1
ATOM 3171 N N . HIS B 1 67 ? 6.734 27.406 14.125 1 98 67 HIS B N 1
ATOM 3172 C CA . HIS B 1 67 ? 8.062 27.797 14.57 1 98 67 HIS B CA 1
ATOM 3173 C C . HIS B 1 67 ? 9.078 27.719 13.438 1 98 67 HIS B C 1
ATOM 3175 O O . HIS B 1 67 ? 9.898 28.625 13.258 1 98 67 HIS B O 1
ATOM 3181 N N . LEU B 1 68 ? 9 26.641 12.695 1 98.19 68 LEU B N 1
ATOM 3182 C CA . LEU B 1 68 ? 9.938 26.438 11.594 1 98.19 68 LEU B CA 1
ATOM 3183 C C . LEU B 1 68 ? 9.719 27.469 10.492 1 98.19 68 LEU B C 1
ATOM 3185 O O . LEU B 1 68 ? 10.68 27.984 9.906 1 98.19 68 LEU B O 1
ATOM 3189 N N . LEU B 1 69 ? 8.477 27.766 10.234 1 98.06 69 LEU B N 1
ATOM 3190 C CA . LEU B 1 69 ? 8.156 28.781 9.234 1 98.06 69 LEU B CA 1
ATOM 3191 C C . LEU B 1 69 ? 8.648 30.156 9.68 1 98.06 69 LEU B C 1
ATOM 3193 O O . LEU B 1 69 ? 9.164 30.938 8.875 1 98.06 69 LEU B O 1
ATOM 3197 N N . ALA B 1 70 ? 8.414 30.453 10.93 1 97.25 70 ALA B N 1
ATOM 3198 C CA . ALA B 1 70 ? 8.898 31.719 11.477 1 97.25 70 ALA B CA 1
ATOM 3199 C C . ALA B 1 70 ? 10.406 31.859 11.312 1 97.25 70 ALA B C 1
ATOM 3201 O O . ALA B 1 70 ? 10.906 32.938 10.961 1 97.25 70 ALA B O 1
ATOM 3202 N N . LYS B 1 71 ? 11.094 30.781 11.562 1 96.06 71 LYS B N 1
ATOM 3203 C CA . LYS B 1 71 ? 12.547 30.766 11.391 1 96.06 71 LYS B CA 1
ATOM 3204 C C . LYS B 1 71 ? 12.922 30.953 9.922 1 96.06 71 LYS B C 1
ATOM 3206 O O . LYS B 1 71 ? 13.906 31.641 9.609 1 96.06 71 LYS B O 1
ATOM 3211 N N . LEU B 1 72 ? 12.18 30.328 9.086 1 96.06 72 LEU B N 1
ATOM 3212 C CA . LEU B 1 72 ? 12.438 30.406 7.648 1 96.06 72 LEU B CA 1
ATOM 3213 C C . LEU B 1 72 ? 12.297 31.844 7.152 1 96.06 72 LEU B C 1
ATOM 3215 O O . LEU B 1 72 ? 13 32.25 6.227 1 96.06 72 LEU B O 1
ATOM 3219 N N . ARG B 1 73 ? 11.422 32.625 7.742 1 93.62 73 ARG B N 1
ATOM 3220 C CA . ARG B 1 73 ? 11.18 34 7.375 1 93.62 73 ARG B CA 1
ATOM 3221 C C . ARG B 1 73 ? 12.445 34.844 7.539 1 93.62 73 ARG B C 1
ATOM 3223 O O . ARG B 1 73 ? 12.578 35.906 6.922 1 93.62 73 ARG B O 1
ATOM 3230 N N . GLU B 1 74 ? 13.32 34.375 8.344 1 92.06 74 GLU B N 1
ATOM 3231 C CA . GLU B 1 74 ? 14.578 35.062 8.562 1 92.06 74 GLU B CA 1
ATOM 3232 C C . GLU B 1 74 ? 15.5 34.938 7.348 1 92.06 74 GLU B C 1
ATOM 3234 O O . GLU B 1 74 ? 16.406 35.75 7.168 1 92.06 74 GLU B O 1
ATOM 3239 N N . LYS B 1 75 ? 15.258 34 6.531 1 91.69 75 LYS B N 1
ATOM 3240 C CA . LYS B 1 75 ? 16.125 33.719 5.383 1 91.69 75 LYS B CA 1
ATOM 3241 C C . LYS B 1 75 ? 15.641 34.5 4.152 1 91.69 75 LYS B C 1
ATOM 3243 O O . LYS B 1 75 ? 16.453 34.969 3.357 1 91.69 75 LYS B O 1
ATOM 3248 N N . PHE B 1 76 ? 14.359 34.562 3.951 1 90.44 76 PHE B N 1
ATOM 3249 C CA . PHE B 1 76 ? 13.781 35.344 2.879 1 90.44 76 PHE B CA 1
ATOM 3250 C C . PHE B 1 76 ? 12.391 35.844 3.264 1 90.44 76 PHE B C 1
ATOM 3252 O O . PHE B 1 76 ? 11.703 35.219 4.066 1 90.44 76 PHE B O 1
ATOM 3259 N N . PRO B 1 77 ? 12.055 36.969 2.676 1 93.38 77 PRO B N 1
ATOM 3260 C CA . PRO B 1 77 ? 10.844 37.656 3.154 1 93.38 77 PRO B CA 1
ATOM 3261 C C . PRO B 1 77 ? 9.57 37 2.613 1 93.38 77 PRO B C 1
ATOM 3263 O O . PRO B 1 77 ? 9.406 36.875 1.397 1 93.38 77 PRO B O 1
ATOM 3266 N N . PHE B 1 78 ? 8.68 36.656 3.461 1 95.69 78 PHE B N 1
ATOM 3267 C CA . PHE B 1 78 ? 7.289 36.312 3.203 1 95.69 78 PHE B CA 1
ATOM 3268 C C . PHE B 1 78 ? 6.426 36.594 4.43 1 95.69 78 PHE B C 1
ATOM 3270 O O . PHE B 1 78 ? 6.949 36.812 5.527 1 95.69 78 PHE B O 1
ATOM 3277 N N . GLU B 1 79 ? 5.195 36.75 4.227 1 97.12 79 GLU B N 1
ATOM 3278 C CA . GLU B 1 79 ? 4.277 37 5.328 1 97.12 79 GLU B CA 1
ATOM 3279 C C . GLU B 1 79 ? 3.709 35.719 5.902 1 97.12 79 GLU B C 1
ATOM 3281 O O . GLU B 1 79 ? 3.48 34.75 5.172 1 97.12 79 GLU B O 1
ATOM 3286 N N . LEU B 1 80 ? 3.584 35.75 7.223 1 97.5 80 LEU B N 1
ATOM 3287 C CA . LEU B 1 80 ? 3.064 34.562 7.918 1 97.5 80 LEU B CA 1
ATOM 3288 C C . LEU B 1 80 ? 1.878 34.938 8.805 1 97.5 80 LEU B C 1
ATOM 3290 O O . LEU B 1 80 ? 1.943 35.906 9.562 1 97.5 80 LEU B O 1
ATOM 3294 N N . VAL B 1 81 ? 0.796 34.25 8.625 1 98.25 81 VAL B N 1
ATOM 3295 C CA . VAL B 1 81 ? -0.388 34.438 9.453 1 98.25 81 VAL B CA 1
ATOM 3296 C C . VAL B 1 81 ? -0.885 33.094 9.961 1 98.25 81 VAL B C 1
ATOM 3298 O O . VAL B 1 81 ? -0.884 32.094 9.227 1 98.25 81 VAL B O 1
ATOM 3301 N N . ALA B 1 82 ? -1.206 33 11.258 1 98.31 82 ALA B N 1
ATOM 3302 C CA . ALA B 1 82 ? -1.688 31.75 11.852 1 98.31 82 ALA B CA 1
ATOM 3303 C C . ALA B 1 82 ? -3.215 31.703 11.875 1 98.31 82 ALA B C 1
ATOM 3305 O O . ALA B 1 82 ? -3.865 32.719 12.141 1 98.31 82 ALA B O 1
ATOM 3306 N N . ILE B 1 83 ? -3.729 30.562 11.508 1 98.31 83 ILE B N 1
ATOM 3307 C CA . ILE B 1 83 ? -5.168 30.312 11.531 1 98.31 83 ILE B CA 1
ATOM 3308 C C . ILE B 1 83 ? -5.473 29.125 12.438 1 98.31 83 ILE B C 1
ATOM 3310 O O . ILE B 1 83 ? -4.848 28.078 12.312 1 98.31 83 ILE B O 1
ATOM 3314 N N . THR B 1 84 ? -6.402 29.297 13.352 1 97.94 84 THR B N 1
ATOM 3315 C CA . THR B 1 84 ? -6.855 28.219 14.219 1 97.94 84 THR B CA 1
ATOM 3316 C C . THR B 1 84 ? -8.367 28.016 14.086 1 97.94 84 THR B C 1
ATOM 3318 O O . THR B 1 84 ? -9.125 28.984 14.078 1 97.94 84 THR B O 1
ATOM 3321 N N . ILE B 1 85 ? -8.727 26.75 13.875 1 96.94 85 ILE B N 1
ATOM 3322 C CA . ILE B 1 85 ? -10.141 26.406 13.82 1 96.94 85 ILE B CA 1
ATOM 3323 C C . ILE B 1 85 ? -10.586 25.828 15.164 1 96.94 85 ILE B C 1
ATOM 3325 O O . ILE B 1 85 ? -9.984 24.875 15.664 1 96.94 85 ILE B O 1
ATOM 3329 N N . ASP B 1 86 ? -11.562 26.438 15.734 1 96.19 86 ASP B N 1
ATOM 3330 C CA . ASP B 1 86 ? -12.172 25.938 16.969 1 96.19 86 ASP B CA 1
ATOM 3331 C C . ASP B 1 86 ? -13.438 25.141 16.672 1 96.19 86 ASP B C 1
ATOM 3333 O O . ASP B 1 86 ? -14.492 25.719 16.406 1 96.19 86 ASP B O 1
ATOM 3337 N N . GLU B 1 87 ? -13.391 23.844 16.797 1 94.19 87 GLU B N 1
ATOM 3338 C CA . GLU B 1 87 ? -14.492 22.953 16.453 1 94.19 87 GLU B CA 1
ATOM 3339 C C . GLU B 1 87 ? -15.57 22.969 17.547 1 94.19 87 GLU B C 1
ATOM 3341 O O . GLU B 1 87 ? -16.688 22.484 17.312 1 94.19 87 GLU B O 1
ATOM 3346 N N . GLY B 1 88 ? -15.234 23.406 18.703 1 94 88 GLY B N 1
ATOM 3347 C CA . GLY B 1 88 ? -16.203 23.5 19.781 1 94 88 GLY B CA 1
ATOM 3348 C C . GLY B 1 88 ? -16.359 22.219 20.562 1 94 88 GLY B C 1
ATOM 3349 O O . GLY B 1 88 ? -17.484 21.797 20.859 1 94 88 GLY B O 1
ATOM 3350 N N . ILE B 1 89 ? -15.25 21.578 20.859 1 90.44 89 ILE B N 1
ATOM 3351 C CA . ILE B 1 89 ? -15.258 20.391 21.703 1 90.44 89 ILE B CA 1
ATOM 3352 C C . ILE B 1 89 ? -14.883 20.766 23.141 1 90.44 89 ILE B C 1
ATOM 3354 O O . ILE B 1 89 ? -13.719 21.078 23.422 1 90.44 89 ILE B O 1
ATOM 3358 N N . ALA B 1 90 ? -15.82 20.609 23.938 1 88.25 90 ALA B N 1
ATOM 3359 C CA . ALA B 1 90 ? -15.617 21.016 25.328 1 88.25 90 ALA B CA 1
ATOM 3360 C C . ALA B 1 90 ? -14.523 20.188 25.984 1 88.25 90 ALA B C 1
ATOM 3362 O O . ALA B 1 90 ? -14.438 18.984 25.781 1 88.25 90 ALA B O 1
ATOM 3363 N N . GLY B 1 91 ? -13.633 20.906 26.828 1 86.25 91 GLY B N 1
ATOM 3364 C CA . GLY B 1 91 ? -12.602 20.219 27.578 1 86.25 91 GLY B CA 1
ATOM 3365 C C . GLY B 1 91 ? -11.383 19.875 26.734 1 86.25 91 GLY B C 1
ATOM 3366 O O . GLY B 1 91 ? -10.344 19.484 27.281 1 86.25 91 GLY B O 1
ATOM 3367 N N . TYR B 1 92 ? -11.5 20.016 25.516 1 86.25 92 TYR B N 1
ATOM 3368 C CA . TYR B 1 92 ? -10.422 19.625 24.609 1 86.25 92 TYR B CA 1
ATOM 3369 C C . TYR B 1 92 ? -9.867 20.844 23.859 1 86.25 92 TYR B C 1
ATOM 3371 O O . TYR B 1 92 ? -8.672 21.141 23.953 1 86.25 92 TYR B O 1
ATOM 3379 N N . ARG B 1 93 ? -10.648 21.594 23.297 1 89.69 93 ARG B N 1
ATOM 3380 C CA . ARG B 1 93 ? -10.219 22.594 22.328 1 89.69 93 ARG B CA 1
ATOM 3381 C C . ARG B 1 93 ? -9.727 23.859 23.047 1 89.69 93 ARG B C 1
ATOM 3383 O O . ARG B 1 93 ? -8.766 24.484 22.594 1 89.69 93 ARG B O 1
ATOM 3390 N N . PRO B 1 94 ? -10.305 24.312 24.156 1 90.94 94 PRO B N 1
ATOM 3391 C CA . PRO B 1 94 ? -9.859 25.562 24.781 1 90.94 94 PRO B CA 1
ATOM 3392 C C . PRO B 1 94 ? -8.367 25.562 25.109 1 90.94 94 PRO B C 1
ATOM 3394 O O . PRO B 1 94 ? -7.668 26.531 24.812 1 90.94 94 PRO B O 1
ATOM 3397 N N . LYS B 1 95 ? -7.883 24.562 25.641 1 91.56 95 LYS B N 1
ATOM 3398 C CA . LYS B 1 95 ? -6.465 24.484 25.984 1 91.56 95 LYS B CA 1
ATOM 3399 C C . LYS B 1 95 ? -5.594 24.578 24.734 1 91.56 95 LYS B C 1
ATOM 3401 O O . LYS B 1 95 ? -4.602 25.312 24.719 1 91.56 95 LYS B O 1
ATOM 3406 N N . SER B 1 96 ? -5.965 23.891 23.75 1 93.38 96 SER B N 1
ATOM 3407 C CA . SER B 1 96 ? -5.168 23.859 22.516 1 93.38 96 SER B CA 1
ATOM 3408 C C . SER B 1 96 ? -5.18 25.203 21.828 1 93.38 96 SER B C 1
ATOM 3410 O O . SER B 1 96 ? -4.164 25.641 21.266 1 93.38 96 SER B O 1
ATOM 3412 N N . VAL B 1 97 ? -6.289 25.875 21.844 1 95 97 VAL B N 1
ATOM 3413 C CA . VAL B 1 97 ? -6.406 27.188 21.234 1 95 97 VAL B CA 1
ATOM 3414 C C . VAL B 1 97 ? -5.508 28.172 21.969 1 95 97 VAL B C 1
ATOM 3416 O O . VAL B 1 97 ? -4.836 29 21.328 1 95 97 VAL B O 1
ATOM 3419 N N . GLU B 1 98 ? -5.5 28.047 23.25 1 95.88 98 GLU B N 1
ATOM 3420 C CA . GLU B 1 98 ? -4.668 28.938 24.047 1 95.88 98 GLU B CA 1
ATOM 3421 C C . GLU B 1 98 ? -3.186 28.719 23.75 1 95.88 98 GLU B C 1
ATOM 3423 O O . GLU B 1 98 ? -2.41 29.672 23.703 1 95.88 98 GLU B O 1
ATOM 3428 N N . ILE B 1 99 ? -2.826 27.516 23.641 1 95.25 99 ILE B N 1
ATOM 3429 C CA . ILE B 1 99 ? -1.441 27.188 23.328 1 95.25 99 ILE B CA 1
ATOM 3430 C C . ILE B 1 99 ? -1.058 27.766 21.969 1 95.25 99 ILE B C 1
ATOM 3432 O O . ILE B 1 99 ? 0.028 28.328 21.812 1 95.25 99 ILE B O 1
ATOM 3436 N N . ALA B 1 100 ? -1.949 27.641 21.047 1 96.38 100 ALA B N 1
ATOM 3437 C CA . ALA B 1 100 ? -1.717 28.234 19.719 1 96.38 100 ALA B CA 1
ATOM 3438 C C . ALA B 1 100 ? -1.518 29.734 19.812 1 96.38 100 ALA B C 1
ATOM 3440 O O . ALA B 1 100 ? -0.591 30.281 19.219 1 96.38 100 ALA B O 1
ATOM 3441 N N . LYS B 1 101 ? -2.312 30.375 20.594 1 96.44 101 LYS B N 1
ATOM 3442 C CA . LYS B 1 101 ? -2.238 31.828 20.781 1 96.44 101 LYS B CA 1
ATOM 3443 C C . LYS B 1 101 ? -0.9 32.219 21.391 1 96.44 101 LYS B C 1
ATOM 3445 O O . LYS B 1 101 ? -0.265 33.188 20.938 1 96.44 101 LYS B O 1
ATOM 3450 N N . ARG B 1 102 ? -0.514 31.547 22.375 1 96.81 102 ARG B N 1
ATOM 3451 C CA . ARG B 1 102 ? 0.723 31.875 23.078 1 96.81 102 ARG B 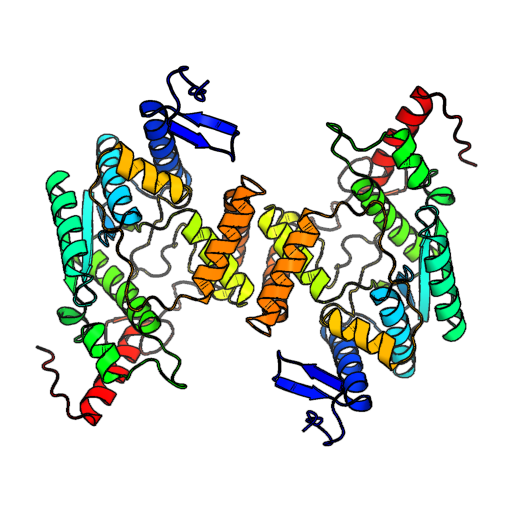CA 1
ATOM 3452 C C . ARG B 1 102 ? 1.932 31.719 22.156 1 96.81 102 ARG B C 1
ATOM 3454 O O . ARG B 1 102 ? 2.842 32.531 22.172 1 96.81 102 ARG B O 1
ATOM 3461 N N . ASN B 1 103 ? 1.926 30.656 21.422 1 96.94 103 ASN B N 1
ATOM 3462 C CA . ASN B 1 103 ? 3.033 30.438 20.5 1 96.94 103 ASN B CA 1
ATOM 3463 C C . ASN B 1 103 ? 3.088 31.5 19.422 1 96.94 103 ASN B C 1
ATOM 3465 O O . ASN B 1 103 ? 4.164 32 19.078 1 96.94 103 ASN B O 1
ATOM 3469 N N . ALA B 1 104 ? 1.918 31.844 18.859 1 97.56 104 ALA B N 1
ATOM 3470 C CA . ALA B 1 104 ? 1.859 32.906 17.844 1 97.56 104 ALA B CA 1
ATOM 3471 C C . ALA B 1 104 ? 2.365 34.219 18.391 1 97.56 104 ALA B C 1
ATOM 3473 O O . ALA B 1 104 ? 3.137 34.938 17.734 1 97.56 104 ALA B O 1
ATOM 3474 N N . ARG B 1 105 ? 1.951 34.562 19.578 1 96.94 105 ARG B N 1
ATOM 3475 C CA . ARG B 1 105 ? 2.377 35.781 20.234 1 96.94 105 ARG B CA 1
ATOM 3476 C C . ARG B 1 105 ? 3.887 35.781 20.453 1 96.94 105 ARG B C 1
ATOM 3478 O O . ARG B 1 105 ? 4.547 36.812 20.188 1 96.94 105 ARG B O 1
ATOM 3485 N N . LYS B 1 106 ? 4.344 34.719 20.922 1 96.38 106 LYS B N 1
ATOM 3486 C CA . LYS B 1 106 ? 5.773 34.594 21.188 1 96.38 106 LYS B CA 1
ATOM 3487 C C . LYS B 1 106 ? 6.586 34.812 19.906 1 96.38 106 LYS B C 1
ATOM 3489 O O . LYS B 1 106 ? 7.676 35.406 19.969 1 96.38 106 LYS B O 1
ATOM 3494 N N . LEU B 1 107 ? 6.047 34.469 18.75 1 96.62 107 LEU B N 1
ATOM 3495 C CA . LEU B 1 107 ? 6.766 34.531 17.484 1 96.62 107 LEU B CA 1
ATOM 3496 C C . LEU B 1 107 ? 6.438 35.844 16.75 1 96.62 107 LEU B C 1
ATOM 3498 O O . LEU B 1 107 ? 6.996 36.094 15.688 1 96.62 107 LEU B O 1
ATOM 3502 N N . GLY B 1 108 ? 5.512 36.594 17.281 1 95.88 108 GLY B N 1
ATOM 3503 C CA . GLY B 1 108 ? 5.109 37.844 16.641 1 95.88 108 GLY B CA 1
ATOM 3504 C C . GLY B 1 108 ? 4.324 37.625 15.359 1 95.88 108 GLY B C 1
ATOM 3505 O O . GLY B 1 108 ? 4.484 38.375 14.391 1 95.88 108 GLY B O 1
ATOM 3506 N N . ILE B 1 109 ? 3.527 36.625 15.32 1 96.56 109 ILE B N 1
ATOM 3507 C CA . ILE B 1 109 ? 2.758 36.25 14.141 1 96.56 109 ILE B CA 1
ATOM 3508 C C . ILE B 1 109 ? 1.289 36.625 14.344 1 96.56 109 ILE B C 1
ATOM 3510 O O . ILE B 1 109 ? 0.731 36.406 15.422 1 96.56 109 ILE B O 1
ATOM 3514 N N . GLU B 1 110 ? 0.727 37.25 13.32 1 97.5 110 GLU B N 1
ATOM 3515 C CA . GLU B 1 110 ? -0.711 37.469 13.336 1 97.5 110 GLU B CA 1
ATOM 3516 C C . GLU B 1 110 ? -1.493 36.188 13.477 1 97.5 110 GLU B C 1
ATOM 3518 O O . GLU B 1 110 ? -1.146 35.156 12.859 1 97.5 110 GLU B O 1
ATOM 3523 N N . HIS B 1 111 ? -2.482 36.156 14.383 1 97.88 111 HIS B N 1
ATOM 3524 C CA . HIS B 1 111 ? -3.248 34.969 14.664 1 97.88 111 HIS B CA 1
ATOM 3525 C C . HIS B 1 111 ? -4.746 35.219 14.602 1 97.88 111 HIS B C 1
ATOM 3527 O O . HIS B 1 111 ? -5.242 36.156 15.242 1 97.88 111 HIS B O 1
ATOM 3533 N N . ARG B 1 112 ? -5.434 34.469 13.797 1 98 112 ARG B N 1
ATOM 3534 C CA . ARG B 1 112 ? -6.887 34.562 13.672 1 98 112 ARG B CA 1
ATOM 3535 C C . ARG B 1 112 ? -7.551 33.25 14.023 1 98 112 ARG B C 1
ATOM 3537 O O . ARG B 1 112 ? -7.086 32.188 13.609 1 98 112 ARG B O 1
ATOM 3544 N N . ILE B 1 113 ? -8.609 33.312 14.789 1 97.56 113 ILE B N 1
ATOM 3545 C CA . ILE B 1 113 ? -9.336 32.125 15.227 1 97.56 113 ILE B CA 1
ATOM 3546 C C . ILE B 1 113 ? -10.727 32.094 14.602 1 97.56 113 ILE B C 1
ATOM 3548 O O . ILE B 1 113 ? -11.438 33.094 14.625 1 97.56 113 ILE B O 1
ATOM 3552 N N . TYR B 1 114 ? -11.086 31.031 13.977 1 97.31 114 TYR B N 1
ATOM 3553 C CA . TYR B 1 114 ? -12.406 30.797 13.406 1 97.31 114 TYR B CA 1
ATOM 3554 C C . TYR B 1 114 ? -13.102 29.641 14.109 1 97.31 114 TYR B C 1
ATOM 3556 O O . TYR B 1 114 ? -12.477 28.625 14.414 1 97.31 114 TYR B O 1
ATOM 3564 N N . SER B 1 115 ? -14.406 29.734 14.438 1 96.69 115 SER B N 1
ATOM 3565 C CA . SER B 1 115 ? -15.094 28.688 15.18 1 96.69 115 SER B CA 1
ATOM 3566 C C . SER B 1 115 ? -16.219 28.062 14.352 1 96.69 115 SER B C 1
ATOM 3568 O O . SER B 1 115 ? -16.812 28.734 13.508 1 96.69 115 SER B O 1
ATOM 3570 N N . PHE B 1 116 ? -16.484 26.781 14.617 1 95.94 116 PHE B N 1
ATOM 3571 C CA . PHE B 1 116 ? -17.609 26.094 14 1 95.94 116 PHE B CA 1
ATOM 3572 C C . PHE B 1 116 ? -18.922 26.812 14.328 1 95.94 116 PHE B C 1
ATOM 3574 O O . PHE B 1 116 ? -19.75 27.031 13.453 1 95.94 116 PHE B O 1
ATOM 3581 N N . LYS B 1 117 ? -19.016 27.25 15.523 1 94.62 117 LYS B N 1
ATOM 3582 C CA . LYS B 1 117 ? -20.234 27.891 15.992 1 94.62 117 LYS B CA 1
ATOM 3583 C C . LYS B 1 117 ? -20.547 29.141 15.18 1 94.62 117 LYS B C 1
ATOM 3585 O O . LYS B 1 117 ? -21.688 29.344 14.75 1 94.62 117 LYS B O 1
ATOM 3590 N N . GLU B 1 118 ? -19.578 29.922 14.945 1 94.44 118 GLU B N 1
ATOM 3591 C CA . GLU B 1 118 ? -19.75 31.203 14.273 1 94.44 118 GLU B CA 1
ATOM 3592 C C . GLU B 1 118 ? -20 31.016 12.773 1 94.44 118 GLU B C 1
ATOM 3594 O O . GLU B 1 118 ? -20.828 31.703 12.188 1 94.44 118 GLU B O 1
ATOM 3599 N N . TYR B 1 119 ? -19.359 30.047 12.172 1 94 119 TYR B N 1
ATOM 3600 C CA . TYR B 1 119 ? -19.359 30 10.719 1 94 119 TYR B CA 1
ATOM 3601 C C . TYR B 1 119 ? -20.219 28.859 10.195 1 94 119 TYR B C 1
ATOM 3603 O O . TYR B 1 119 ? -20.688 28.891 9.055 1 94 119 TYR B O 1
ATOM 3611 N N . ILE B 1 120 ? -20.391 27.859 10.961 1 92 120 ILE B N 1
ATOM 3612 C CA . ILE B 1 120 ? -21.203 26.719 10.555 1 92 120 ILE B CA 1
ATOM 3613 C C . ILE B 1 120 ? -22.562 26.797 11.25 1 92 120 ILE B C 1
ATOM 3615 O O . ILE B 1 120 ? -23.578 26.344 10.703 1 92 120 ILE B O 1
ATOM 3619 N N . GLY B 1 121 ? -22.562 27.219 12.453 1 91.62 121 GLY B N 1
ATOM 3620 C CA . GLY B 1 121 ? -23.797 27.344 13.219 1 91.62 121 GLY B CA 1
ATOM 3621 C C . GLY B 1 121 ? -23.891 26.359 14.367 1 91.62 121 GLY B C 1
ATOM 3622 O O . GLY B 1 121 ? -24.75 26.516 15.25 1 91.62 121 GLY B O 1
ATOM 3623 N N . PHE B 1 122 ? -23.031 25.344 14.344 1 92.69 122 PHE B N 1
ATOM 3624 C CA . PHE B 1 122 ? -23.016 24.312 15.383 1 92.69 122 PHE B CA 1
ATOM 3625 C C . PHE B 1 122 ? -21.594 23.984 15.82 1 92.69 122 PHE B C 1
ATOM 3627 O O . PHE B 1 122 ? -20.688 23.938 15 1 92.69 122 PHE B O 1
ATOM 3634 N N . THR B 1 123 ? -21.484 23.797 17.172 1 93.62 123 THR B N 1
ATOM 3635 C CA . THR B 1 123 ? -20.25 23.172 17.625 1 93.62 123 THR B CA 1
ATOM 3636 C C . THR B 1 123 ? -20.266 21.672 17.297 1 93.62 123 THR B C 1
ATOM 3638 O O . THR B 1 123 ? -21.297 21.109 16.953 1 93.62 123 THR B O 1
ATOM 3641 N N . LEU B 1 124 ? -19.047 21.109 17.297 1 92 124 LEU B N 1
ATOM 3642 C CA . LEU B 1 124 ? -19.016 19.656 17.078 1 92 124 LEU B CA 1
ATOM 3643 C C . LEU B 1 124 ? -19.781 18.922 18.172 1 92 124 LEU B C 1
ATOM 3645 O O . LEU B 1 124 ? -20.484 17.953 17.891 1 92 124 LEU B O 1
ATOM 3649 N N . ASP B 1 125 ? -19.672 19.375 19.438 1 90.75 125 ASP B N 1
ATOM 3650 C CA . ASP B 1 125 ? -20.422 18.781 20.531 1 90.75 125 ASP B CA 1
ATOM 3651 C C . ASP B 1 125 ? -21.922 18.828 20.266 1 90.75 125 ASP B C 1
ATOM 3653 O O . ASP B 1 125 ? -22.625 17.828 20.438 1 90.75 125 ASP B O 1
ATOM 3657 N N . GLU B 1 126 ? -22.375 19.938 19.844 1 90.31 126 GLU B N 1
ATOM 3658 C CA . GLU B 1 126 ? -23.797 20.094 19.531 1 90.31 126 GLU B CA 1
ATOM 3659 C C . GLU B 1 126 ? -24.219 19.172 18.391 1 90.31 126 GLU B C 1
ATOM 3661 O O . GLU B 1 126 ? -25.297 18.594 18.422 1 90.31 126 GLU B O 1
ATOM 3666 N N . THR B 1 127 ? -23.359 19.109 17.391 1 90.44 127 THR B N 1
ATOM 3667 C CA . THR B 1 127 ? -23.641 18.266 16.25 1 90.44 127 THR B CA 1
ATOM 3668 C C . THR B 1 127 ? -23.812 16.812 16.688 1 90.44 127 THR B C 1
ATOM 3670 O O . THR B 1 127 ? -24.766 16.141 16.266 1 90.44 127 THR B O 1
ATOM 3673 N N . VAL B 1 128 ? -22.875 16.359 17.469 1 86.38 128 VAL B N 1
ATOM 3674 C CA . VAL B 1 128 ? -22.922 14.984 17.953 1 86.38 128 VAL B CA 1
ATOM 3675 C C . VAL B 1 128 ? -24.188 14.781 18.797 1 86.38 128 VAL B C 1
ATOM 3677 O O . VAL B 1 128 ? -24.828 13.727 18.719 1 86.38 128 VAL B O 1
ATOM 3680 N N . GLY B 1 129 ? -24.516 15.688 19.641 1 84.69 129 GLY B N 1
ATOM 3681 C CA . GLY B 1 129 ? -25.719 15.617 20.453 1 84.69 129 GLY B CA 1
ATOM 3682 C C . GLY B 1 129 ? -26.984 15.531 19.609 1 84.69 129 GLY B C 1
ATOM 3683 O O . GLY B 1 129 ? -27.906 14.781 19.953 1 84.69 129 GLY B O 1
ATOM 3684 N N . ILE B 1 130 ? -27 16.297 18.578 1 86.5 130 ILE B N 1
ATOM 3685 C CA . ILE B 1 130 ? -28.172 16.375 17.703 1 86.5 130 ILE B CA 1
ATOM 3686 C C . ILE B 1 130 ? -28.281 15.094 16.875 1 86.5 130 ILE B C 1
ATOM 3688 O O . ILE B 1 130 ? -29.375 14.516 16.75 1 86.5 130 ILE B O 1
ATOM 3692 N N . MET B 1 131 ? -27.266 14.773 16.281 1 84.94 131 MET B N 1
ATOM 3693 C CA . MET B 1 131 ? -27.281 13.656 15.336 1 84.94 131 MET B CA 1
ATOM 3694 C C . MET B 1 131 ? -27.25 12.32 16.078 1 84.94 131 MET B C 1
ATOM 3696 O O . MET B 1 131 ? -27.656 11.297 15.539 1 84.94 131 MET B O 1
ATOM 3700 N N . GLY B 1 132 ? -27.172 12.297 17.562 1 68.94 132 GLY B N 1
ATOM 3701 C CA . GLY B 1 132 ? -27.188 11.109 18.391 1 68.94 132 GLY B CA 1
ATOM 3702 C C . GLY B 1 132 ? -25.906 10.32 18.328 1 68.94 132 GLY B C 1
ATOM 3703 O O . GLY B 1 132 ? -25.109 10.5 17.406 1 68.94 132 GLY B O 1
ATOM 3704 N N . SER B 1 133 ? -25.672 9.766 19.812 1 55.81 133 SER B N 1
ATOM 3705 C CA . SER B 1 133 ? -24.453 9.008 20.078 1 55.81 133 SER B CA 1
ATOM 3706 C C . SER B 1 133 ? -24.234 7.918 19.031 1 55.81 133 SER B C 1
ATOM 3708 O O . SER B 1 133 ? -25.188 7.43 18.422 1 55.81 133 SER B O 1
ATOM 3710 N N . PHE B 1 134 ? -23.016 7.801 18.625 1 49.69 134 PHE B N 1
ATOM 3711 C CA . PHE B 1 134 ? -22.406 6.906 17.641 1 49.69 134 PHE B CA 1
ATOM 3712 C C . PHE B 1 134 ? -22.875 5.473 17.875 1 49.69 134 PHE B C 1
ATOM 3714 O O . PHE B 1 134 ? -22.078 4.621 18.297 1 49.69 134 PHE B O 1
ATOM 3721 N N . GLU B 1 135 ? -23.828 5.332 18.828 1 38.19 135 GLU B N 1
ATOM 3722 C CA . GLU B 1 135 ? -24.156 3.92 19.016 1 38.19 135 GLU B CA 1
ATOM 3723 C C . GLU B 1 135 ? -24.281 3.193 17.688 1 38.19 135 GLU B C 1
ATOM 3725 O O . GLU B 1 135 ? -23.641 2.16 17.469 1 38.19 135 GLU B O 1
ATOM 3730 N N . ARG B 1 136 ? -25.875 2.66 17.453 1 38.5 136 ARG B N 1
ATOM 3731 C CA . ARG B 1 136 ? -25.953 1.649 16.406 1 38.5 136 ARG B CA 1
ATOM 3732 C C . ARG B 1 136 ? -25.328 2.162 15.117 1 38.5 136 ARG B C 1
ATOM 3734 O O . ARG B 1 136 ? -24.859 3.301 15.055 1 38.5 136 ARG B O 1
ATOM 3741 N N . GLY B 1 137 ? -26.188 2.199 13.82 1 38.38 137 GLY B N 1
ATOM 3742 C CA . GLY B 1 137 ? -26.125 2.094 12.375 1 38.38 137 GLY B CA 1
ATOM 3743 C C . GLY B 1 137 ? -25.562 3.33 11.711 1 38.38 137 GLY B C 1
ATOM 3744 O O . GLY B 1 137 ? -25.375 3.355 10.492 1 38.38 137 GLY B O 1
ATOM 3745 N N . GLU B 1 138 ? -26.188 4.645 12.055 1 42.5 138 GLU B N 1
ATOM 3746 C CA . GLU B 1 138 ? -25.922 5.711 11.094 1 42.5 138 GLU B CA 1
ATOM 3747 C C . GLU B 1 138 ? -24.484 6.211 11.227 1 42.5 138 GLU B C 1
ATOM 3749 O O . GLU B 1 138 ? -24.062 6.645 12.297 1 42.5 138 GLU B O 1
ATOM 3754 N N . ARG B 1 139 ? -23.594 5.723 10.391 1 46.69 139 ARG B N 1
ATOM 3755 C CA . ARG B 1 139 ? -22.156 5.559 10.211 1 46.69 139 ARG B CA 1
ATOM 3756 C C . ARG B 1 139 ? -21.453 6.914 10.125 1 46.69 139 ARG B C 1
ATOM 3758 O O . ARG B 1 139 ? -20.266 6.984 9.844 1 46.69 139 ARG B O 1
ATOM 3765 N N . VAL B 1 140 ? -22.328 8.148 9.906 1 56.03 140 VAL B N 1
ATOM 3766 C CA . VAL B 1 140 ? -21.328 9.211 9.719 1 56.03 140 VAL B CA 1
ATOM 3767 C C . VAL B 1 140 ? -20.828 9.688 11.07 1 56.03 140 VAL B C 1
ATOM 3769 O O . VAL B 1 140 ? -21.578 10.234 11.875 1 56.03 140 VAL B O 1
ATOM 3772 N N . GLY B 1 141 ? -19.828 9.297 11.648 1 69.19 141 GLY B N 1
ATOM 3773 C CA . GLY B 1 141 ? -19.234 9.57 12.945 1 69.19 141 GLY B CA 1
ATOM 3774 C C . GLY B 1 141 ? -18.734 10.992 13.078 1 69.19 141 GLY B C 1
ATOM 3775 O O . GLY B 1 141 ? -18.75 11.758 12.117 1 69.19 141 GLY B O 1
ATOM 3776 N N . ALA B 1 142 ? -18.719 11.617 14.305 1 79.69 142 ALA B N 1
ATOM 3777 C CA . ALA B 1 142 ? -18.188 12.93 14.672 1 79.69 142 ALA B CA 1
ATOM 3778 C C . ALA B 1 142 ? -17.016 13.32 13.789 1 79.69 142 ALA B C 1
ATOM 3780 O O . ALA B 1 142 ? -16.922 14.461 13.336 1 79.69 142 ALA B O 1
ATOM 3781 N N . CYS B 1 143 ? -16.312 12.359 13.383 1 81.5 143 CYS B N 1
ATOM 3782 C CA . CYS B 1 143 ? -15.086 12.617 12.633 1 81.5 143 CYS B CA 1
ATOM 3783 C C . CYS B 1 143 ? -15.398 13 11.188 1 81.5 143 CYS B C 1
ATOM 3785 O O . CYS B 1 143 ? -14.664 13.773 10.57 1 81.5 143 CYS B O 1
ATOM 3787 N N . SER B 1 144 ? -16.484 12.508 10.68 1 83.06 144 SER B N 1
ATOM 3788 C CA . SER B 1 144 ? -16.859 12.844 9.312 1 83.06 144 SER B CA 1
ATOM 3789 C C . SER B 1 144 ? -17.312 14.305 9.211 1 83.06 144 SER B C 1
ATOM 3791 O O . SER B 1 144 ? -16.844 15.039 8.344 1 83.06 144 SER B O 1
ATOM 3793 N N . TYR B 1 145 ? -18.125 14.688 10.086 1 87.38 145 TYR B N 1
ATOM 3794 C CA . TYR B 1 145 ? -18.578 16.078 10.117 1 87.38 145 TYR B CA 1
ATOM 3795 C C . TYR B 1 145 ? -17.406 17.016 10.359 1 87.38 145 TYR B C 1
ATOM 3797 O O . TYR B 1 145 ? -17.25 18.031 9.672 1 87.38 145 TYR B O 1
ATOM 3805 N N . CYS B 1 146 ? -16.625 16.625 11.328 1 89.62 146 CYS B N 1
ATOM 3806 C CA . CYS B 1 146 ? -15.5 17.453 11.727 1 89.62 146 CYS B CA 1
ATOM 3807 C C . CYS B 1 146 ? -14.531 17.672 10.57 1 89.62 146 CYS B C 1
ATOM 3809 O O . CYS B 1 146 ? -14.125 18.797 10.289 1 89.62 146 CYS B O 1
ATOM 3811 N N . GLY B 1 147 ? -14.25 16.625 9.875 1 88.19 147 GLY B N 1
ATOM 3812 C CA . GLY B 1 147 ? -13.312 16.719 8.766 1 88.19 147 GLY B CA 1
ATOM 3813 C C . GLY B 1 147 ? -13.797 17.609 7.641 1 88.19 147 GLY B C 1
ATOM 3814 O O . GLY B 1 147 ? -13.047 18.438 7.125 1 88.19 147 GLY B O 1
ATOM 3815 N N . VAL B 1 148 ? -14.992 17.453 7.285 1 89.06 148 VAL B N 1
ATOM 3816 C CA . VAL B 1 148 ? -15.57 18.203 6.18 1 89.06 148 VAL B CA 1
ATOM 3817 C C . VAL B 1 148 ? -15.617 19.688 6.531 1 89.06 148 VAL B C 1
ATOM 3819 O O . VAL B 1 148 ? -15.164 20.531 5.754 1 89.06 148 VAL B O 1
ATOM 3822 N N . TRP B 1 149 ? -16.094 19.969 7.664 1 93.62 149 TRP B N 1
ATOM 3823 C CA . TRP B 1 149 ? -16.25 21.359 8.07 1 93.62 149 TRP B CA 1
ATOM 3824 C C . TRP B 1 149 ? -14.898 22.016 8.328 1 93.62 149 TRP B C 1
ATOM 3826 O O . TRP B 1 149 ? -14.711 23.203 8.07 1 93.62 149 TRP B O 1
ATOM 3836 N N . ARG B 1 150 ? -13.977 21.281 8.867 1 93.25 150 ARG B N 1
ATOM 3837 C CA . ARG B 1 150 ? -12.633 21.812 9.07 1 93.25 150 ARG B CA 1
ATOM 3838 C C . ARG B 1 150 ? -11.992 22.219 7.746 1 93.25 150 ARG B C 1
ATOM 3840 O O . ARG B 1 150 ? -11.391 23.281 7.645 1 93.25 150 ARG B O 1
ATOM 3847 N N . ARG B 1 151 ? -12.094 21.391 6.797 1 90 151 ARG B N 1
ATOM 3848 C CA . ARG B 1 151 ? -11.531 21.688 5.484 1 90 151 ARG B CA 1
ATOM 3849 C C . ARG B 1 151 ? -12.195 22.906 4.867 1 90 151 ARG B C 1
ATOM 3851 O O . ARG B 1 151 ? -11.523 23.781 4.301 1 90 151 ARG B O 1
ATOM 3858 N N . TRP B 1 152 ? -13.453 22.906 4.953 1 91.94 152 TRP B N 1
ATOM 3859 C CA . TRP B 1 152 ? -14.227 24.031 4.434 1 91.94 152 TRP B CA 1
ATOM 3860 C C . TRP B 1 152 ? -13.812 25.328 5.113 1 91.94 152 TRP B C 1
ATOM 3862 O O . TRP B 1 152 ? -13.531 26.328 4.445 1 91.94 152 TRP B O 1
ATOM 3872 N N . LEU B 1 153 ? -13.781 25.281 6.406 1 94.81 153 LEU B N 1
ATOM 3873 C CA . LEU B 1 153 ? -13.516 26.484 7.188 1 94.81 153 LEU B CA 1
ATOM 3874 C C . LEU B 1 153 ? -12.062 26.922 7.031 1 94.81 153 LEU B C 1
ATOM 3876 O O . LEU B 1 153 ? -11.766 28.125 7.051 1 94.81 153 LEU B O 1
ATOM 3880 N N . LEU B 1 154 ? -11.172 26.016 6.891 1 94.75 154 LEU B N 1
ATOM 3881 C CA . LEU B 1 154 ? -9.773 26.344 6.641 1 94.75 154 LEU B CA 1
ATOM 3882 C C . LEU B 1 154 ? -9.625 27.094 5.32 1 94.75 154 LEU B C 1
ATOM 3884 O O . LEU B 1 154 ? -8.867 28.062 5.234 1 94.75 154 LEU B O 1
ATOM 3888 N N . ASN B 1 155 ? -10.305 26.641 4.332 1 92.19 155 ASN B N 1
ATOM 3889 C CA . ASN B 1 155 ? -10.266 27.344 3.049 1 92.19 155 ASN B CA 1
ATOM 3890 C C . ASN B 1 155 ? -10.844 28.75 3.156 1 92.19 155 ASN B C 1
ATOM 3892 O O . ASN B 1 155 ? -10.266 29.703 2.641 1 92.19 155 ASN B O 1
ATOM 3896 N N . TYR B 1 156 ? -11.922 28.781 3.793 1 94.06 156 TYR B N 1
ATOM 3897 C CA . TYR B 1 156 ? -12.547 30.078 4.012 1 94.06 156 TYR B CA 1
ATOM 3898 C C . TYR B 1 156 ? -11.594 31.031 4.734 1 94.06 156 TYR B C 1
ATOM 3900 O O . TYR B 1 156 ? -11.422 32.188 4.328 1 94.06 156 TYR B O 1
ATOM 3908 N N . ALA B 1 157 ? -11.039 30.562 5.809 1 96.69 157 ALA B N 1
ATOM 3909 C CA . ALA B 1 157 ? -10.133 31.359 6.633 1 96.69 157 ALA B CA 1
ATOM 3910 C C . ALA B 1 157 ? -8.922 31.828 5.832 1 96.69 157 ALA B C 1
ATOM 3912 O O . ALA B 1 157 ? -8.5 32.969 5.938 1 96.69 157 ALA B O 1
ATOM 3913 N N . ALA B 1 158 ? -8.375 30.922 5.07 1 95.75 158 ALA B N 1
ATOM 3914 C CA . ALA B 1 158 ? -7.211 31.25 4.246 1 95.75 158 ALA B CA 1
ATOM 3915 C C . ALA B 1 158 ? -7.539 32.375 3.264 1 95.75 158 ALA B C 1
ATOM 3917 O O . ALA B 1 158 ? -6.742 33.312 3.076 1 95.75 158 ALA B O 1
ATOM 3918 N N . LYS B 1 159 ? -8.656 32.344 2.699 1 94.25 159 LYS B N 1
ATOM 3919 C CA . LYS B 1 159 ? -9.094 33.375 1.784 1 94.25 159 LYS B CA 1
ATOM 3920 C C . LYS B 1 159 ? -9.336 34.688 2.525 1 94.25 159 LYS B C 1
ATOM 3922 O O . LYS B 1 159 ? -8.961 35.75 2.039 1 94.25 159 LYS B O 1
ATOM 3927 N N . ASP B 1 160 ? -9.938 34.5 3.592 1 95.94 160 ASP B N 1
ATOM 3928 C CA . ASP B 1 160 ? -10.297 35.688 4.395 1 95.94 160 ASP B CA 1
ATOM 3929 C C . ASP B 1 160 ? -9.055 36.469 4.777 1 95.94 160 ASP B C 1
ATOM 3931 O O . ASP B 1 160 ? -9.094 37.719 4.801 1 95.94 160 ASP B O 1
ATOM 3935 N N . VAL B 1 161 ? -7.969 35.844 5.035 1 96.94 161 VAL B N 1
ATOM 3936 C CA . VAL B 1 161 ? -6.758 36.531 5.469 1 96.94 161 VAL B CA 1
ATOM 3937 C C . VAL B 1 161 ? -5.902 36.875 4.254 1 96.94 161 VAL B C 1
ATOM 3939 O O . VAL B 1 161 ? -4.797 37.406 4.398 1 96.94 161 VAL B O 1
ATOM 3942 N N . GLY B 1 162 ? -6.309 36.5 3.1 1 95.94 162 GLY B N 1
ATOM 3943 C CA . GLY B 1 162 ? -5.613 36.844 1.87 1 95.94 162 GLY B CA 1
ATOM 3944 C C . GLY B 1 162 ? -4.355 36.031 1.647 1 95.94 162 GLY B C 1
ATOM 3945 O O . GLY B 1 162 ? -3.352 36.531 1.15 1 95.94 162 GLY B O 1
ATOM 3946 N N . ALA B 1 163 ? -4.375 34.844 2.07 1 96.69 163 ALA B N 1
ATOM 3947 C CA . ALA B 1 163 ? -3.191 34 1.942 1 96.69 163 ALA B CA 1
ATOM 3948 C C . ALA B 1 163 ? -3.059 33.438 0.524 1 96.69 163 ALA B C 1
ATOM 3950 O O . ALA B 1 163 ? -4.059 33.094 -0.114 1 96.69 163 ALA B O 1
ATOM 3951 N N . ASP B 1 164 ? -1.835 33.344 0.091 1 94.81 164 ASP B N 1
ATOM 3952 C CA . ASP B 1 164 ? -1.542 32.719 -1.193 1 94.81 164 ASP B CA 1
ATOM 3953 C C . ASP B 1 164 ? -1.562 31.203 -1.078 1 94.81 164 ASP B C 1
ATOM 3955 O O . ASP B 1 164 ? -1.971 30.5 -2.012 1 94.81 164 ASP B O 1
ATOM 3959 N N . LYS B 1 165 ? -1.104 30.75 0.046 1 94.44 165 LYS B N 1
ATOM 3960 C CA . LYS B 1 165 ? -1.041 29.312 0.318 1 94.44 165 LYS B CA 1
ATOM 3961 C C . LYS B 1 165 ? -1.355 29.016 1.782 1 94.44 165 LYS B C 1
ATOM 3963 O O . LYS B 1 165 ? -1.188 29.891 2.645 1 94.44 165 LYS B O 1
ATOM 3968 N N . LEU B 1 166 ? -1.848 27.797 2.012 1 95.56 166 LEU B N 1
ATOM 3969 C CA . LEU B 1 166 ? -2.152 27.328 3.357 1 95.56 166 LEU B CA 1
ATOM 3970 C C . LEU B 1 166 ? -1.229 26.172 3.754 1 95.56 166 LEU B C 1
ATOM 3972 O O . LEU B 1 166 ? -1.274 25.109 3.15 1 95.56 166 LEU B O 1
ATOM 3976 N N . ALA B 1 167 ? -0.402 26.406 4.727 1 96.31 167 ALA B N 1
ATOM 3977 C CA . ALA B 1 167 ? 0.507 25.375 5.227 1 96.31 167 ALA B CA 1
ATOM 3978 C C . ALA B 1 167 ? -0.148 24.562 6.332 1 96.31 167 ALA B C 1
ATOM 3980 O O . ALA B 1 167 ? -0.697 25.125 7.285 1 96.31 167 ALA B O 1
ATOM 3981 N N . VAL B 1 168 ? -0.096 23.281 6.184 1 95.31 168 VAL B N 1
ATOM 3982 C CA . VAL B 1 168 ? -0.652 22.406 7.203 1 95.31 168 VAL B CA 1
ATOM 3983 C C . VAL B 1 168 ? 0.45 21.516 7.777 1 95.31 168 VAL B C 1
ATOM 3985 O O . VAL B 1 168 ? 1.491 21.328 7.145 1 95.31 168 VAL B O 1
ATOM 3988 N N . GLY B 1 169 ? 0.175 20.969 8.961 1 95.44 169 GLY B N 1
ATOM 3989 C CA . GLY B 1 169 ? 1.211 20.297 9.719 1 95.44 169 GLY B CA 1
ATOM 3990 C C . GLY B 1 169 ? 1.255 18.797 9.453 1 95.44 169 GLY B C 1
ATOM 3991 O O . GLY B 1 169 ? 1.536 18.016 10.359 1 95.44 169 GLY B O 1
ATOM 3992 N N . HIS B 1 170 ? 0.962 18.391 8.266 1 94.5 170 HIS B N 1
ATOM 3993 C CA . HIS B 1 170 ? 1.058 16.984 7.938 1 94.5 170 HIS B CA 1
ATOM 3994 C C . HIS B 1 170 ? 2.512 16.531 7.816 1 94.5 170 HIS B C 1
ATOM 3996 O O . HIS B 1 170 ? 3.285 17.141 7.062 1 94.5 170 HIS B O 1
ATOM 4002 N N . ASN B 1 171 ? 2.822 15.531 8.539 1 96.31 171 ASN B N 1
ATOM 4003 C CA . ASN B 1 171 ? 4.191 15.039 8.555 1 96.31 171 ASN B CA 1
ATOM 4004 C C . ASN B 1 171 ? 4.34 13.758 7.734 1 96.31 171 ASN B C 1
ATOM 4006 O O . ASN B 1 171 ? 3.432 13.391 6.988 1 96.31 171 ASN B O 1
ATOM 4010 N N . LEU B 1 172 ? 5.488 13.18 7.777 1 96.38 172 LEU B N 1
ATOM 4011 C CA . LEU B 1 172 ? 5.785 11.977 7.004 1 96.38 172 LEU B CA 1
ATOM 4012 C C . LEU B 1 172 ? 4.805 10.859 7.344 1 96.38 172 LEU B C 1
ATOM 4014 O O . LEU B 1 172 ? 4.262 10.211 6.445 1 96.38 172 LEU B O 1
ATOM 4018 N N . ASP B 1 173 ? 4.598 10.648 8.625 1 95.75 173 ASP B N 1
ATOM 4019 C CA . ASP B 1 173 ? 3.715 9.578 9.078 1 95.75 173 ASP B CA 1
ATOM 4020 C C . ASP B 1 173 ? 2.289 9.789 8.578 1 95.75 173 ASP B C 1
ATOM 4022 O O . ASP B 1 173 ? 1.626 8.844 8.148 1 95.75 173 ASP B O 1
ATOM 4026 N N . ASP B 1 174 ? 1.88 11.016 8.625 1 92.94 174 ASP B N 1
ATOM 4027 C CA . ASP B 1 174 ? 0.537 11.336 8.156 1 92.94 174 ASP B CA 1
ATOM 4028 C C . ASP B 1 174 ? 0.377 11.008 6.672 1 92.94 174 ASP B C 1
ATOM 4030 O O . ASP B 1 174 ? -0.636 10.438 6.262 1 92.94 174 ASP B O 1
ATOM 4034 N N . GLU B 1 175 ? 1.325 11.391 5.91 1 93.25 175 GLU B N 1
ATOM 4035 C CA . GLU B 1 175 ? 1.281 11.164 4.469 1 93.25 175 GLU B CA 1
ATOM 4036 C C . GLU B 1 175 ? 1.238 9.672 4.145 1 93.25 175 GLU B C 1
ATOM 4038 O O . GLU B 1 175 ? 0.434 9.234 3.32 1 93.25 175 GLU B O 1
ATOM 4043 N N . VAL B 1 176 ? 2.098 8.953 4.809 1 94.62 176 VAL B N 1
ATOM 4044 C CA . VAL B 1 176 ? 2.219 7.523 4.555 1 94.62 176 VAL B CA 1
ATOM 4045 C C . VAL B 1 176 ? 0.938 6.812 4.988 1 94.62 176 VAL B C 1
ATOM 4047 O O . VAL B 1 176 ? 0.449 5.922 4.289 1 94.62 176 VAL B O 1
ATOM 4050 N N . GLN B 1 177 ? 0.427 7.199 6.133 1 92.94 177 GLN B N 1
ATOM 4051 C CA . GLN B 1 177 ? -0.818 6.613 6.621 1 92.94 177 GLN B CA 1
ATOM 4052 C C . GLN B 1 177 ? -1.965 6.871 5.648 1 92.94 177 GLN B C 1
ATOM 4054 O O . GLN B 1 177 ? -2.725 5.957 5.32 1 92.94 177 GLN B O 1
ATOM 4059 N N . MET B 1 178 ? -2.037 8.109 5.262 1 90.44 178 MET B N 1
ATOM 4060 C CA . MET B 1 178 ? -3.078 8.484 4.309 1 90.44 178 MET B CA 1
ATOM 4061 C C . MET B 1 178 ? -2.971 7.656 3.033 1 90.44 178 MET B C 1
ATOM 4063 O O . MET B 1 178 ? -3.971 7.125 2.545 1 90.44 178 MET B O 1
ATOM 4067 N N . PHE B 1 179 ? -1.808 7.504 2.531 1 92.12 179 PHE B N 1
ATOM 4068 C CA . PHE B 1 179 ? -1.572 6.77 1.294 1 92.12 179 PHE B CA 1
ATOM 4069 C C . PHE B 1 179 ? -1.976 5.309 1.448 1 92.12 179 PHE B C 1
ATOM 4071 O O . PHE B 1 179 ? -2.768 4.789 0.658 1 92.12 179 PHE B O 1
ATOM 4078 N N . ILE B 1 180 ? -1.497 4.609 2.463 1 93.44 180 ILE B N 1
ATOM 4079 C CA . ILE B 1 180 ? -1.749 3.191 2.686 1 93.44 180 ILE B CA 1
ATOM 4080 C C . ILE B 1 180 ? -3.234 2.967 2.959 1 93.44 180 ILE B C 1
ATOM 4082 O O . ILE B 1 180 ? -3.828 2.012 2.453 1 93.44 180 ILE B O 1
ATOM 4086 N N . MET B 1 181 ? -3.828 3.854 3.732 1 90.19 181 MET B N 1
ATOM 4087 C CA . MET B 1 181 ? -5.25 3.727 4.035 1 90.19 181 MET B CA 1
ATOM 4088 C C . MET B 1 181 ? -6.082 3.756 2.76 1 90.19 181 MET B C 1
ATOM 4090 O O . MET B 1 181 ? -7.02 2.971 2.605 1 90.19 181 MET B O 1
ATOM 4094 N N . ASN B 1 182 ? -5.738 4.672 1.892 1 89.5 182 ASN B N 1
ATOM 4095 C CA . ASN B 1 182 ? -6.492 4.777 0.645 1 89.5 182 ASN B CA 1
ATOM 4096 C C . ASN B 1 182 ? -6.285 3.547 -0.238 1 89.5 182 ASN B C 1
ATOM 4098 O O . ASN B 1 182 ? -7.203 3.117 -0.934 1 89.5 182 ASN B O 1
ATOM 4102 N N . ILE B 1 183 ? -5.109 2.994 -0.226 1 91.12 183 ILE B N 1
ATOM 4103 C CA . ILE B 1 183 ? -4.824 1.764 -0.957 1 91.12 183 ILE B CA 1
ATOM 4104 C C . ILE B 1 183 ? -5.68 0.625 -0.403 1 91.12 183 ILE B C 1
ATOM 4106 O O . ILE B 1 183 ? -6.297 -0.123 -1.164 1 91.12 183 ILE B O 1
ATOM 4110 N N . LEU B 1 184 ? -5.781 0.541 0.918 1 90.69 184 LEU B N 1
ATOM 4111 C CA . LEU B 1 184 ? -6.492 -0.553 1.574 1 90.69 184 LEU B CA 1
ATOM 4112 C C . LEU B 1 184 ? -7.996 -0.428 1.367 1 90.69 184 LEU B C 1
ATOM 4114 O O . LEU B 1 184 ? -8.719 -1.427 1.41 1 90.69 184 LEU B O 1
ATOM 4118 N N . ARG B 1 185 ? -8.414 0.838 1.104 1 88.06 185 ARG B N 1
ATOM 4119 C CA . ARG B 1 185 ? -9.844 1.077 0.918 1 88.06 185 ARG B CA 1
ATOM 4120 C C . ARG B 1 185 ? -10.211 1.067 -0.561 1 88.06 185 ARG B C 1
ATOM 4122 O O . ARG B 1 185 ? -11.391 1.087 -0.911 1 88.06 185 ARG B O 1
ATOM 4129 N N . GLY B 1 186 ? -9.234 1.019 -1.403 1 87.44 186 GLY B N 1
ATOM 4130 C CA . GLY B 1 186 ? -9.484 1.066 -2.834 1 87.44 186 GLY B CA 1
ATOM 4131 C C . GLY B 1 186 ? -9.859 2.451 -3.33 1 87.44 186 GLY B C 1
ATOM 4132 O O . GLY B 1 186 ? -10.484 2.592 -4.379 1 87.44 186 GLY B O 1
ATOM 4133 N N . ASP B 1 187 ? -9.547 3.459 -2.559 1 85.75 187 ASP B N 1
ATOM 4134 C CA . ASP B 1 187 ? -9.922 4.836 -2.865 1 85.75 187 ASP B CA 1
ATOM 4135 C C . ASP B 1 187 ? -8.789 5.566 -3.58 1 85.75 187 ASP B C 1
ATOM 4137 O O . ASP B 1 187 ? -8.32 6.609 -3.117 1 85.75 187 ASP B O 1
ATOM 4141 N N . ILE B 1 188 ? -8.43 5.121 -4.75 1 84.94 188 ILE B N 1
ATOM 4142 C CA . ILE B 1 188 ? -7.293 5.645 -5.492 1 84.94 188 ILE B CA 1
ATOM 4143 C C . ILE B 1 188 ? -7.629 7.027 -6.051 1 84.94 188 ILE B C 1
ATOM 4145 O O . ILE B 1 188 ? -6.773 7.91 -6.094 1 84.94 188 ILE B O 1
ATOM 4149 N N . ALA B 1 189 ? -8.859 7.195 -6.41 1 77.38 189 ALA B N 1
ATOM 4150 C CA . ALA B 1 189 ? -9.273 8.477 -6.969 1 77.38 189 ALA B CA 1
ATOM 4151 C C . ALA B 1 189 ? -9.078 9.609 -5.957 1 77.38 189 ALA B C 1
ATOM 4153 O O . ALA B 1 189 ? -8.711 10.727 -6.328 1 77.38 189 ALA B O 1
ATOM 4154 N N . ARG B 1 190 ? -9.203 9.375 -4.734 1 75.62 190 ARG B N 1
ATOM 4155 C CA . ARG B 1 190 ? -9.031 10.352 -3.662 1 75.62 190 ARG B CA 1
ATOM 4156 C C . ARG B 1 190 ? -7.574 10.766 -3.521 1 75.62 190 ARG B C 1
ATOM 4158 O O . ARG B 1 190 ? -7.277 11.906 -3.166 1 75.62 190 ARG B O 1
ATOM 4165 N N . LEU B 1 191 ? -6.715 9.844 -3.908 1 78.75 191 LEU B N 1
ATOM 4166 C CA . LEU B 1 191 ? -5.281 10.094 -3.795 1 78.75 191 LEU B CA 1
ATOM 4167 C C . LEU B 1 191 ? -4.84 11.172 -4.781 1 78.75 191 LEU B C 1
ATOM 4169 O O . LEU B 1 191 ? -3.842 11.859 -4.551 1 78.75 191 LEU B O 1
ATOM 4173 N N . GLY B 1 192 ? -5.602 11.32 -5.777 1 70.56 192 GLY B N 1
ATOM 4174 C CA . GLY B 1 192 ? -5.266 12.328 -6.773 1 70.56 192 GLY B CA 1
ATOM 4175 C C . GLY B 1 192 ? -5.484 13.742 -6.281 1 70.56 192 GLY B C 1
ATOM 4176 O O . GLY B 1 192 ? -4.949 14.695 -6.859 1 70.56 192 GLY B O 1
ATOM 4177 N N . ARG B 1 193 ? -6.227 13.859 -5.145 1 66.44 193 ARG B N 1
ATOM 4178 C CA . ARG B 1 193 ? -6.551 15.18 -4.629 1 66.44 193 ARG B CA 1
ATOM 4179 C C . ARG B 1 193 ? -5.711 15.516 -3.404 1 66.44 193 ARG B C 1
ATOM 4181 O O . ARG B 1 193 ? -5.836 16.609 -2.834 1 66.44 193 ARG B O 1
ATOM 4188 N N . THR B 1 194 ? -4.844 14.609 -2.93 1 61.34 194 THR B N 1
ATOM 4189 C CA . THR B 1 194 ? -4.164 14.758 -1.646 1 61.34 194 THR B CA 1
ATOM 4190 C C . THR B 1 194 ? -2.662 14.945 -1.848 1 61.34 194 THR B C 1
ATOM 4192 O O . THR B 1 194 ? -1.878 14.75 -0.918 1 61.34 194 THR B O 1
ATOM 4195 N N . GLY B 1 195 ? -2.145 15.312 -3.037 1 58.88 195 GLY B N 1
ATOM 4196 C CA . GLY B 1 195 ? -0.716 15.398 -3.291 1 58.88 195 GLY B CA 1
ATOM 4197 C C . GLY B 1 195 ? -0.031 16.484 -2.49 1 58.88 195 GLY B C 1
ATOM 4198 O O . GLY B 1 195 ? -0.674 17.188 -1.699 1 58.88 195 GLY B O 1
ATOM 4199 N N . PRO B 1 196 ? 1.396 16.391 -2.453 1 55.44 196 PRO B N 1
ATOM 4200 C CA . PRO B 1 196 ? 2.223 17.359 -1.737 1 55.44 196 PRO B CA 1
ATOM 4201 C C . PRO B 1 196 ? 1.863 18.812 -2.086 1 55.44 196 PRO B C 1
ATOM 4203 O O . PRO B 1 196 ? 2.066 19.703 -1.271 1 55.44 196 PRO B O 1
ATOM 4206 N N . TYR B 1 197 ? 1.648 19.047 -3.451 1 53.34 197 TYR B N 1
ATOM 4207 C CA . TYR B 1 197 ? 1.268 20.359 -3.975 1 53.34 197 TYR B CA 1
ATOM 4208 C C . TYR B 1 197 ? -0.14 20.328 -4.555 1 53.34 197 TYR B C 1
ATOM 4210 O O . TYR B 1 197 ? -0.492 19.406 -5.293 1 53.34 197 TYR B O 1
ATOM 4218 N N . TYR B 1 198 ? -1.045 20.734 -3.748 1 52.59 198 TYR B N 1
ATOM 4219 C CA . TYR B 1 198 ? -2.326 20.828 -4.441 1 52.59 198 TYR B CA 1
ATOM 4220 C C . TYR B 1 198 ? -2.254 21.828 -5.594 1 52.59 198 TYR B C 1
ATOM 4222 O O . TYR B 1 198 ? -1.938 23 -5.391 1 52.59 198 TYR B O 1
ATOM 4230 N N . GLU B 1 199 ? -1.806 21.344 -6.742 1 49.31 199 GLU B N 1
ATOM 4231 C CA . GLU B 1 199 ? -2.014 22.281 -7.84 1 49.31 199 GLU B CA 1
ATOM 4232 C C . GLU B 1 199 ? -3.369 22.969 -7.727 1 49.31 199 GLU B C 1
ATOM 4234 O O . GLU B 1 199 ? -4.312 22.406 -7.164 1 49.31 199 GLU B O 1
ATOM 4239 N N . GLU B 1 200 ? -3.176 24.156 -7.832 1 53.97 200 GLU B N 1
ATOM 4240 C CA . GLU B 1 200 ? -4.391 24.969 -7.855 1 53.97 200 GLU B CA 1
ATOM 4241 C C . GLU B 1 200 ? -5.516 24.25 -8.594 1 53.97 200 GLU B C 1
ATOM 4243 O O . GLU B 1 200 ? -5.418 24 -9.797 1 53.97 200 GLU B O 1
ATOM 4248 N N . ILE B 1 201 ? -6.297 23.484 -7.879 1 57.44 201 ILE B N 1
ATOM 4249 C CA . ILE B 1 201 ? -7.402 22.781 -8.523 1 57.44 201 ILE B CA 1
ATOM 4250 C C . ILE B 1 201 ? -8.453 23.781 -8.984 1 57.44 201 ILE B C 1
ATOM 4252 O O . ILE B 1 201 ? -9.023 23.641 -10.07 1 57.44 201 ILE B O 1
ATOM 4256 N N . HIS B 1 202 ? -8.594 24.859 -8.172 1 64.56 202 HIS B N 1
ATOM 4257 C CA . HIS B 1 202 ? -9.602 25.875 -8.43 1 64.56 202 HIS B CA 1
ATOM 4258 C C . HIS B 1 202 ? -9.203 27.219 -7.805 1 64.56 202 HIS B C 1
ATOM 4260 O O . HIS B 1 202 ? -8.617 27.25 -6.723 1 64.56 202 HIS B O 1
ATOM 4266 N N . PRO B 1 203 ? -9.438 28.234 -8.547 1 65.31 203 PRO B N 1
ATOM 4267 C CA . PRO B 1 203 ? -9.07 29.562 -8.023 1 65.31 203 PRO B CA 1
ATOM 4268 C C . PRO B 1 203 ? -9.648 29.828 -6.633 1 65.31 203 PRO B C 1
ATOM 4270 O O . PRO B 1 203 ? -9.094 30.625 -5.871 1 65.31 203 PRO B O 1
ATOM 4273 N N . GLU B 1 204 ? -10.695 29.25 -6.383 1 73.38 204 GLU B N 1
ATOM 4274 C CA . GLU B 1 204 ? -11.344 29.5 -5.098 1 73.38 204 GLU B CA 1
ATOM 4275 C C . GLU B 1 204 ? -10.797 28.562 -4.016 1 73.38 204 GLU B C 1
ATOM 4277 O O . GLU B 1 204 ? -11.188 28.672 -2.85 1 73.38 204 GLU B O 1
ATOM 4282 N N . LEU B 1 205 ? -9.859 27.906 -4.363 1 81.5 205 LEU B N 1
ATOM 4283 C CA . LEU B 1 205 ? -9.227 27.016 -3.393 1 81.5 205 LEU B CA 1
ATOM 4284 C C . LEU B 1 205 ? -7.781 27.438 -3.141 1 81.5 205 LEU B C 1
ATOM 4286 O O . LEU B 1 205 ? -6.98 27.5 -4.078 1 81.5 205 LEU B O 1
ATOM 4290 N N . VAL B 1 206 ? -7.566 27.812 -1.942 1 88.25 206 VAL B N 1
ATOM 4291 C CA . VAL B 1 206 ? -6.195 28.156 -1.58 1 88.25 206 VAL B CA 1
ATOM 4292 C C . VAL B 1 206 ? -5.344 26.891 -1.541 1 88.25 206 VAL B C 1
ATOM 4294 O O . VAL B 1 206 ? -5.688 25.922 -0.859 1 88.25 206 VAL B O 1
ATOM 4297 N N . PRO B 1 207 ? -4.293 26.891 -2.279 1 89.06 207 PRO B N 1
ATOM 4298 C CA . PRO B 1 207 ? -3.447 25.703 -2.305 1 89.06 207 PRO B CA 1
ATOM 4299 C C . PRO B 1 207 ? -2.875 25.359 -0.932 1 89.06 207 PRO B C 1
ATOM 4301 O O . PRO B 1 207 ? -2.434 26.25 -0.2 1 89.06 207 PRO B O 1
ATOM 4304 N N . ARG B 1 208 ? -2.881 24.094 -0.675 1 91.25 208 ARG B N 1
ATOM 4305 C CA . ARG B 1 208 ? -2.32 23.625 0.584 1 91.25 208 ARG B CA 1
ATOM 4306 C C . ARG B 1 208 ? -0.901 23.094 0.389 1 91.25 208 ARG B C 1
ATOM 4308 O O . ARG B 1 208 ? -0.604 22.453 -0.619 1 91.25 208 ARG B O 1
ATOM 4315 N N . ILE B 1 209 ? -0.055 23.422 1.287 1 93.12 209 ILE B N 1
ATOM 4316 C CA . ILE B 1 209 ? 1.32 22.938 1.23 1 93.12 209 ILE B CA 1
ATOM 4317 C C . ILE B 1 209 ? 1.646 22.172 2.506 1 93.12 209 ILE B C 1
ATOM 4319 O O . ILE B 1 209 ? 1.125 22.484 3.578 1 93.12 209 ILE B O 1
ATOM 4323 N N . LYS B 1 210 ? 2.488 21.203 2.408 1 94.44 210 LYS B N 1
ATOM 4324 C CA . LYS B 1 210 ? 2.857 20.328 3.521 1 94.44 210 LYS B CA 1
ATOM 4325 C C . LYS B 1 210 ? 4.371 20.328 3.734 1 94.44 210 LYS B C 1
ATOM 4327 O O . LYS B 1 210 ? 5.035 19.328 3.449 1 94.44 210 LYS B O 1
ATOM 4332 N N . PRO B 1 211 ? 4.836 21.297 4.414 1 96.25 211 PRO B N 1
ATOM 4333 C CA . PRO B 1 211 ? 6.289 21.438 4.535 1 96.25 211 PRO B CA 1
ATOM 4334 C C . PRO B 1 211 ? 6.918 20.344 5.402 1 96.25 211 PRO B C 1
ATOM 4336 O O . PRO B 1 211 ? 8.125 20.094 5.309 1 96.25 211 PRO B O 1
ATOM 4339 N N . LEU B 1 212 ? 6.137 19.719 6.273 1 97.38 212 LEU B N 1
ATOM 4340 C CA . LEU B 1 212 ? 6.684 18.734 7.195 1 97.38 212 LEU B CA 1
ATOM 4341 C C . LEU B 1 212 ? 6.574 17.328 6.613 1 97.38 212 LEU B C 1
ATOM 4343 O O . LEU B 1 212 ? 6.906 16.344 7.285 1 97.38 212 LEU B O 1
ATOM 4347 N N . ARG B 1 213 ? 6.211 17.156 5.402 1 95.06 213 ARG B N 1
ATOM 4348 C CA . ARG B 1 213 ? 5.816 15.867 4.82 1 95.06 213 ARG B CA 1
ATOM 4349 C C . ARG B 1 213 ? 6.988 14.898 4.797 1 95.06 213 ARG B C 1
ATOM 4351 O O . ARG B 1 213 ? 6.793 13.688 4.668 1 95.06 213 ARG B O 1
ATOM 4358 N N . GLU B 1 214 ? 8.266 15.398 4.91 1 95.88 214 GLU B N 1
ATOM 4359 C CA . GLU B 1 214 ? 9.43 14.531 4.859 1 95.88 214 GLU B CA 1
ATOM 4360 C C . GLU B 1 214 ? 10.039 14.336 6.246 1 95.88 214 GLU B C 1
ATOM 4362 O O . GLU B 1 214 ? 11.133 13.789 6.379 1 95.88 214 GLU B O 1
ATOM 4367 N N . ILE B 1 215 ? 9.414 14.773 7.25 1 97.25 215 ILE B N 1
ATOM 4368 C CA . ILE B 1 215 ? 9.945 14.68 8.609 1 97.25 215 ILE B CA 1
ATOM 4369 C C . ILE B 1 215 ? 9.102 13.719 9.43 1 97.25 215 ILE B C 1
ATOM 4371 O O . ILE B 1 215 ? 7.887 13.898 9.562 1 97.25 215 ILE B O 1
ATOM 4375 N N . PRO B 1 216 ? 9.727 12.711 10.023 1 96.69 216 PRO B N 1
ATOM 4376 C CA . PRO B 1 216 ? 8.992 11.75 10.852 1 96.69 216 PRO B CA 1
ATOM 4377 C C . PRO B 1 216 ? 8.359 12.398 12.086 1 96.69 216 PRO B C 1
ATOM 4379 O O . PRO B 1 216 ? 8.93 13.328 12.656 1 96.69 216 PRO B O 1
ATOM 4382 N N . GLU B 1 217 ? 7.254 11.883 12.5 1 95.19 217 GLU B N 1
ATOM 4383 C CA . GLU B 1 217 ? 6.539 12.383 13.672 1 95.19 217 GLU B CA 1
ATOM 4384 C C . GLU B 1 217 ? 7.434 12.375 14.906 1 95.19 217 GLU B C 1
ATOM 4386 O O . GLU B 1 217 ? 7.414 13.32 15.695 1 95.19 217 GLU B O 1
ATOM 4391 N N . LYS B 1 218 ? 8.25 11.367 15.117 1 94.12 218 LYS B N 1
ATOM 4392 C CA . LYS B 1 218 ? 9.148 11.242 16.266 1 94.12 218 LYS B CA 1
ATOM 4393 C C . LYS B 1 218 ? 10.133 12.406 16.312 1 94.12 218 LYS B C 1
ATOM 4395 O O . LYS B 1 218 ? 10.484 12.883 17.391 1 94.12 218 LYS B O 1
ATOM 4400 N N . GLU B 1 219 ? 10.555 12.781 15.195 1 96.56 219 GLU B N 1
ATOM 4401 C CA . GLU B 1 219 ? 11.508 13.883 15.125 1 96.56 219 GLU B CA 1
ATOM 4402 C C . GLU B 1 219 ? 10.836 15.219 15.43 1 96.56 219 GLU B C 1
ATOM 4404 O O . GLU B 1 219 ? 11.445 16.109 16.016 1 96.56 219 GLU B O 1
ATOM 4409 N N . ILE B 1 220 ? 9.586 15.359 15.023 1 96.75 220 ILE B N 1
ATOM 4410 C CA . ILE B 1 220 ? 8.828 16.562 15.32 1 96.75 220 ILE B CA 1
ATOM 4411 C C . ILE B 1 220 ? 8.625 16.688 16.828 1 96.75 220 ILE B C 1
ATOM 4413 O O . ILE B 1 220 ? 8.828 17.766 17.406 1 96.75 220 ILE B O 1
ATOM 4417 N N . VAL B 1 221 ? 8.305 15.617 17.469 1 94.44 221 VAL B N 1
ATOM 4418 C CA . VAL B 1 221 ? 8.078 15.586 18.906 1 94.44 221 VAL B CA 1
ATOM 4419 C C . VAL B 1 221 ? 9.375 15.953 19.641 1 94.44 221 VAL B C 1
ATOM 4421 O O . VAL B 1 221 ? 9.367 16.781 20.547 1 94.44 221 VAL B O 1
ATOM 4424 N N . LEU B 1 222 ? 10.414 15.32 19.219 1 94.81 222 LEU B N 1
ATOM 4425 C CA . LEU B 1 222 ? 11.703 15.578 19.859 1 94.81 222 LEU B CA 1
ATOM 4426 C C . LEU B 1 222 ? 12.141 17.031 19.641 1 94.81 222 LEU B C 1
ATOM 4428 O O . LEU B 1 222 ? 12.727 17.641 20.547 1 94.81 222 LEU B O 1
ATOM 4432 N N . TYR B 1 223 ? 11.891 17.531 18.453 1 97.19 223 TYR B N 1
ATOM 4433 C CA . TYR B 1 223 ? 12.211 18.922 18.188 1 97.19 223 TYR B CA 1
ATOM 4434 C C . TYR B 1 223 ? 11.477 19.859 19.141 1 97.19 223 TYR B C 1
ATOM 4436 O O . TYR B 1 223 ? 12.07 20.797 19.672 1 97.19 223 TYR B O 1
ATOM 4444 N N . ALA B 1 224 ? 10.195 19.609 19.344 1 96 224 ALA B N 1
ATOM 4445 C CA . ALA B 1 224 ? 9.406 20.406 20.281 1 96 224 ALA B CA 1
ATOM 4446 C C . ALA B 1 224 ? 9.977 20.328 21.688 1 96 224 ALA B C 1
ATOM 4448 O O . ALA B 1 224 ? 10.117 21.359 22.359 1 96 224 ALA B O 1
ATOM 4449 N N . VAL B 1 225 ? 10.375 19.172 22.109 1 93.62 225 VAL B N 1
ATOM 4450 C CA . VAL B 1 225 ? 10.883 18.938 23.453 1 93.62 225 VAL B CA 1
ATOM 4451 C C . VAL B 1 225 ? 12.234 19.625 23.625 1 93.62 225 VAL B C 1
ATOM 4453 O O . VAL B 1 225 ? 12.445 20.359 24.594 1 93.62 225 VAL B O 1
ATOM 4456 N N . LEU B 1 226 ? 13.078 19.422 22.688 1 94.69 226 LEU B N 1
ATOM 4457 C CA . LEU B 1 226 ? 14.438 19.938 22.766 1 94.69 226 LEU B CA 1
ATOM 4458 C C . LEU B 1 226 ? 14.445 21.453 22.719 1 94.69 226 LEU B C 1
ATOM 4460 O O . LEU B 1 226 ? 15.367 22.094 23.234 1 94.69 226 LEU B O 1
ATOM 4464 N N . ASN B 1 227 ? 13.469 22.062 22.141 1 96.19 227 ASN B N 1
ATOM 4465 C CA . ASN B 1 227 ? 13.422 23.516 21.984 1 96.19 227 ASN B CA 1
ATOM 4466 C C . ASN B 1 227 ? 12.391 24.141 22.922 1 96.19 227 ASN B C 1
ATOM 4468 O O . ASN B 1 227 ? 12.047 25.312 22.781 1 96.19 227 ASN B O 1
ATOM 4472 N N . ASN B 1 228 ? 11.773 23.406 23.797 1 94.5 228 ASN B N 1
ATOM 4473 C CA . ASN B 1 228 ? 10.828 23.844 24.828 1 94.5 228 ASN B CA 1
ATOM 4474 C C . ASN B 1 228 ? 9.617 24.531 24.203 1 94.5 228 ASN B C 1
ATOM 4476 O O . ASN B 1 228 ? 9.227 25.625 24.641 1 94.5 228 ASN B O 1
ATOM 4480 N N . ILE B 1 229 ? 9.164 23.969 23.172 1 95.19 229 ILE B N 1
ATOM 4481 C CA . ILE B 1 229 ? 7.953 24.484 22.531 1 95.19 229 ILE B CA 1
ATOM 4482 C C . ILE B 1 229 ? 6.723 23.906 23.219 1 95.19 229 ILE B C 1
ATOM 4484 O O . ILE B 1 229 ? 6.598 22.688 23.375 1 95.19 229 ILE B O 1
ATOM 4488 N N . GLU B 1 230 ? 5.875 24.766 23.672 1 93.88 230 GLU B N 1
ATOM 4489 C CA . GLU B 1 230 ? 4.648 24.312 24.328 1 93.88 230 GLU B CA 1
ATOM 4490 C C . GLU B 1 230 ? 3.676 23.734 23.312 1 93.88 230 GLU B C 1
ATOM 4492 O O . GLU B 1 230 ? 3.314 24.391 22.328 1 93.88 230 GLU B O 1
ATOM 4497 N N . VAL B 1 231 ? 3.287 22.5 23.516 1 92.44 231 VAL B N 1
ATOM 4498 C CA . VAL B 1 231 ? 2.367 21.844 22.594 1 92.44 231 VAL B CA 1
ATOM 4499 C C . VAL B 1 231 ? 1.272 21.125 23.391 1 92.44 231 VAL B C 1
ATOM 4501 O O . VAL B 1 231 ? 1.444 20.844 24.578 1 92.44 231 VAL B O 1
ATOM 4504 N N . ASP B 1 232 ? 0.201 20.969 22.75 1 90.75 232 ASP B N 1
ATOM 4505 C CA . ASP B 1 232 ? -0.887 20.172 23.328 1 90.75 232 ASP B CA 1
ATOM 4506 C C . ASP B 1 232 ? -0.794 18.719 22.891 1 90.75 232 ASP B C 1
ATOM 4508 O O . ASP B 1 232 ? -0.811 18.422 21.688 1 90.75 232 ASP B O 1
ATOM 4512 N N . LEU B 1 233 ? -0.768 17.797 23.828 1 83.56 233 LEU B N 1
ATOM 4513 C CA . LEU B 1 233 ? -0.636 16.391 23.5 1 83.56 233 LEU B CA 1
ATOM 4514 C C . LEU B 1 233 ? -1.941 15.641 23.766 1 83.56 233 LEU B C 1
ATOM 4516 O O . LEU B 1 233 ? -1.982 14.414 23.703 1 83.56 233 LEU B O 1
ATOM 4520 N N . SER B 1 234 ? -2.967 16.406 23.953 1 80.5 234 SER B N 1
ATOM 4521 C CA . SER B 1 234 ? -4.25 15.781 24.266 1 80.5 234 SER B CA 1
ATOM 4522 C C . SER B 1 234 ? -4.828 15.086 23.031 1 80.5 234 SER B C 1
ATOM 4524 O O . SER B 1 234 ? -4.484 15.422 21.906 1 80.5 234 SER B O 1
ATOM 4526 N N . GLU B 1 235 ? -5.688 14.109 23.328 1 77.81 235 GLU B N 1
ATOM 4527 C CA . GLU B 1 235 ? -6.363 13.367 22.266 1 77.81 235 GLU B CA 1
ATOM 4528 C C . GLU B 1 235 ? -7.84 13.734 22.188 1 77.81 235 GLU B C 1
ATOM 4530 O O . GLU B 1 235 ? -8.484 13.961 23.219 1 77.81 235 GLU B O 1
ATOM 4535 N N . CYS B 1 236 ? -8.258 13.812 20.984 1 80.31 236 CYS B N 1
ATOM 4536 C CA . CYS B 1 236 ? -9.664 14.125 20.781 1 80.31 236 CYS B CA 1
ATOM 4537 C C . CYS B 1 236 ? -10.555 13.039 21.359 1 80.31 236 CYS B C 1
ATOM 4539 O O . CYS B 1 236 ? -10.352 11.852 21.094 1 80.31 236 CYS B O 1
ATOM 4541 N N . PRO B 1 237 ? -11.508 13.398 22.125 1 78.25 237 PRO B N 1
ATOM 4542 C CA . PRO B 1 237 ? -12.406 12.398 22.719 1 78.25 237 PRO B CA 1
ATOM 4543 C C . PRO B 1 237 ? -13.234 11.664 21.672 1 78.25 237 PRO B C 1
ATOM 4545 O O . PRO B 1 237 ? -13.758 10.578 21.938 1 78.25 237 PRO B O 1
ATOM 4548 N N . TYR B 1 238 ? -13.461 12.203 20.547 1 75.12 238 TYR B N 1
ATOM 4549 C CA . TYR B 1 238 ? -14.281 11.602 19.5 1 75.12 238 TYR B CA 1
ATOM 4550 C C . TYR B 1 238 ? -13.43 10.734 18.578 1 75.12 238 TYR B C 1
ATOM 4552 O O . TYR B 1 238 ? -13.945 10.141 17.625 1 75.12 238 TYR B O 1
ATOM 4560 N N . ALA B 1 239 ? -12.164 10.742 18.875 1 67.25 239 ALA B N 1
ATOM 4561 C CA . ALA B 1 239 ? -11.273 10.031 17.969 1 67.25 239 ALA B CA 1
ATOM 4562 C C . ALA B 1 239 ? -11.609 8.539 17.906 1 67.25 239 ALA B C 1
ATOM 4564 O O . ALA B 1 239 ? -11.633 7.867 18.938 1 67.25 239 ALA B O 1
ATOM 4565 N N . VAL B 1 240 ? -12.477 8.031 17.016 1 58.47 240 VAL B N 1
ATOM 4566 C CA . VAL B 1 240 ? -12.766 6.613 16.812 1 58.47 240 VAL B CA 1
ATOM 4567 C C . VAL B 1 240 ? -11.859 6.047 15.719 1 58.47 240 VAL B C 1
ATOM 4569 O O . VAL B 1 240 ? -12.281 5.879 14.578 1 58.47 240 VAL B O 1
ATOM 4572 N N . GLU B 1 241 ? -10.672 6.523 15.695 1 59.97 241 GLU B N 1
ATOM 4573 C CA . GLU B 1 241 ? -9.938 6.238 14.469 1 59.97 241 GLU B CA 1
ATOM 4574 C C . GLU B 1 241 ? -9.281 4.859 14.523 1 59.97 241 GLU B C 1
ATOM 4576 O O . GLU B 1 241 ? -8.062 4.738 14.375 1 59.97 241 GLU B O 1
ATOM 4581 N N . ALA B 1 242 ? -10.312 3.902 14.758 1 64.56 242 ALA B N 1
ATOM 4582 C CA . ALA B 1 242 ? -9.812 2.555 15.008 1 64.56 242 ALA B CA 1
ATOM 4583 C C . ALA B 1 242 ? -8.992 2.053 13.82 1 64.56 242 ALA B C 1
ATOM 4585 O O . ALA B 1 242 ? -7.879 1.544 13.992 1 64.56 242 ALA B O 1
ATOM 4586 N N . PHE B 1 243 ? -9.484 2.381 12.641 1 78.12 243 PHE B N 1
ATOM 4587 C CA . PHE B 1 243 ? -8.781 1.843 11.477 1 78.12 243 PHE B CA 1
ATOM 4588 C C . PHE B 1 243 ? -7.453 2.557 11.273 1 78.12 243 PHE B C 1
ATOM 4590 O O . PHE B 1 243 ? -6.426 1.914 11.047 1 78.12 243 PHE B O 1
ATOM 4597 N N . ARG B 1 244 ? -7.395 3.873 11.453 1 80.38 244 ARG B N 1
ATOM 4598 C CA . ARG B 1 244 ? -6.168 4.645 11.289 1 80.38 244 ARG B CA 1
ATOM 4599 C C . ARG B 1 244 ? -5.137 4.266 12.352 1 80.38 244 ARG B C 1
ATOM 4601 O O . ARG B 1 244 ? -3.941 4.191 12.062 1 80.38 244 ARG B O 1
ATOM 4608 N N . ALA B 1 245 ? -5.625 4.098 13.461 1 83.44 245 ALA B N 1
ATOM 4609 C CA . ALA B 1 245 ? -4.738 3.707 14.555 1 83.44 245 ALA B CA 1
ATOM 4610 C C . ALA B 1 245 ? -4.066 2.369 14.266 1 83.44 245 ALA B C 1
ATOM 4612 O O . ALA B 1 245 ? -2.879 2.189 14.547 1 83.44 245 ALA B O 1
ATOM 4613 N N . GLU B 1 246 ? -4.859 1.476 13.664 1 86.81 246 GLU B N 1
ATOM 4614 C CA . GLU B 1 246 ? -4.312 0.17 13.305 1 86.81 246 GLU B CA 1
ATOM 4615 C C . GLU B 1 246 ? -3.199 0.302 12.266 1 86.81 246 GLU B C 1
ATOM 4617 O O . GLU B 1 246 ? -2.15 -0.332 12.391 1 86.81 246 GLU B O 1
ATOM 4622 N N . ILE B 1 247 ? -3.438 1.116 11.32 1 89.56 247 ILE B N 1
ATOM 4623 C CA . ILE B 1 247 ? -2.455 1.327 10.266 1 89.56 247 ILE B CA 1
ATOM 4624 C C . ILE B 1 247 ? -1.216 2.008 10.836 1 89.56 247 ILE B C 1
ATOM 4626 O O . ILE B 1 247 ? -0.087 1.622 10.531 1 89.56 247 ILE B O 1
ATOM 4630 N N . ARG B 1 248 ? -1.46 2.969 11.664 1 89.88 248 ARG B N 1
ATOM 4631 C CA . ARG B 1 248 ? -0.366 3.678 12.32 1 89.88 248 ARG B CA 1
ATOM 4632 C C . ARG B 1 248 ? 0.529 2.711 13.086 1 89.88 248 ARG B C 1
ATOM 4634 O O . ARG B 1 248 ? 1.753 2.738 12.945 1 89.88 248 ARG B O 1
ATOM 4641 N N . ASP B 1 249 ? -0.071 1.918 13.867 1 89.75 249 ASP B N 1
ATOM 4642 C CA . ASP B 1 249 ? 0.673 0.976 14.695 1 89.75 249 ASP B CA 1
ATOM 4643 C C . ASP B 1 249 ? 1.483 0.008 13.836 1 89.75 249 ASP B C 1
ATOM 4645 O O . ASP B 1 249 ? 2.641 -0.284 14.148 1 89.75 249 ASP B O 1
ATOM 4649 N N . TRP B 1 250 ? 0.872 -0.399 12.836 1 90.19 250 TRP B N 1
ATOM 4650 C CA . TRP B 1 250 ? 1.561 -1.326 11.938 1 90.19 250 TRP B CA 1
ATOM 4651 C C . TRP B 1 250 ? 2.732 -0.642 11.242 1 90.19 250 TRP B C 1
ATOM 4653 O O . TRP B 1 250 ? 3.82 -1.213 11.141 1 90.19 250 TRP B O 1
ATOM 4663 N N . LEU B 1 251 ? 2.547 0.51 10.773 1 92.69 251 LEU B N 1
ATOM 4664 C CA . LEU B 1 251 ? 3.605 1.26 10.102 1 92.69 251 LEU B CA 1
ATOM 4665 C C . LEU B 1 251 ? 4.773 1.509 11.047 1 92.69 251 LEU B C 1
ATOM 4667 O O . LEU B 1 251 ? 5.938 1.437 10.641 1 92.69 251 LEU B O 1
ATOM 4671 N N . ASN B 1 252 ? 4.414 1.834 12.258 1 92.69 252 ASN B N 1
ATOM 4672 C CA . ASN B 1 252 ? 5.461 2.035 13.25 1 92.69 252 ASN B CA 1
ATOM 4673 C C . ASN B 1 252 ? 6.258 0.757 13.492 1 92.69 252 ASN B C 1
ATOM 4675 O O . ASN B 1 252 ? 7.484 0.8 13.609 1 92.69 252 ASN B O 1
ATOM 4679 N N . GLU B 1 253 ? 5.574 -0.34 13.562 1 90.75 253 GLU B N 1
ATOM 4680 C CA . GLU B 1 253 ? 6.238 -1.629 13.719 1 90.75 253 GLU B CA 1
ATOM 4681 C C . GLU B 1 253 ? 7.148 -1.928 12.531 1 90.75 253 GLU B C 1
ATOM 4683 O O . GLU B 1 253 ? 8.281 -2.375 12.703 1 90.75 253 GLU B O 1
ATOM 4688 N N . MET B 1 254 ? 6.637 -1.687 11.359 1 90.44 254 MET B N 1
ATOM 4689 C CA . MET B 1 254 ? 7.426 -1.911 10.148 1 90.44 254 MET B CA 1
ATOM 4690 C C . MET B 1 254 ? 8.672 -1.026 10.141 1 90.44 254 MET B C 1
ATOM 4692 O O . MET B 1 254 ? 9.75 -1.471 9.742 1 90.44 254 MET B O 1
ATOM 4696 N N . GLU B 1 255 ? 8.469 0.188 10.555 1 91.94 255 GLU B N 1
ATOM 4697 C CA . GLU B 1 255 ? 9.594 1.118 10.609 1 91.94 255 GLU B CA 1
ATOM 4698 C C . GLU B 1 255 ? 10.633 0.659 11.625 1 91.94 255 GLU B C 1
ATOM 4700 O O . GLU B 1 255 ? 11.836 0.824 11.406 1 91.94 255 GLU B O 1
ATOM 4705 N N . GLU B 1 256 ? 10.211 0.178 12.719 1 90.19 256 GLU B N 1
ATOM 4706 C CA . GLU B 1 256 ? 11.117 -0.313 13.75 1 90.19 256 GLU B CA 1
ATOM 4707 C C . GLU B 1 256 ? 11.906 -1.524 13.258 1 90.19 256 GLU B C 1
ATOM 4709 O O . GLU B 1 256 ? 13.117 -1.609 13.469 1 90.19 256 GLU B O 1
ATOM 4714 N N . ARG B 1 257 ? 11.281 -2.461 12.609 1 88.06 257 ARG B N 1
ATOM 4715 C CA . ARG B 1 257 ? 11.906 -3.695 12.141 1 88.06 257 ARG B CA 1
ATOM 4716 C C . ARG B 1 257 ? 12.711 -3.451 10.867 1 88.06 257 ARG B C 1
ATOM 4718 O O . ARG B 1 257 ? 13.742 -4.094 10.648 1 88.06 257 ARG B O 1
ATOM 4725 N N . HIS B 1 258 ? 12.18 -2.588 10.055 1 89.81 258 HIS B N 1
ATOM 4726 C CA . HIS B 1 258 ? 12.797 -2.254 8.781 1 89.81 258 HIS B CA 1
ATOM 4727 C C . HIS B 1 258 ? 12.93 -0.743 8.617 1 89.81 258 HIS B C 1
ATOM 4729 O O . HIS B 1 258 ? 12.172 -0.126 7.867 1 89.81 258 HIS B O 1
ATOM 4735 N N . PRO B 1 259 ? 13.961 -0.158 9.188 1 91.44 259 PRO B N 1
ATOM 4736 C CA . PRO B 1 259 ? 14.133 1.297 9.164 1 91.44 259 PRO B CA 1
ATOM 4737 C C . PRO B 1 259 ? 14.188 1.857 7.742 1 91.44 259 PRO B C 1
ATOM 4739 O O . PRO B 1 259 ? 14.859 1.293 6.875 1 91.44 259 PRO B O 1
ATOM 4742 N N . GLY B 1 260 ? 13.477 2.92 7.512 1 92.75 260 GLY B N 1
ATOM 4743 C CA . GLY B 1 260 ? 13.438 3.537 6.195 1 92.75 260 GLY B CA 1
ATOM 4744 C C . GLY B 1 260 ? 12.18 3.211 5.418 1 92.75 260 GLY B C 1
ATOM 4745 O O . GLY B 1 260 ? 11.945 3.766 4.344 1 92.75 260 GLY B O 1
ATOM 4746 N N . THR B 1 261 ? 11.305 2.379 5.965 1 93 261 THR B N 1
ATOM 4747 C CA . THR B 1 261 ? 10.094 1.924 5.293 1 93 261 THR B CA 1
ATOM 4748 C C . THR B 1 261 ? 9.172 3.1 4.992 1 93 261 THR B C 1
ATOM 4750 O O . THR B 1 261 ? 8.625 3.199 3.893 1 93 261 THR B O 1
ATOM 4753 N N . LYS B 1 262 ? 9 4.004 5.965 1 95.88 262 LYS B N 1
ATOM 4754 C CA . LYS B 1 262 ? 8.094 5.137 5.77 1 95.88 262 LYS B CA 1
ATOM 4755 C C . LYS B 1 262 ? 8.562 6.023 4.621 1 95.88 262 LYS B C 1
ATOM 4757 O O . LYS B 1 262 ? 7.746 6.477 3.812 1 95.88 262 LYS B O 1
ATOM 4762 N N . TYR B 1 263 ? 9.859 6.227 4.516 1 95.19 263 TYR B N 1
ATOM 4763 C CA . TYR B 1 263 ? 10.398 7.016 3.412 1 95.19 263 TYR B CA 1
ATOM 4764 C C . TYR B 1 263 ? 10.18 6.316 2.078 1 95.19 263 TYR B C 1
ATOM 4766 O O . TYR B 1 263 ? 9.883 6.965 1.072 1 95.19 263 TYR B O 1
ATOM 4774 N N . GLN B 1 264 ? 10.336 5.016 2.07 1 93.81 264 GLN B N 1
ATOM 4775 C CA . GLN B 1 264 ? 10.109 4.262 0.843 1 93.81 264 GLN B CA 1
ATOM 4776 C C . GLN B 1 264 ? 8.656 4.359 0.395 1 93.81 264 GLN B C 1
ATOM 4778 O O . GLN B 1 264 ? 8.375 4.484 -0.799 1 93.81 264 GLN B O 1
ATOM 4783 N N . ILE B 1 265 ? 7.758 4.281 1.325 1 94.62 265 ILE B N 1
ATOM 4784 C CA . ILE B 1 265 ? 6.336 4.41 1.021 1 94.62 265 ILE B CA 1
ATOM 4785 C C . ILE B 1 265 ? 6.055 5.797 0.448 1 94.62 265 ILE B C 1
ATOM 4787 O O . ILE B 1 265 ? 5.332 5.934 -0.542 1 94.62 265 ILE B O 1
ATOM 4791 N N . LEU B 1 266 ? 6.641 6.777 1.088 1 94.25 266 LEU B N 1
ATOM 4792 C CA . LEU B 1 266 ? 6.461 8.141 0.588 1 94.25 266 LEU B CA 1
ATOM 4793 C C . LEU B 1 266 ? 6.969 8.258 -0.845 1 94.25 266 LEU B C 1
ATOM 4795 O O . LEU B 1 266 ? 6.324 8.891 -1.685 1 94.25 266 LEU B O 1
ATOM 4799 N N . ARG B 1 267 ? 8.102 7.684 -1.118 1 92.5 267 ARG B N 1
ATOM 4800 C CA . ARG B 1 267 ? 8.648 7.695 -2.471 1 92.5 267 ARG B CA 1
ATOM 4801 C C . ARG B 1 267 ? 7.691 7.02 -3.453 1 92.5 267 ARG B C 1
ATOM 4803 O O . ARG B 1 267 ? 7.508 7.496 -4.574 1 92.5 267 ARG B O 1
ATOM 4810 N N . SER B 1 268 ? 7.199 5.922 -3.047 1 92.75 268 SER B N 1
ATOM 4811 C CA . SER B 1 268 ? 6.199 5.246 -3.871 1 92.75 268 SER B CA 1
ATOM 4812 C C . SER B 1 268 ? 5.016 6.16 -4.168 1 92.75 268 SER B C 1
ATOM 4814 O O . SER B 1 268 ? 4.566 6.25 -5.309 1 92.75 268 SER B O 1
ATOM 4816 N N . TYR B 1 269 ? 4.551 6.824 -3.17 1 92 269 TYR B N 1
ATOM 4817 C CA . TYR B 1 269 ? 3.436 7.75 -3.338 1 92 269 TYR B CA 1
ATOM 4818 C C . TYR B 1 269 ? 3.801 8.875 -4.297 1 92 269 TYR B C 1
ATOM 4820 O O . TYR B 1 269 ? 3.016 9.227 -5.184 1 92 269 TYR B O 1
ATOM 4828 N N . ASP B 1 270 ? 4.977 9.375 -4.148 1 90 270 ASP B N 1
ATOM 4829 C CA . ASP B 1 270 ? 5.418 10.5 -4.973 1 90 270 ASP B CA 1
ATOM 4830 C C . ASP B 1 270 ? 5.516 10.094 -6.441 1 90 270 ASP B C 1
ATOM 4832 O O . ASP B 1 270 ? 5.27 10.914 -7.332 1 90 270 ASP B O 1
ATOM 4836 N N . LYS B 1 271 ? 5.848 8.883 -6.668 1 88.44 271 LYS B N 1
ATOM 4837 C CA . LYS B 1 271 ? 5.934 8.383 -8.039 1 88.44 271 LYS B CA 1
ATOM 4838 C C . LYS B 1 271 ? 4.547 8.156 -8.625 1 88.44 271 LYS B C 1
ATOM 4840 O O . LYS B 1 271 ? 4.336 8.352 -9.82 1 88.44 271 LYS B O 1
ATOM 4845 N N . LEU B 1 272 ? 3.668 7.809 -7.844 1 89.19 272 LEU B N 1
ATOM 4846 C CA . LEU B 1 272 ? 2.338 7.43 -8.312 1 89.19 272 LEU B CA 1
ATOM 4847 C C . LEU B 1 272 ? 1.432 8.656 -8.414 1 89.19 272 LEU B C 1
ATOM 4849 O O . LEU B 1 272 ? 0.525 8.688 -9.25 1 89.19 272 LEU B O 1
ATOM 4853 N N . PHE B 1 273 ? 1.723 9.602 -7.605 1 86.88 273 PHE B N 1
ATOM 4854 C CA . PHE B 1 273 ? 0.816 10.734 -7.465 1 86.88 273 PHE B CA 1
ATOM 4855 C C . PHE B 1 273 ? 0.625 11.445 -8.805 1 86.88 273 PHE B C 1
ATOM 4857 O O . PHE B 1 273 ? -0.506 11.695 -9.219 1 86.88 273 PHE B O 1
ATOM 4864 N N . PRO B 1 274 ? 1.686 11.789 -9.508 1 84.12 274 PRO B N 1
ATOM 4865 C CA . PRO B 1 274 ? 1.488 12.484 -10.781 1 84.12 274 PRO B CA 1
ATOM 4866 C C . PRO B 1 274 ? 0.64 11.68 -11.766 1 84.12 274 PRO B C 1
ATOM 4868 O O . PRO B 1 274 ? -0.12 12.258 -12.547 1 84.12 274 PRO B O 1
ATOM 4871 N N . LEU B 1 275 ? 0.751 10.375 -11.711 1 85.12 275 LEU B N 1
ATOM 4872 C CA . LEU B 1 275 ? -0.028 9.516 -12.594 1 85.12 275 LEU B CA 1
ATOM 4873 C C . LEU B 1 275 ? -1.501 9.523 -12.195 1 85.12 275 LEU B C 1
ATOM 4875 O O . LEU B 1 275 ? -2.379 9.609 -13.055 1 85.12 275 LEU B O 1
ATOM 4879 N N . ILE B 1 276 ? -1.752 9.484 -10.969 1 85.69 276 ILE B N 1
ATOM 4880 C CA . ILE B 1 276 ? -3.111 9.469 -10.438 1 85.69 276 ILE B CA 1
ATOM 4881 C C . ILE B 1 276 ? -3.777 10.82 -10.68 1 85.69 276 ILE B C 1
ATOM 4883 O O . ILE B 1 276 ? -4.926 10.883 -11.125 1 85.69 276 ILE B O 1
ATOM 4887 N N . ALA B 1 277 ? -3.055 11.867 -10.352 1 81.62 277 ALA B N 1
ATOM 4888 C CA . ALA B 1 277 ? -3.578 13.219 -10.516 1 81.62 277 ALA B CA 1
ATOM 4889 C C . ALA B 1 277 ? -3.959 13.492 -11.961 1 81.62 277 ALA B C 1
ATOM 4891 O O . ALA B 1 277 ? -5 14.094 -12.234 1 81.62 277 ALA B O 1
ATOM 4892 N N . LYS B 1 278 ? -3.16 13.047 -12.875 1 79.94 278 LYS B N 1
ATOM 4893 C CA . LYS B 1 278 ? -3.42 13.242 -14.297 1 79.94 278 LYS B CA 1
ATOM 4894 C C . LYS B 1 278 ? -4.684 12.508 -14.734 1 79.94 278 LYS B C 1
ATOM 4896 O O . LYS B 1 278 ? -5.43 13 -15.586 1 79.94 278 LYS B O 1
ATOM 4901 N N . THR B 1 279 ? -4.93 11.453 -14.156 1 78.5 279 THR B N 1
ATOM 4902 C CA . THR B 1 279 ? -6.035 10.602 -14.578 1 78.5 279 THR B CA 1
ATOM 4903 C C . THR B 1 279 ? -7.324 10.984 -13.859 1 78.5 279 THR B C 1
ATOM 4905 O O . THR B 1 279 ? -8.398 11.008 -14.469 1 78.5 279 THR B O 1
ATOM 4908 N N . TYR B 1 280 ? -7.316 11.195 -12.648 1 73.81 280 TYR B N 1
ATOM 4909 C CA . TYR B 1 280 ? -8.531 11.305 -11.852 1 73.81 280 TYR B CA 1
ATOM 4910 C C . TYR B 1 280 ? -8.828 12.75 -11.5 1 73.81 280 TYR B C 1
ATOM 4912 O O . TYR B 1 280 ? -9.938 13.078 -11.062 1 73.81 280 TYR B O 1
ATOM 4920 N N . THR B 1 281 ? -7.961 13.484 -11.406 1 64 281 THR B N 1
ATOM 4921 C CA . THR B 1 281 ? -8.242 14.867 -11.023 1 64 281 THR B CA 1
ATOM 4922 C C . THR B 1 281 ? -8.805 15.648 -12.211 1 64 281 THR B C 1
ATOM 4924 O O . THR B 1 281 ? -8.219 15.648 -13.289 1 64 281 THR B O 1
ATOM 4927 N N . LYS B 1 282 ? -10.211 15.703 -12.133 1 59.72 282 LYS B N 1
ATOM 4928 C CA . LYS B 1 282 ? -10.906 16.531 -13.117 1 59.72 282 LYS B CA 1
ATOM 4929 C C . LYS B 1 282 ? -10.25 17.906 -13.227 1 59.72 282 LYS B C 1
ATOM 4931 O O . LYS B 1 282 ? -9.898 18.516 -12.211 1 59.72 282 LYS B O 1
ATOM 4936 N N . LYS B 1 283 ? -10.078 18.141 -14.555 1 54.03 283 LYS B N 1
ATOM 4937 C CA . LYS B 1 283 ? -9.602 19.5 -14.82 1 54.03 283 LYS B CA 1
ATOM 4938 C C . LYS B 1 283 ? -10.453 20.531 -14.07 1 54.03 283 LYS B C 1
ATOM 4940 O O . LYS B 1 283 ? -11.656 20.344 -13.891 1 54.03 283 LYS B O 1
ATOM 4945 N N . THR B 1 284 ? -9.781 21.422 -13.125 1 52.53 284 THR B N 1
ATOM 4946 C CA . THR B 1 284 ? -10.297 22.594 -12.43 1 52.53 284 THR B CA 1
ATOM 4947 C C . THR B 1 284 ? -11.547 23.125 -13.125 1 52.53 284 THR B C 1
ATOM 4949 O O . THR B 1 284 ? -12.477 23.594 -12.461 1 52.53 284 THR B O 1
ATOM 4952 N N . SER B 1 285 ? -11.414 23.141 -14.406 1 52.88 285 SER B N 1
ATOM 4953 C CA . SER B 1 285 ? -12.414 23.844 -15.211 1 52.88 285 SER B CA 1
ATOM 4954 C C . SER B 1 285 ? -13.789 23.188 -15.062 1 52.88 285 SER B C 1
ATOM 4956 O O . SER B 1 285 ? -14.805 23.781 -15.445 1 52.88 285 SER B O 1
ATOM 4958 N N . GLU B 1 286 ? -13.781 22.141 -14.188 1 62.88 286 GLU B N 1
ATOM 4959 C CA . GLU B 1 286 ? -15.078 21.469 -14.25 1 62.88 286 GLU B CA 1
ATOM 4960 C C . GLU B 1 286 ? -15.781 21.5 -12.898 1 62.88 286 GLU B C 1
ATOM 4962 O O . GLU B 1 286 ? -16.797 20.844 -12.711 1 62.88 286 GLU B O 1
ATOM 4967 N N . LEU B 1 287 ? -15.195 22.422 -11.969 1 74.62 287 LEU B N 1
ATOM 4968 C CA . LEU B 1 287 ? -15.898 22.422 -10.688 1 74.62 287 LEU B CA 1
ATOM 4969 C C . LEU B 1 287 ? -16.969 23.5 -10.664 1 74.62 287 LEU B C 1
ATOM 4971 O O . LEU B 1 287 ? -16.781 24.594 -11.203 1 74.62 287 LEU B O 1
ATOM 4975 N N . ASN B 1 288 ? -18.062 23.219 -10.055 1 81.06 288 ASN B N 1
ATOM 4976 C CA . ASN B 1 288 ? -19.156 24.156 -9.836 1 81.06 288 ASN B CA 1
ATOM 4977 C C . ASN B 1 288 ? -18.953 24.953 -8.547 1 81.06 288 ASN B C 1
ATOM 4979 O O . ASN B 1 288 ? -17.984 24.75 -7.828 1 81.06 288 ASN B O 1
ATOM 4983 N N . ARG B 1 289 ? -19.75 25.984 -8.461 1 86.69 289 ARG B N 1
ATOM 4984 C CA . ARG B 1 289 ? -19.828 26.719 -7.199 1 86.69 289 ARG B CA 1
ATOM 4985 C C . ARG B 1 289 ? -21.047 26.297 -6.395 1 86.69 289 ARG B C 1
ATOM 4987 O O . ARG B 1 289 ? -22.156 26.188 -6.938 1 86.69 289 ARG B O 1
ATOM 4994 N N . CYS B 1 290 ? -20.828 26.047 -5.203 1 91.19 290 CYS B N 1
ATOM 4995 C CA . CYS B 1 290 ? -21.922 25.656 -4.328 1 91.19 290 CYS B CA 1
ATOM 4996 C C . CYS B 1 290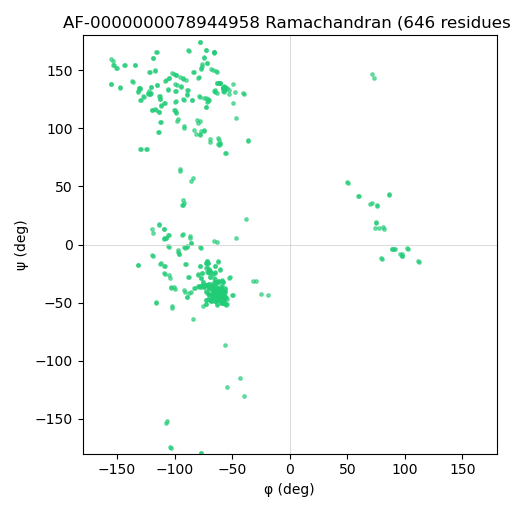 ? -23 26.734 -4.309 1 91.19 290 CYS B C 1
ATOM 4998 O O . CYS B 1 290 ? -22.719 27.906 -4.125 1 91.19 290 CYS B O 1
ATOM 5000 N N . LYS B 1 291 ? -24.188 26.375 -4.406 1 92.5 291 LYS B N 1
ATOM 5001 C CA . LYS B 1 291 ? -25.312 27.297 -4.473 1 92.5 291 LYS B CA 1
ATOM 5002 C C . LYS B 1 291 ? -25.547 27.984 -3.127 1 92.5 291 LYS B C 1
ATOM 5004 O O . LYS B 1 291 ? -26.219 29.016 -3.057 1 92.5 291 LYS B O 1
ATOM 5009 N N . ILE B 1 292 ? -24.984 27.453 -2.092 1 91.81 292 ILE B N 1
ATOM 5010 C CA . ILE B 1 292 ? -25.234 27.969 -0.752 1 91.81 292 ILE B CA 1
ATOM 5011 C C . ILE B 1 292 ? -24.062 28.828 -0.297 1 91.81 292 ILE B C 1
ATOM 5013 O O . ILE B 1 292 ? -24.219 30.016 -0.009 1 91.81 292 ILE B O 1
ATOM 5017 N N . CYS B 1 293 ? -22.859 28.312 -0.328 1 90.56 293 CYS B N 1
ATOM 5018 C CA . CYS B 1 293 ? -21.734 29.016 0.279 1 90.56 293 CYS B CA 1
ATOM 5019 C C . CYS B 1 293 ? -20.797 29.578 -0.788 1 90.56 293 CYS B C 1
ATOM 5021 O O . CYS B 1 293 ? -19.906 30.359 -0.484 1 90.56 293 CYS B O 1
ATOM 5023 N N . GLY B 1 294 ? -20.891 29.062 -2.006 1 87.06 294 GLY B N 1
ATOM 5024 C CA . GLY B 1 294 ? -20.094 29.594 -3.096 1 87.06 294 GLY B CA 1
ATOM 5025 C C . GLY B 1 294 ? -18.75 28.891 -3.25 1 87.06 294 GLY B C 1
ATOM 5026 O O . GLY B 1 294 ? -18 29.172 -4.184 1 87.06 294 GLY B O 1
ATOM 5027 N N . GLN B 1 295 ? -18.422 28.016 -2.43 1 85.88 295 GLN B N 1
ATOM 5028 C CA . GLN B 1 295 ? -17.156 27.297 -2.541 1 85.88 295 GLN B CA 1
ATOM 5029 C C . GLN B 1 295 ? -17.203 26.234 -3.639 1 85.88 295 GLN B C 1
ATOM 5031 O O . GLN B 1 295 ? -18.297 25.797 -4.016 1 85.88 295 GLN B O 1
ATOM 5036 N N . PRO B 1 296 ? -16.141 25.906 -4.18 1 81.62 296 PRO B N 1
ATOM 5037 C CA . PRO B 1 296 ? -16.109 24.938 -5.277 1 81.62 296 PRO B CA 1
ATOM 5038 C C . PRO B 1 296 ? -16.656 23.562 -4.871 1 81.62 296 PRO B C 1
ATOM 5040 O O . PRO B 1 296 ? -16.391 23.109 -3.754 1 81.62 296 PRO B O 1
ATOM 5043 N N . THR B 1 297 ? -17.422 22.984 -5.793 1 82.5 297 THR B N 1
ATOM 5044 C CA . THR B 1 297 ? -18.016 21.688 -5.543 1 82.5 297 THR B CA 1
ATOM 5045 C C . THR B 1 297 ? -18.266 20.938 -6.855 1 82.5 297 THR B C 1
ATOM 5047 O O . THR B 1 297 ? -18.328 21.562 -7.918 1 82.5 297 THR B O 1
ATOM 5050 N N . THR B 1 298 ? -18.297 19.672 -6.762 1 76 298 THR B N 1
ATOM 5051 C CA . THR B 1 298 ? -18.562 18.859 -7.941 1 76 298 THR B CA 1
ATOM 5052 C C . THR B 1 298 ? -20.047 18.828 -8.25 1 76 298 THR B C 1
ATOM 5054 O O . THR B 1 298 ? -20.453 18.703 -9.414 1 76 298 THR B O 1
ATOM 5057 N N . GLY B 1 299 ? -20.828 19.016 -7.285 1 80.88 299 GLY B N 1
ATOM 5058 C CA . GLY B 1 299 ? -22.281 19.016 -7.449 1 80.88 299 GLY B CA 1
ATOM 5059 C C . GLY B 1 299 ? -22.891 20.406 -7.359 1 80.88 299 GLY B C 1
ATOM 5060 O O . GLY B 1 299 ? -22.266 21.391 -7.773 1 80.88 299 GLY B O 1
ATOM 5061 N N . GLU B 1 300 ? -24.125 20.391 -6.93 1 88.81 300 GLU B N 1
ATOM 5062 C CA . GLU B 1 300 ? -24.828 21.656 -6.762 1 88.81 300 GLU B CA 1
ATOM 5063 C C . GLU B 1 300 ? -24.578 22.25 -5.383 1 88.81 300 GLU B C 1
ATOM 5065 O O . GLU B 1 300 ? -24.422 23.469 -5.242 1 88.81 300 GLU B O 1
ATOM 5070 N N . ILE B 1 301 ? -24.594 21.406 -4.434 1 92.06 301 ILE B N 1
ATOM 5071 C CA . ILE B 1 301 ? -24.344 21.781 -3.047 1 92.06 301 ILE B CA 1
ATOM 5072 C C . ILE B 1 301 ? -23.141 21.016 -2.504 1 92.06 301 ILE B C 1
ATOM 5074 O O . ILE B 1 301 ? -23.031 19.797 -2.701 1 92.06 301 ILE B O 1
ATOM 5078 N N . CYS B 1 302 ? -22.25 21.766 -1.906 1 90.62 302 CYS B N 1
ATOM 5079 C CA . CYS B 1 302 ? -21.047 21.094 -1.431 1 90.62 302 CYS B CA 1
ATOM 5080 C C . CYS B 1 302 ? -21.344 20.234 -0.208 1 90.62 302 CYS B C 1
ATOM 5082 O O . CYS B 1 302 ? -22.391 20.391 0.425 1 90.62 302 CYS B O 1
ATOM 5084 N N . LYS B 1 303 ? -20.469 19.438 0.142 1 88.75 303 LYS B N 1
ATOM 5085 C CA . LYS B 1 303 ? -20.656 18.484 1.233 1 88.75 303 LYS B CA 1
ATOM 5086 C C . LYS B 1 303 ? -20.797 19.203 2.57 1 88.75 303 LYS B C 1
ATOM 5088 O O . LYS B 1 303 ? -21.562 18.766 3.434 1 88.75 303 LYS B O 1
ATOM 5093 N N . ALA B 1 304 ? -20.062 20.234 2.775 1 92.44 304 ALA B N 1
ATOM 5094 C CA . ALA B 1 304 ? -20.156 21 4.016 1 92.44 304 ALA B CA 1
ATOM 5095 C C . ALA B 1 304 ? -21.562 21.562 4.223 1 92.44 304 ALA B C 1
ATOM 5097 O O . ALA B 1 304 ? -22.125 21.453 5.312 1 92.44 304 ALA B O 1
ATOM 5098 N N . CYS B 1 305 ? -22.078 22.078 3.18 1 93.81 305 CYS B N 1
ATOM 5099 C CA . CYS B 1 305 ? -23.422 22.641 3.242 1 93.81 305 CYS B CA 1
ATOM 5100 C C . CYS B 1 305 ? -24.469 21.531 3.393 1 93.81 305 CYS B C 1
ATOM 5102 O O . CYS B 1 305 ? -25.469 21.719 4.086 1 93.81 305 CYS B O 1
ATOM 5104 N N . GLN B 1 306 ? -24.25 20.453 2.758 1 92.38 306 GLN B N 1
ATOM 5105 C CA . GLN B 1 306 ? -25.156 19.328 2.912 1 92.38 306 GLN B CA 1
ATOM 5106 C C . GLN B 1 306 ? -25.219 18.859 4.363 1 92.38 306 GLN B C 1
ATOM 5108 O O . GLN B 1 306 ? -26.297 18.594 4.895 1 92.38 306 GLN B O 1
ATOM 5113 N N . PHE B 1 307 ? -24.047 18.734 4.91 1 91.94 307 PHE B N 1
ATOM 5114 C CA . PHE B 1 307 ? -23.969 18.328 6.305 1 91.94 307 PHE B CA 1
ATOM 511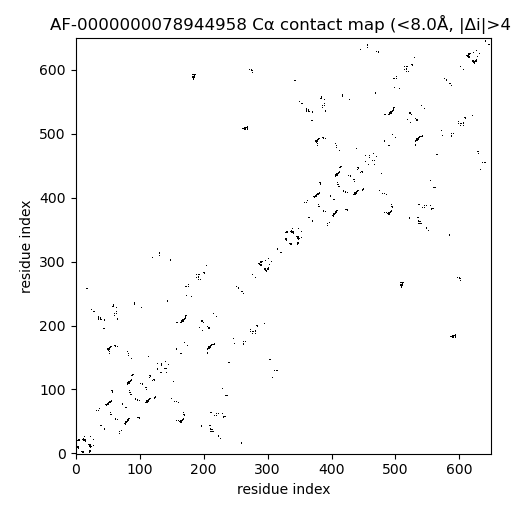5 C C . PHE B 1 307 ? -24.672 19.328 7.215 1 91.94 307 PHE B C 1
ATOM 5117 O O . PHE B 1 307 ? -25.375 18.938 8.148 1 91.94 307 PHE B O 1
ATOM 5124 N N . ARG B 1 308 ? -24.453 20.562 6.957 1 92.5 308 ARG B N 1
ATOM 5125 C CA . ARG B 1 308 ? -25.094 21.625 7.738 1 92.5 308 ARG B CA 1
ATOM 5126 C C . ARG B 1 308 ? -26.609 21.5 7.672 1 92.5 308 ARG B C 1
ATOM 5128 O O . ARG B 1 308 ? -27.297 21.562 8.703 1 92.5 308 ARG B O 1
ATOM 5135 N N . LEU B 1 309 ? -27.125 21.328 6.473 1 92 309 LEU B N 1
ATOM 5136 C CA . LEU B 1 309 ? -28.562 21.203 6.27 1 92 309 LEU B CA 1
ATOM 5137 C C . LEU B 1 309 ? -29.125 19.969 6.992 1 92 309 LEU B C 1
ATOM 5139 O O . LEU B 1 309 ? -30.219 20.016 7.551 1 92 309 LEU B O 1
ATOM 5143 N N . GLN B 1 310 ? -28.375 18.953 6.918 1 90.56 310 GLN B N 1
ATOM 5144 C CA . GLN B 1 310 ? -28.766 17.719 7.586 1 90.56 310 GLN B CA 1
ATOM 5145 C C . GLN B 1 310 ? -28.891 17.922 9.094 1 90.56 310 GLN B C 1
ATOM 5147 O O . GLN B 1 310 ? -29.859 17.484 9.703 1 90.56 310 GLN B O 1
ATOM 5152 N N . VAL B 1 311 ? -27.906 18.562 9.664 1 90.25 311 VAL B N 1
ATOM 5153 C CA . VAL B 1 311 ? -27.906 18.797 11.102 1 90.25 311 VAL B CA 1
ATOM 5154 C C . VAL B 1 311 ? -29.031 19.75 11.477 1 90.25 311 VAL B C 1
ATOM 5156 O O . VAL B 1 311 ? -29.719 19.547 12.484 1 90.25 311 VAL B O 1
ATOM 5159 N N . GLU B 1 312 ? -29.266 20.766 10.68 1 90.38 312 GLU B N 1
ATOM 5160 C CA . GLU B 1 312 ? -30.328 21.734 10.914 1 90.38 312 GLU B CA 1
ATOM 5161 C C . GLU B 1 312 ? -31.703 21.047 10.891 1 90.38 312 GLU B C 1
ATOM 5163 O O . GLU B 1 312 ? -32.562 21.328 11.734 1 90.38 312 GLU B O 1
ATOM 5168 N N . ARG B 1 313 ? -31.875 20.188 9.93 1 90.25 313 ARG B N 1
ATOM 5169 C CA . ARG B 1 313 ? -33.125 19.469 9.812 1 90.25 313 ARG B CA 1
ATOM 5170 C C . ARG B 1 313 ? -33.375 18.609 11.047 1 90.25 313 ARG B C 1
ATOM 5172 O O . ARG B 1 313 ? -34.5 18.609 11.594 1 90.25 313 ARG B O 1
ATOM 5179 N N . LYS B 1 314 ? -32.375 17.891 11.422 1 87.69 314 LYS B N 1
ATOM 5180 C CA . LYS B 1 314 ? -32.531 17.031 12.594 1 87.69 314 LYS B CA 1
ATOM 5181 C C . LYS B 1 314 ? -32.75 17.859 13.859 1 87.69 314 LYS B C 1
ATOM 5183 O O . LYS B 1 314 ? -33.5 17.453 14.75 1 87.69 314 LYS B O 1
ATOM 5188 N N . ALA B 1 315 ? -32.062 18.953 13.953 1 87.56 315 ALA B N 1
ATOM 5189 C CA . ALA B 1 315 ? -32.25 19.844 15.102 1 87.56 315 ALA B CA 1
ATOM 5190 C C . ALA B 1 315 ? -33.688 20.344 15.195 1 87.56 315 ALA B C 1
ATOM 5192 O O . ALA B 1 315 ? -34.25 20.406 16.281 1 87.56 315 ALA B O 1
ATOM 5193 N N . ARG B 1 316 ? -34.25 20.672 14.094 1 87.06 316 ARG B N 1
ATOM 5194 C CA . ARG B 1 316 ? -35.625 21.125 14.047 1 87.06 316 ARG B CA 1
ATOM 5195 C C . ARG B 1 316 ? -36.594 20.016 14.477 1 87.06 316 ARG B C 1
ATOM 5197 O O . ARG B 1 316 ? -37.562 20.281 15.188 1 87.06 316 ARG B O 1
ATOM 5204 N N . GLU B 1 317 ? -36.281 18.906 14.055 1 86.81 317 GLU B N 1
ATOM 5205 C CA . GLU B 1 317 ? -37.125 17.75 14.414 1 86.81 317 GLU B CA 1
ATOM 5206 C C . GLU B 1 317 ? -37.094 17.516 15.922 1 86.81 317 GLU B C 1
ATOM 5208 O O . GLU B 1 317 ? -38.094 17.062 16.5 1 86.81 317 GLU B O 1
ATOM 5213 N N . LYS B 1 318 ? -36 17.734 16.5 1 82.62 318 LYS B N 1
ATOM 5214 C CA . LYS B 1 318 ? -35.844 17.5 17.938 1 82.62 318 LYS B CA 1
ATOM 5215 C C . LYS B 1 318 ? -36.281 18.719 18.734 1 82.62 318 LYS B C 1
ATOM 5217 O O . LYS B 1 318 ? -36.25 18.719 19.969 1 82.62 318 LYS B O 1
ATOM 5222 N N . GLY B 1 319 ? -36.75 19.766 18.094 1 75.5 319 GLY B N 1
ATOM 5223 C CA . GLY B 1 319 ? -37.219 20.969 18.75 1 75.5 319 GLY B CA 1
ATOM 5224 C C . GLY B 1 319 ? -36.125 21.844 19.297 1 75.5 319 GLY B C 1
ATOM 5225 O O . GLY B 1 319 ? -36.344 22.594 20.25 1 75.5 319 GLY B O 1
ATOM 5226 N N . LEU B 1 320 ? -34.969 21.578 18.891 1 65.81 320 LEU B N 1
ATOM 5227 C CA . LEU B 1 320 ? -33.844 22.359 19.375 1 65.81 320 LEU B CA 1
ATOM 5228 C C . LEU B 1 320 ? -33.781 23.703 18.656 1 65.81 320 LEU B C 1
ATOM 5230 O O . LEU B 1 320 ? -33.969 23.766 17.438 1 65.81 320 LEU B O 1
ATOM 5234 N N . THR B 1 321 ? -34.125 24.922 19.219 1 53.94 321 THR B N 1
ATOM 5235 C CA . THR B 1 321 ? -34.094 26.266 18.672 1 53.94 321 THR B CA 1
ATOM 5236 C C . THR B 1 321 ? -32.656 26.719 18.469 1 53.94 321 THR B C 1
ATOM 5238 O O . THR B 1 321 ? -31.828 26.609 19.375 1 53.94 321 THR B O 1
ATOM 5241 N N . PHE B 1 322 ? -31.984 26.484 17.344 1 53.66 322 PHE B N 1
ATOM 5242 C CA . PHE B 1 322 ? -30.594 26.906 17.172 1 53.66 322 PHE B CA 1
ATOM 5243 C C . PHE B 1 322 ? -30.516 28.297 16.547 1 53.66 322 PHE B C 1
ATOM 5245 O O . PHE B 1 322 ? -31.297 28.625 15.656 1 53.66 322 PHE B O 1
ATOM 5252 N N . ARG B 1 323 ? -30.266 29.375 17.266 1 41.56 323 ARG B N 1
ATOM 5253 C CA . ARG B 1 323 ? -30.109 30.75 16.781 1 41.56 323 ARG B CA 1
ATOM 5254 C C . ARG B 1 323 ? -28.938 30.844 15.805 1 41.56 323 ARG B C 1
ATOM 5256 O O . ARG B 1 323 ? -27.812 30.469 16.141 1 41.56 323 ARG B O 1
ATOM 5263 N N . VAL B 1 324 ? -29.047 30.609 14.555 1 42.12 324 VAL B N 1
ATOM 5264 C CA . VAL B 1 324 ? -28.109 31.141 13.578 1 42.12 324 VAL B CA 1
ATOM 5265 C C . VAL B 1 324 ? -28.016 32.656 13.695 1 42.12 324 VAL B C 1
ATOM 5267 O O . VAL B 1 324 ? -29 33.375 13.43 1 42.12 324 VAL B O 1
ATOM 5270 N N . GLU B 1 325 ? -27.281 33.219 14.68 1 35.22 325 GLU B N 1
ATOM 5271 C CA . GLU B 1 325 ? -27.141 34.688 14.57 1 35.22 325 GLU B CA 1
ATOM 5272 C C . GLU B 1 325 ? -26.297 35.062 13.359 1 35.22 325 GLU B C 1
ATOM 5274 O O . GLU B 1 325 ? -25.359 34.344 12.992 1 35.22 325 GLU B O 1
#

Solvent-accessible surface area (backbone atoms only — not comparable to full-atom values): 35044 Å² total; per-residue (Å²): 130,82,59,44,11,69,85,80,56,46,68,36,75,44,72,44,66,60,78,68,43,31,22,18,70,68,55,41,52,51,49,56,53,47,52,37,52,48,42,29,59,73,66,60,66,70,57,80,71,37,32,35,25,34,46,32,64,11,29,54,50,19,44,49,44,51,54,52,50,57,56,48,40,75,77,50,60,48,46,62,35,38,37,28,74,42,52,49,40,83,95,54,43,66,64,19,50,51,42,36,48,51,53,30,58,75,69,71,37,54,72,47,80,46,42,27,46,79,74,70,55,45,26,51,51,54,46,40,63,58,74,40,78,67,56,97,76,73,78,75,41,68,57,54,59,49,51,45,43,48,54,52,48,50,44,49,51,35,55,72,72,60,29,62,32,35,36,40,44,43,23,24,54,52,52,37,47,53,52,52,51,28,38,44,65,36,40,54,63,60,50,25,73,64,48,71,62,39,63,72,52,36,94,84,43,60,28,44,33,40,50,37,41,86,40,50,57,69,56,53,53,48,50,31,61,77,66,70,51,82,56,40,86,77,74,66,88,69,67,74,48,63,70,58,50,51,52,48,53,49,50,51,51,45,29,70,77,40,55,47,29,61,60,21,30,42,49,27,47,63,65,44,36,63,53,37,25,68,69,53,41,71,62,44,90,66,54,33,53,11,76,81,83,54,48,74,17,85,48,61,61,28,68,53,57,50,51,48,52,52,52,51,51,46,27,52,74,70,66,51,85,74,77,76,122,129,81,60,45,11,70,85,80,55,46,69,38,77,45,72,45,65,62,79,69,44,30,22,19,72,68,57,41,52,50,48,56,52,47,52,37,50,49,42,29,58,74,66,62,67,70,58,80,71,37,32,36,25,34,45,32,65,11,30,53,49,20,43,49,46,51,52,51,52,57,58,49,41,74,77,49,60,48,45,64,36,39,36,29,73,41,52,50,42,85,97,54,44,66,63,19,49,49,42,36,49,51,52,29,57,74,70,71,38,54,72,48,78,48,43,28,44,78,76,69,53,46,26,49,50,53,46,39,64,59,74,44,78,78,65,82,83,74,75,77,44,68,58,53,58,48,51,45,45,48,54,53,49,50,45,50,50,34,55,73,73,60,29,61,32,35,36,41,44,44,22,24,54,52,52,36,47,53,52,52,51,30,38,45,64,36,41,53,65,59,50,26,72,64,49,71,62,38,63,72,51,36,93,86,43,58,27,44,33,41,49,37,41,87,39,50,58,70,57,51,53,48,50,31,61,78,65,69,51,82,55,38,85,78,73,66,88,69,64,75,50,62,68,58,51,53,52,47,54,49,51,52,50,44,29,71,79,40,53,46,30,62,59,21,31,42,50,26,47,63,66,44,35,64,53,37,26,68,69,51,41,69,65,43,89,66,54,33,53,11,76,81,81,55,49,73,16,84,51,59,61,28,68,52,57,50,52,45,50,51,52,52,51,48,27,52,73,71,66,52,85,75,76,74,122

InterPro domains:
  IPR000541 Cytoplasmic tRNA 2-thiolation protein 1 [TIGR00269] (206-307)
  IPR011063 tRNA(Ile)-lysidine/2-thiocytidine synthase, N-terminal [PF01171] (52-232)
  IPR014729 Rossmann-like alpha/beta/alpha sandwich fold [G3DSA:3.40.50.620] (3-324)
  IPR035107 tRNA thiolation protein, TtcA/Ctu1 type [PIRSF004976] (3-315)
  IPR054306 2-thiouridine synthetase TtuA-like, N-terminal LIM domain [PF22082] (4-29)
  IPR056369 Cytoplasmic tRNA 2-thiolation protein 1-like, ATP-binding domain [cd01713] (32-242)